Protein AF-0000000080720946 (afdb_homodimer)

Radius of gyration: 31.51 Å; Cα contacts (8 Å, |Δi|>4): 1028; chains: 2; bounding box: 75×70×157 Å

Foldseek 3Di:
DVVDDPPPPVPPDPPPVPVPPPPPDPPAPDKDKAKDWFKWKKKFAFLDPDPDAPVVVVVVLCVVPVPPQQWDDDQWIFGADNVLRHTAKTKDQDPVHRRMMMMMGGVVVLVVCVPDPSSVVVLVVLQRGPQMAIFKIKMKMKIFQDDCPQKDFDDPPWDKDFDADPVGHTAKMKTHDPPDQKIKIKGFVCVVVVVVVDHDDGDGMIMIMIMGGDPCVVVVLVVVLVRLLRIWHFAQPPDDDPVLVVLSVVCSVPVCSLVVDDPVVSVVNSVSRSDPRRTDCPVSVSNNVNSVVCVVVVVVVVVVVCVSSVHDD/DPPDDPPPPVPPPPPPVVVPPPPPDPPAPDKDKAKDWFKWKKKFAFLDDPPDAPVVVVVVLCVVPVPPQQWDDDQWIFGADNVLRHTAKTKDQDPVHRRMMMMMGGVVVLVVCVPDPSSVVVLVRLLRGPQMAIFKIKMKMKIFQDDCPQKDFDDPPWDKDFDADPVGHTAKMKTHDPPDQKIKMKGFVCVVVVVVVDHDDTDGMIMIMIMGGDPCVVVVLVVVLVRLLRIWHFAQPPDDDPVLVVLSVVCSVPVCSLVVDDPVVSVVNSVSRSDPRRTDCPVSVSNNVNSVVCVVVVVVVVVVVCVSSVHDD

Nearest PDB structures (foldseek):
  4cwc-assembly1_C  TM=6.591E-01  e=2.453E-18  Staphylococcus aureus
  4cwe-assembly1_C  TM=6.492E-01  e=8.073E-17  Staphylococcus aureus
  3dpu-assembly1_B  TM=4.828E-01  e=7.793E-01  Chlorobaculum tepidum
  7ygn-assembly1_A  TM=1.106E-01  e=6.908E-01  Mus musculus
  8qja-assembly3_C  TM=2.509E-01  e=6.417E+00  Advenella mimigardefordensis DPN7

Sequence (626 aa):
MSKEKSEKTRENEEKSVGLSNSRPDGQKLLPSVLISVDRITVIGVPKLNDDADTSTFMRIIYRKWKKESFFKLTTSGNIVNPDTDENIAYFEVPSHEQGKIRVDYNPKRLREEPEAEWAKALRWLLDQLQDKRFSRLDIAFDMIDLDVKGYQPYIFGSSRTIYLTKSWHVGSIYAGARGSKLQIRFYDKKLERKANHEELDCNSYWRLEMQLRGSKTITWYDDCKKKLDKFYKLNPHGVTSLRDKITLLAIKQDANILAEMSKPSRMKFRKLMQQPDNQDKTVTLKLLNCLEENKQKIVDELESYLGEFRVKKMSKEKSEKTRENEEKSVGLSNSRPDGQKLLPSVLISVDRITVIGVPKLNDDADTSTFMRIIYRKWKKESFFKLTTSGNIVNPDTDENIAYFEVPSHEQGKIRVDYNPKRLREEPEAEWAKALRWLLDQLQDKRFSRLDIAFDMIDLDVKGYQPYIFGSSRTIYLTKSWHVGSIYAGARGSKLQIRFYDKKLERKANHEELDCNSYWRLEMQLRGSKTITWYDDCKKKLDKFYKLNPHGVTSLRDKITLLAIKQDANILAEMSKPSRMKFRKLMQQPDNQDKTVTLKLLNCLEENKQKIVDELESYLGEFRVKK

Structure (mmCIF, N/CA/C/O backbone):
data_AF-0000000080720946-model_v1
#
loop_
_entity.id
_entity.type
_entity.pdbx_description
1 polymer RepC
#
loop_
_atom_site.group_PDB
_atom_site.id
_atom_site.type_symbol
_atom_site.label_atom_id
_atom_site.label_alt_id
_atom_site.label_comp_id
_atom_site.label_asym_id
_atom_site.label_entity_id
_atom_site.label_seq_id
_atom_site.pdbx_PDB_ins_code
_atom_site.Cartn_x
_atom_site.Cartn_y
_atom_site.Cartn_z
_atom_site.occupancy
_atom_site.B_iso_or_equiv
_atom_site.auth_seq_id
_atom_site.auth_comp_id
_atom_site.auth_asym_id
_atom_site.auth_atom_id
_atom_site.pdbx_PDB_model_num
ATOM 1 N N . MET A 1 1 ? 25.734 -23.547 -79.125 1 23.56 1 MET A N 1
ATOM 2 C CA . MET A 1 1 ? 24.391 -23.156 -79.562 1 23.56 1 MET A CA 1
ATOM 3 C C . MET A 1 1 ? 23.328 -23.891 -78.75 1 23.56 1 MET A C 1
ATOM 5 O O . MET A 1 1 ? 22.188 -23.453 -78.688 1 23.56 1 MET A O 1
ATOM 9 N N . SER A 1 2 ? 23.625 -25.109 -78.625 1 20.7 2 SER A N 1
ATOM 10 C CA . SER A 1 2 ? 22.516 -25.859 -78 1 20.7 2 SER A CA 1
ATOM 11 C C . SER A 1 2 ? 22.297 -25.453 -76.562 1 20.7 2 SER A C 1
ATOM 13 O O . SER A 1 2 ? 21.75 -26.219 -75.75 1 20.7 2 SER A O 1
ATOM 15 N N . LYS A 1 3 ? 23.5 -24.703 -76 1 28.23 3 LYS A N 1
ATOM 16 C CA . LYS A 1 3 ? 23.656 -23.953 -74.75 1 28.23 3 LYS A CA 1
ATOM 17 C C . LYS A 1 3 ? 22.484 -22.984 -74.5 1 28.23 3 LYS A C 1
ATOM 19 O O . LYS A 1 3 ? 22.609 -21.781 -74.75 1 28.23 3 LYS A O 1
ATOM 24 N N . GLU A 1 4 ? 21.25 -23.422 -75.125 1 21.59 4 GLU A N 1
ATOM 25 C CA . GLU A 1 4 ? 19.922 -23 -75.562 1 21.59 4 GLU A CA 1
ATOM 26 C C . GLU A 1 4 ? 19.203 -22.203 -74.5 1 21.59 4 GLU A C 1
ATOM 28 O O . GLU A 1 4 ? 19.594 -22.25 -73.312 1 21.59 4 GLU A O 1
ATOM 33 N N . LYS A 1 5 ? 17.812 -22.25 -74.75 1 21.8 5 LYS A N 1
ATOM 34 C CA . LYS A 1 5 ? 16.453 -21.734 -74.562 1 21.8 5 LYS A CA 1
ATOM 35 C C . LYS A 1 5 ? 16 -21.859 -73.125 1 21.8 5 LYS A C 1
ATOM 37 O O . LYS A 1 5 ? 14.891 -21.469 -72.75 1 21.8 5 LYS A O 1
ATOM 42 N N . SER A 1 6 ? 16.703 -22.891 -72.562 1 24.73 6 SER A N 1
ATOM 43 C CA . SER A 1 6 ? 15.898 -23.344 -71.375 1 24.73 6 SER A CA 1
ATOM 44 C C . SER A 1 6 ? 15.93 -22.328 -70.25 1 24.73 6 SER A C 1
ATOM 46 O O . SER A 1 6 ? 15.672 -22.672 -69.125 1 24.73 6 SER A O 1
ATOM 48 N N . GLU A 1 7 ? 16.547 -21.094 -70.562 1 23.33 7 GLU A N 1
ATOM 49 C CA . GLU A 1 7 ? 16.719 -19.891 -69.812 1 23.33 7 GLU A CA 1
ATOM 50 C C . GLU A 1 7 ? 15.383 -19.406 -69.25 1 23.33 7 GLU A C 1
ATOM 52 O O . GLU A 1 7 ? 15.305 -19 -68.062 1 23.33 7 GLU A O 1
ATOM 57 N N . LYS A 1 8 ? 14.633 -18.859 -70.375 1 24.02 8 LYS A N 1
ATOM 58 C CA . LYS A 1 8 ? 13.617 -17.828 -70.188 1 24.02 8 LYS A CA 1
ATOM 59 C C . LYS A 1 8 ? 12.438 -18.375 -69.375 1 24.02 8 LYS A C 1
ATOM 61 O O . LYS A 1 8 ? 11.609 -17.609 -68.875 1 24.02 8 LYS A O 1
ATOM 66 N N . THR A 1 9 ? 12.188 -19.594 -69.875 1 23.62 9 THR A N 1
ATOM 67 C CA . THR A 1 9 ? 10.828 -19.969 -69.5 1 23.62 9 THR A CA 1
ATOM 68 C C . THR A 1 9 ? 10.688 -19.984 -68 1 23.62 9 THR A C 1
ATOM 70 O O . THR A 1 9 ? 9.57 -20.109 -67.5 1 23.62 9 THR A O 1
ATOM 73 N N . ARG A 1 10 ? 11.812 -20.391 -67.375 1 26.81 10 ARG A N 1
ATOM 74 C CA . ARG A 1 10 ? 11.539 -20.75 -66 1 26.81 10 ARG A CA 1
ATOM 75 C C . ARG A 1 10 ? 11.164 -19.531 -65.188 1 26.81 10 ARG A C 1
ATOM 77 O O . ARG A 1 10 ? 11.539 -19.406 -64 1 26.81 10 ARG A O 1
ATOM 84 N N . GLU A 1 11 ? 10.891 -18.359 -65.875 1 23.39 11 GLU A N 1
ATOM 85 C CA . GLU A 1 11 ? 10.469 -16.984 -65.625 1 23.39 11 GLU A CA 1
ATOM 86 C C . GLU A 1 11 ? 9.281 -16.953 -64.688 1 23.39 11 GLU A C 1
ATOM 88 O O . GLU A 1 11 ? 9.242 -16.125 -63.75 1 23.39 11 GLU A O 1
ATOM 93 N N . ASN A 1 12 ? 8.141 -17.344 -65.375 1 22.28 12 ASN A N 1
ATOM 94 C CA . ASN A 1 12 ? 6.805 -16.812 -65.062 1 22.28 12 ASN A CA 1
ATOM 95 C C . ASN A 1 12 ? 6.336 -17.172 -63.688 1 22.28 12 ASN A C 1
ATOM 97 O O . ASN A 1 12 ? 5.484 -16.5 -63.125 1 22.28 12 ASN A O 1
ATOM 101 N N . GLU A 1 13 ? 6.34 -18.516 -63.594 1 23.12 13 GLU A N 1
ATOM 102 C CA . GLU A 1 13 ? 5.297 -19 -62.688 1 23.12 13 GLU A CA 1
ATOM 103 C C . GLU A 1 13 ? 5.512 -18.469 -61.25 1 23.12 13 GLU A C 1
ATOM 105 O O . GLU A 1 13 ? 4.773 -18.828 -60.344 1 23.12 13 GLU A O 1
ATOM 110 N N . GLU A 1 14 ? 6.664 -18.172 -61 1 21.44 14 GLU A N 1
ATOM 111 C CA . GLU A 1 14 ? 6.879 -18.047 -59.562 1 21.44 14 GLU A CA 1
ATOM 112 C C . GLU A 1 14 ? 6.039 -16.922 -58.969 1 21.44 14 GLU A C 1
ATOM 114 O O . GLU A 1 14 ? 6.57 -15.883 -58.562 1 21.44 14 GLU A O 1
ATOM 119 N N . LYS A 1 15 ? 5.238 -16.422 -59.781 1 24.09 15 LYS A N 1
ATOM 120 C CA . LYS A 1 15 ? 4.32 -15.406 -59.281 1 24.09 15 LYS A CA 1
ATOM 121 C C . LYS A 1 15 ? 3.824 -15.758 -57.875 1 24.09 15 LYS A C 1
ATOM 123 O O . LYS A 1 15 ? 3.025 -16.688 -57.719 1 24.09 15 LYS A O 1
ATOM 128 N N . SER A 1 16 ? 4.703 -15.859 -57.031 1 20.94 16 SER A N 1
ATOM 129 C CA . SER A 1 16 ? 4.332 -16.234 -55.656 1 20.94 16 SER A CA 1
ATOM 130 C C . SER A 1 16 ? 2.986 -15.641 -55.281 1 20.94 16 SER A C 1
ATOM 132 O O . SER A 1 16 ? 2.643 -14.539 -55.688 1 20.94 16 SER A O 1
ATOM 134 N N . VAL A 1 17 ? 1.903 -16.406 -55.125 1 25.83 17 VAL A N 1
ATOM 135 C CA . VAL A 1 17 ? 0.59 -16.125 -54.562 1 25.83 17 VAL A CA 1
ATOM 136 C C . VAL A 1 17 ? 0.706 -15.039 -53.5 1 25.83 17 VAL A C 1
ATOM 138 O O . VAL A 1 17 ? 1.424 -15.203 -52.5 1 25.83 17 VAL A O 1
ATOM 141 N N . GLY A 1 18 ? 0.897 -13.969 -53.781 1 23.92 18 GLY A N 1
ATOM 142 C CA . GLY A 1 18 ? 0.79 -12.797 -52.938 1 23.92 18 GLY A CA 1
ATOM 143 C C . GLY A 1 18 ? -0.254 -12.938 -51.844 1 23.92 18 GLY A C 1
ATOM 144 O O . GLY A 1 18 ? -1.447 -13.047 -52.156 1 23.92 18 GLY A O 1
ATOM 145 N N . LEU A 1 19 ? -0.071 -13.797 -51 1 25.62 19 LEU A N 1
ATOM 146 C CA . LEU A 1 19 ? -1.118 -14.031 -50 1 25.62 19 LEU A CA 1
ATOM 147 C C . LEU A 1 19 ? -1.801 -12.719 -49.625 1 25.62 19 LEU A C 1
ATOM 149 O O . LEU A 1 19 ? -1.135 -11.758 -49.25 1 25.62 19 LEU A O 1
ATOM 153 N N . SER A 1 20 ? -2.676 -12.297 -50.406 1 25.31 20 SER A N 1
ATOM 154 C CA . SER A 1 20 ? -3.502 -11.125 -50.125 1 25.31 20 SER A CA 1
ATOM 155 C C . SER A 1 20 ? -3.754 -10.953 -48.625 1 25.31 20 SER A C 1
ATOM 157 O O . SER A 1 20 ? -4.281 -11.859 -47.969 1 25.31 20 SER A O 1
ATOM 159 N N . ASN A 1 21 ? -2.941 -10.477 -47.844 1 25.11 21 ASN A N 1
ATOM 160 C CA . ASN A 1 21 ? -3.018 -10.141 -46.438 1 25.11 21 ASN A CA 1
ATOM 161 C C . ASN A 1 21 ? -4.27 -9.328 -46.094 1 25.11 21 ASN A C 1
ATOM 163 O O . ASN A 1 21 ? -4.176 -8.188 -45.656 1 25.11 21 ASN A O 1
ATOM 167 N N . SER A 1 22 ? -5.199 -9.289 -46.812 1 27.67 22 SER A N 1
ATOM 168 C CA . SER A 1 22 ? -6.41 -8.57 -46.438 1 27.67 22 SER A CA 1
ATOM 169 C C . SER A 1 22 ? -6.945 -9.055 -45.094 1 27.67 22 SER A C 1
ATOM 171 O O . SER A 1 22 ? -7.375 -10.203 -44.969 1 27.67 22 SER A O 1
ATOM 173 N N . ARG A 1 23 ? -6.504 -8.688 -43.969 1 30.03 23 ARG A N 1
ATOM 174 C CA . ARG A 1 23 ? -7.211 -9.445 -42.938 1 30.03 23 ARG A CA 1
ATOM 175 C C . ARG A 1 23 ? -8.719 -9.305 -43.094 1 30.03 23 ARG A C 1
ATOM 177 O O . ARG A 1 23 ? -9.227 -8.211 -43.375 1 30.03 23 ARG A O 1
ATOM 184 N N . PRO A 1 24 ? -9.391 -10.336 -43.156 1 33.62 24 PRO A N 1
ATOM 185 C CA . PRO A 1 24 ? -10.836 -10.141 -43.344 1 33.62 24 PRO A CA 1
ATOM 186 C C . PRO A 1 24 ? -11.43 -9.211 -42.281 1 33.62 24 PRO A C 1
ATOM 188 O O . PRO A 1 24 ? -10.789 -8.914 -41.281 1 33.62 24 PRO A O 1
ATOM 191 N N . ASP A 1 25 ? -12.68 -9.023 -42 1 35.75 25 ASP A N 1
ATOM 192 C CA . ASP A 1 25 ? -13.484 -8.18 -41.125 1 35.75 25 ASP A CA 1
ATOM 193 C C . ASP A 1 25 ? -13.047 -8.352 -39.656 1 35.75 25 ASP A C 1
ATOM 195 O O . ASP A 1 25 ? -12.641 -9.438 -39.25 1 35.75 25 ASP A O 1
ATOM 199 N N . GLY A 1 26 ? -12.68 -7.363 -38.781 1 39.53 26 GLY A N 1
ATOM 200 C CA . GLY A 1 26 ? -11.914 -7.289 -37.531 1 39.53 26 GLY A CA 1
ATOM 201 C C . GLY A 1 26 ? -12.234 -8.406 -36.562 1 39.53 26 GLY A C 1
ATOM 202 O O . GLY A 1 26 ? -13.312 -8.422 -35.969 1 39.53 26 GLY A O 1
ATOM 203 N N . GLN A 1 27 ? -12.016 -9.594 -36.656 1 36.62 27 GLN A N 1
ATOM 204 C CA . GLN A 1 27 ? -12.406 -10.766 -35.875 1 36.62 27 GLN A CA 1
ATOM 205 C C . GLN A 1 27 ? -12.234 -10.508 -34.375 1 36.62 27 GLN A C 1
ATOM 207 O O . GLN A 1 27 ? -11.117 -10.328 -33.906 1 36.62 27 GLN A O 1
ATOM 212 N N . LYS A 1 28 ? -13.18 -9.898 -33.594 1 49.66 28 LYS A N 1
ATOM 213 C CA . LYS A 1 28 ? -13.305 -9.719 -32.156 1 49.66 28 LYS A CA 1
ATOM 214 C C . LYS A 1 28 ? -12.734 -10.914 -31.406 1 49.66 28 LYS A C 1
ATOM 216 O O . LYS A 1 28 ? -13.172 -12.047 -31.609 1 49.66 28 LYS A O 1
ATOM 221 N N . LEU A 1 29 ? -11.461 -11.016 -31.031 1 59.81 29 LEU A N 1
ATOM 222 C CA . LEU A 1 29 ? -10.859 -12.062 -30.219 1 59.81 29 LEU A CA 1
ATOM 223 C C . LEU A 1 29 ? -11.789 -12.477 -29.094 1 59.81 29 LEU A C 1
ATOM 225 O O . LEU A 1 29 ? -12.453 -11.633 -28.484 1 59.81 29 LEU A O 1
ATOM 229 N N . LEU A 1 30 ? -12.188 -13.742 -28.938 1 78.19 30 LEU A N 1
ATOM 230 C CA . LEU A 1 30 ? -13.07 -14.344 -27.938 1 78.19 30 LEU A CA 1
ATOM 231 C C . LEU A 1 30 ? -12.492 -14.18 -26.547 1 78.19 30 LEU A C 1
ATOM 233 O O . LEU A 1 30 ? -11.273 -14.164 -26.359 1 78.19 30 LEU A O 1
ATOM 237 N N . PRO A 1 31 ? -13.32 -13.898 -25.547 1 89.5 31 PRO A N 1
ATOM 238 C CA . PRO A 1 31 ? -12.875 -13.852 -24.156 1 89.5 31 PRO A CA 1
ATOM 239 C C . PRO A 1 31 ? -12.102 -15.102 -23.734 1 89.5 31 PRO A C 1
ATOM 241 O O . PRO A 1 31 ? -12.414 -16.203 -24.188 1 89.5 31 PRO A O 1
ATOM 244 N N . SER A 1 32 ? -10.992 -14.922 -23.125 1 93.62 32 SER A N 1
ATOM 245 C CA . SER A 1 32 ? -10.156 -16.062 -22.75 1 93.62 32 SER A CA 1
ATOM 246 C C . SER A 1 32 ? -9.641 -15.914 -21.312 1 93.62 32 SER A C 1
ATOM 248 O O . SER A 1 32 ? -9.586 -14.805 -20.781 1 93.62 32 SER A O 1
ATOM 250 N N . VAL A 1 33 ? -9.391 -17.062 -20.719 1 96.56 33 VAL A N 1
ATOM 251 C CA . VAL A 1 33 ? -8.742 -17.156 -19.406 1 96.56 33 VAL A CA 1
ATOM 252 C C . VAL A 1 33 ? -7.434 -17.938 -19.531 1 96.56 33 VAL A C 1
ATOM 254 O O . VAL A 1 33 ? -7.398 -19 -20.156 1 96.56 33 VAL A O 1
ATOM 257 N N . LEU A 1 34 ? -6.387 -17.375 -19.078 1 96.44 34 LEU A N 1
ATOM 258 C CA . LEU A 1 34 ? -5.078 -18.016 -19.094 1 96.44 34 LEU A CA 1
ATOM 259 C C . LEU A 1 34 ? -4.516 -18.172 -17.688 1 96.44 34 LEU A C 1
ATOM 261 O O . LEU A 1 34 ? -4.793 -17.344 -16.812 1 96.44 34 LEU A O 1
ATOM 265 N N . ILE A 1 35 ? -3.771 -19.234 -17.469 1 97.12 35 ILE A N 1
ATOM 266 C CA . ILE A 1 35 ? -3.121 -19.453 -16.188 1 97.12 35 ILE A CA 1
ATOM 267 C C . ILE A 1 35 ? -1.613 -19.578 -16.375 1 97.12 35 ILE A C 1
ATOM 269 O O . ILE A 1 35 ? -1.157 -20.125 -17.391 1 97.12 35 ILE A O 1
ATOM 273 N N . SER A 1 36 ? -0.828 -19.031 -15.516 1 95.25 36 SER A N 1
ATOM 274 C CA . SER A 1 36 ? 0.625 -19.141 -15.602 1 95.25 36 SER A CA 1
ATOM 275 C C . SER A 1 36 ? 1.273 -19 -14.227 1 95.25 36 SER A C 1
ATOM 277 O O . SER A 1 36 ? 0.647 -18.5 -13.289 1 95.25 36 SER A O 1
ATOM 279 N N . VAL A 1 37 ? 2.486 -19.469 -14.141 1 94.38 37 VAL A N 1
ATOM 280 C CA . VAL A 1 37 ? 3.33 -19.172 -12.992 1 94.38 37 VAL A CA 1
ATOM 281 C C . VAL A 1 37 ? 3.996 -17.812 -13.164 1 94.38 37 VAL A C 1
ATOM 283 O O . VAL A 1 37 ? 4.82 -17.625 -14.062 1 94.38 37 VAL A O 1
ATOM 286 N N . ASP A 1 38 ? 3.631 -16.938 -12.32 1 92.88 38 ASP A N 1
ATOM 287 C CA . ASP A 1 38 ? 4.066 -15.562 -12.492 1 92.88 38 ASP A CA 1
ATOM 288 C C . ASP A 1 38 ? 5.414 -15.32 -11.82 1 92.88 38 ASP A C 1
ATOM 290 O O . ASP A 1 38 ? 6.25 -14.578 -12.328 1 92.88 38 ASP A O 1
ATOM 294 N N . ARG A 1 39 ? 5.57 -15.844 -10.633 1 93.19 39 ARG A N 1
ATOM 295 C CA . ARG A 1 39 ? 6.809 -15.633 -9.891 1 93.19 39 ARG A CA 1
ATOM 296 C C . ARG A 1 39 ? 7.121 -16.828 -8.992 1 93.19 39 ARG A C 1
ATOM 298 O O . ARG A 1 39 ? 6.207 -17.484 -8.492 1 93.19 39 ARG A O 1
ATOM 305 N N . ILE A 1 40 ? 8.438 -17.047 -8.789 1 93.44 40 ILE A N 1
ATOM 306 C CA . ILE A 1 40 ? 8.914 -18.078 -7.879 1 93.44 40 ILE A CA 1
ATOM 307 C C . ILE A 1 40 ? 10.023 -17.5 -6.992 1 93.44 40 ILE A C 1
ATOM 309 O O . ILE A 1 40 ? 10.867 -16.734 -7.465 1 93.44 40 ILE A O 1
ATOM 313 N N . THR A 1 41 ? 9.93 -17.828 -5.75 1 94.56 41 THR A N 1
ATOM 314 C CA . THR A 1 41 ? 11.023 -17.516 -4.836 1 94.56 41 THR A CA 1
ATOM 315 C C . THR A 1 41 ? 11.672 -18.781 -4.312 1 94.56 41 THR A C 1
ATOM 317 O O . THR A 1 41 ? 10.984 -19.688 -3.834 1 94.56 41 THR A O 1
ATOM 320 N N . VAL A 1 42 ? 12.977 -18.828 -4.406 1 93.88 42 VAL A N 1
ATOM 321 C CA . VAL A 1 42 ? 13.766 -19.969 -3.934 1 93.88 42 VAL A CA 1
ATOM 322 C C . VAL A 1 42 ? 14.672 -19.516 -2.793 1 93.88 42 VAL A C 1
ATOM 324 O O . VAL A 1 42 ? 15.266 -18.438 -2.848 1 93.88 42 VAL A O 1
ATOM 327 N N . ILE A 1 43 ? 14.727 -20.297 -1.802 1 93.19 43 ILE A N 1
ATOM 328 C CA . ILE A 1 43 ? 15.664 -20.078 -0.706 1 93.19 43 ILE A CA 1
ATOM 329 C C . ILE A 1 43 ? 16.641 -21.25 -0.615 1 93.19 43 ILE A C 1
ATOM 331 O O . ILE A 1 43 ? 16.234 -22.406 -0.734 1 93.19 43 ILE A O 1
ATOM 335 N N . GLY A 1 44 ? 17.875 -20.922 -0.505 1 93.31 44 GLY A N 1
ATOM 336 C CA . GLY A 1 44 ? 18.891 -21.953 -0.425 1 93.31 44 GLY A CA 1
ATOM 337 C C . GLY A 1 44 ? 20.125 -21.516 0.343 1 93.31 44 GLY A C 1
ATOM 338 O O . GLY A 1 44 ? 20.234 -20.359 0.728 1 93.31 44 GLY A O 1
ATOM 339 N N . VAL A 1 45 ? 20.984 -22.484 0.606 1 92.31 45 VAL A N 1
ATOM 340 C CA . VAL A 1 45 ? 22.25 -22.25 1.296 1 92.31 45 VAL A CA 1
ATOM 341 C C . VAL A 1 45 ? 23.375 -22.062 0.274 1 92.31 45 VAL A C 1
ATOM 343 O O . VAL A 1 45 ? 23.516 -22.875 -0.639 1 92.31 45 VAL A O 1
ATOM 346 N N . PRO A 1 46 ? 24.062 -20.938 0.366 1 92.75 46 PRO A N 1
ATOM 347 C CA . PRO A 1 46 ? 25.172 -20.75 -0.582 1 92.75 46 PRO A CA 1
ATOM 348 C C . PRO A 1 46 ? 26.219 -21.844 -0.461 1 92.75 46 PRO A C 1
ATOM 350 O O . PRO A 1 46 ? 26.531 -22.297 0.647 1 92.75 46 PRO A O 1
ATOM 353 N N . LYS A 1 47 ? 26.688 -22.391 -1.701 1 88.69 47 LYS A N 1
ATOM 354 C CA . LYS A 1 47 ? 27.781 -23.359 -1.742 1 88.69 47 LYS A CA 1
ATOM 355 C C . LYS A 1 47 ? 29.109 -22.719 -1.392 1 88.69 47 LYS A C 1
ATOM 357 O O . LYS A 1 47 ? 29.75 -22.078 -2.242 1 88.69 47 LYS A O 1
ATOM 362 N N . LEU A 1 48 ? 29.25 -22.281 -0.297 1 77.06 48 LEU A N 1
ATOM 363 C CA . LEU A 1 48 ? 30.516 -21.641 0.074 1 77.06 48 LEU A CA 1
ATOM 364 C C . LEU A 1 48 ? 31.453 -22.641 0.741 1 77.06 48 LEU A C 1
ATOM 366 O O . LEU A 1 48 ? 31 -23.609 1.352 1 77.06 48 LEU A O 1
ATOM 370 N N . ASN A 1 49 ? 32.75 -22.688 0.243 1 64 49 ASN A N 1
ATOM 371 C CA . ASN A 1 49 ? 33.719 -23.516 0.948 1 64 49 ASN A CA 1
ATOM 372 C C . ASN A 1 49 ? 33.656 -23.297 2.457 1 64 49 ASN A C 1
ATOM 374 O O . ASN A 1 49 ? 32.844 -22.5 2.938 1 64 49 ASN A O 1
ATOM 378 N N . ASP A 1 50 ? 34.594 -23.047 3.246 1 58.78 50 ASP A N 1
ATOM 379 C CA . ASP A 1 50 ? 34.875 -22.969 4.68 1 58.78 50 ASP A CA 1
ATOM 380 C C . ASP A 1 50 ? 33.844 -22.047 5.371 1 58.78 50 ASP A C 1
ATOM 382 O O . ASP A 1 50 ? 32.812 -21.719 4.797 1 58.78 50 ASP A O 1
ATOM 386 N N . ASP A 1 51 ? 34.125 -21.266 6.574 1 56.62 51 ASP A N 1
ATOM 387 C CA . ASP A 1 51 ? 33.531 -20.406 7.574 1 56.62 51 ASP A CA 1
ATOM 388 C C . ASP A 1 51 ? 32.875 -19.188 6.922 1 56.62 51 ASP A C 1
ATOM 390 O O . ASP A 1 51 ? 32.625 -18.172 7.586 1 56.62 51 ASP A O 1
ATOM 394 N N . ALA A 1 52 ? 32.625 -19.328 5.527 1 63.19 52 ALA A N 1
ATOM 395 C CA . ALA A 1 52 ? 32.125 -18.078 4.945 1 63.19 52 ALA A CA 1
ATOM 396 C C . ALA A 1 52 ? 30.609 -17.938 5.129 1 63.19 52 ALA A C 1
ATOM 398 O O . ALA A 1 52 ? 29.891 -18.938 5.145 1 63.19 52 ALA A O 1
ATOM 399 N N . ASP A 1 53 ? 30.172 -16.766 5.492 1 78.88 53 ASP A N 1
ATOM 400 C CA . ASP A 1 53 ? 28.781 -16.453 5.793 1 78.88 53 ASP A CA 1
ATOM 401 C C . ASP A 1 53 ? 28.094 -15.781 4.602 1 78.88 53 ASP A C 1
ATOM 403 O O . ASP A 1 53 ? 28.688 -15.656 3.529 1 78.88 53 ASP A O 1
ATOM 407 N N . THR A 1 54 ? 26.859 -15.617 4.566 1 85.5 54 THR A N 1
ATOM 408 C CA . THR A 1 54 ? 26.031 -15.031 3.52 1 85.5 54 THR A CA 1
ATOM 409 C C . THR A 1 54 ? 26.547 -13.656 3.113 1 85.5 54 THR A C 1
ATOM 411 O O . THR A 1 54 ? 26.422 -13.258 1.953 1 85.5 54 THR A O 1
ATOM 414 N N . SER A 1 55 ? 27.219 -13.047 4.039 1 78.19 55 SER A N 1
ATOM 415 C CA . SER A 1 55 ? 27.812 -11.75 3.719 1 78.19 55 SER A CA 1
ATOM 416 C C . SER A 1 55 ? 28.953 -11.898 2.713 1 78.19 55 SER A C 1
ATOM 418 O O . SER A 1 55 ? 29.047 -11.109 1.769 1 78.19 55 SER A O 1
ATOM 420 N N . THR A 1 56 ? 29.781 -12.891 2.967 1 81.81 56 THR A N 1
ATOM 421 C CA . THR A 1 56 ? 30.875 -13.18 2.049 1 81.81 56 THR A CA 1
ATOM 422 C C . THR A 1 56 ? 30.344 -13.531 0.664 1 81.81 56 THR A C 1
ATOM 424 O O . THR A 1 56 ? 30.891 -13.078 -0.35 1 81.81 56 THR A O 1
ATOM 427 N N . PHE A 1 57 ? 29.344 -14.305 0.62 1 88.31 57 PHE A N 1
ATOM 428 C CA . PHE A 1 57 ? 28.719 -14.703 -0.636 1 88.31 57 PHE A CA 1
ATOM 429 C C . PHE A 1 57 ? 28.25 -13.484 -1.416 1 88.31 57 PHE A C 1
ATOM 431 O O . PHE A 1 57 ? 28.516 -13.359 -2.613 1 88.31 57 PHE A O 1
ATOM 438 N N . MET A 1 58 ? 27.594 -12.555 -0.73 1 85.56 58 MET A N 1
ATOM 439 C CA . MET A 1 58 ? 27.078 -11.344 -1.367 1 85.56 58 MET A CA 1
ATOM 440 C C . MET A 1 58 ? 28.219 -10.477 -1.893 1 85.56 58 MET A C 1
ATOM 442 O O . MET A 1 58 ? 28.094 -9.844 -2.945 1 85.56 58 MET A O 1
ATOM 446 N N . ARG A 1 59 ? 29.266 -10.484 -1.174 1 81.44 59 ARG A N 1
ATOM 447 C CA . ARG A 1 59 ? 30.438 -9.727 -1.606 1 81.44 59 ARG A CA 1
ATOM 448 C C . ARG A 1 59 ? 31.031 -10.328 -2.877 1 81.44 59 ARG A C 1
ATOM 450 O O . ARG A 1 59 ? 31.453 -9.594 -3.771 1 81.44 59 ARG A O 1
ATOM 457 N N . ILE A 1 60 ? 31.078 -11.594 -2.904 1 85 60 ILE A N 1
ATOM 458 C CA . ILE A 1 60 ? 31.609 -12.297 -4.074 1 85 60 ILE A CA 1
ATOM 459 C C . ILE A 1 60 ? 30.766 -11.953 -5.297 1 85 60 ILE A C 1
ATOM 461 O O . ILE A 1 60 ? 31.297 -11.648 -6.363 1 85 60 ILE A O 1
ATOM 465 N N . ILE A 1 61 ? 29.453 -11.945 -5.129 1 89 61 ILE A N 1
ATOM 466 C CA . ILE A 1 61 ? 28.547 -11.633 -6.227 1 89 61 ILE A CA 1
ATOM 467 C C . ILE A 1 61 ? 28.75 -10.188 -6.668 1 89 61 ILE A C 1
ATOM 469 O O . ILE A 1 61 ? 28.797 -9.898 -7.867 1 89 61 ILE A O 1
ATOM 473 N N . TYR A 1 62 ? 28.859 -9.359 -5.746 1 84.88 62 TYR A N 1
ATOM 474 C CA . TYR A 1 62 ? 29.062 -7.945 -6.055 1 84.88 62 TYR A CA 1
ATOM 475 C C . TYR A 1 62 ? 30.344 -7.738 -6.859 1 84.88 62 TYR A C 1
ATOM 477 O O . TYR A 1 62 ? 30.344 -7.02 -7.859 1 84.88 62 TYR A O 1
ATOM 485 N N . ARG A 1 63 ? 31.406 -8.312 -6.418 1 84.75 63 ARG A N 1
ATOM 486 C CA . ARG A 1 63 ? 32.688 -8.18 -7.109 1 84.75 63 ARG A CA 1
ATOM 487 C C . ARG A 1 63 ? 32.594 -8.742 -8.523 1 84.75 63 ARG A C 1
ATOM 489 O O . ARG A 1 63 ? 33.156 -8.172 -9.461 1 84.75 63 ARG A O 1
ATOM 496 N N . LYS A 1 64 ? 31.891 -9.781 -8.617 1 90.38 64 LYS A N 1
ATOM 497 C CA . LYS A 1 64 ? 31.766 -10.461 -9.906 1 90.38 64 LYS A CA 1
ATOM 498 C C . LYS A 1 64 ? 30.922 -9.641 -10.883 1 90.38 64 LYS A C 1
ATOM 500 O O . LYS A 1 64 ? 31.219 -9.609 -12.078 1 90.38 64 LYS A O 1
ATOM 505 N N . TRP A 1 65 ? 29.812 -8.969 -10.344 1 91.81 65 TRP A N 1
ATOM 506 C CA . TRP A 1 65 ? 28.797 -8.438 -11.266 1 91.81 65 TRP A CA 1
ATOM 507 C C . TRP A 1 65 ? 28.75 -6.918 -11.188 1 91.81 65 TRP A C 1
ATOM 509 O O . TRP A 1 65 ? 28 -6.281 -11.93 1 91.81 65 TRP A O 1
ATOM 519 N N . LYS A 1 66 ? 29.562 -6.262 -10.391 1 84.81 66 LYS A N 1
ATOM 520 C CA . LYS A 1 66 ? 29.453 -4.824 -10.156 1 84.81 66 LYS A CA 1
ATOM 521 C C . LYS A 1 66 ? 29.609 -4.039 -11.453 1 84.81 66 LYS A C 1
ATOM 523 O O . LYS A 1 66 ? 29.078 -2.936 -11.586 1 84.81 66 LYS A O 1
ATOM 528 N N . LYS A 1 67 ? 30.281 -4.594 -12.422 1 88.25 67 LYS A N 1
ATOM 529 C CA . LYS A 1 67 ? 30.531 -3.875 -13.664 1 88.25 67 LYS A CA 1
ATOM 530 C C . LYS A 1 67 ? 29.578 -4.324 -14.758 1 88.25 67 LYS A C 1
ATOM 532 O O . LYS A 1 67 ? 29.609 -3.799 -15.875 1 88.25 67 LYS A O 1
ATOM 537 N N . GLU A 1 68 ? 28.781 -5.285 -14.445 1 91.06 68 GLU A N 1
ATOM 538 C CA . GLU A 1 68 ? 27.859 -5.82 -15.438 1 91.06 68 GLU A CA 1
ATOM 539 C C . GLU A 1 68 ? 26.609 -4.957 -15.562 1 91.06 68 GLU A C 1
ATOM 541 O O . GLU A 1 68 ? 26.062 -4.484 -14.555 1 91.06 68 GLU A O 1
ATOM 546 N N . SER A 1 69 ? 26.109 -4.805 -16.766 1 90.31 69 SER A N 1
ATOM 547 C CA . SER A 1 69 ? 24.969 -3.945 -17.031 1 90.31 69 SER A CA 1
ATOM 548 C C . SER A 1 69 ? 23.672 -4.555 -16.484 1 90.31 69 SER A C 1
ATOM 550 O O . SER A 1 69 ? 22.719 -3.838 -16.203 1 90.31 69 SER A O 1
ATOM 552 N N . PHE A 1 70 ? 23.688 -5.828 -16.312 1 92.56 70 PHE A N 1
ATOM 553 C CA . PHE A 1 70 ? 22.453 -6.48 -15.891 1 92.56 70 PHE A CA 1
ATOM 554 C C . PHE A 1 70 ? 22.312 -6.441 -14.375 1 92.56 70 PHE A C 1
ATOM 556 O O . PHE A 1 70 ? 21.266 -6.801 -13.828 1 92.56 70 PHE A O 1
ATOM 563 N N . PHE A 1 71 ? 23.297 -6.039 -13.727 1 91.38 71 PHE A N 1
ATOM 564 C CA . PHE A 1 71 ? 23.312 -6.121 -12.273 1 91.38 71 PHE A CA 1
ATOM 565 C C . PHE A 1 71 ? 23.109 -4.746 -11.648 1 91.38 71 PHE A C 1
ATOM 567 O O . PHE A 1 71 ? 23.766 -3.777 -12.039 1 91.38 71 PHE A O 1
ATOM 574 N N . LYS A 1 72 ? 22.188 -4.656 -10.703 1 82.38 72 LYS A N 1
ATOM 575 C CA . LYS A 1 72 ? 21.953 -3.455 -9.906 1 82.38 72 LYS A CA 1
ATOM 576 C C . LYS A 1 72 ? 21.859 -3.783 -8.422 1 82.38 72 LYS A C 1
ATOM 578 O O . LYS A 1 72 ? 21.141 -4.691 -8.016 1 82.38 72 LYS A O 1
ATOM 583 N N . LEU A 1 73 ? 22.656 -3.096 -7.676 1 75.44 73 LEU A N 1
ATOM 584 C CA . LEU A 1 73 ? 22.625 -3.32 -6.234 1 75.44 73 LEU A CA 1
ATOM 585 C C . LEU A 1 73 ? 21.844 -2.221 -5.527 1 75.44 73 LEU A C 1
ATOM 587 O O . LEU A 1 73 ? 22.156 -1.037 -5.668 1 75.44 73 LEU A O 1
ATOM 591 N N . THR A 1 74 ? 20.781 -2.574 -4.867 1 65.44 74 THR A N 1
ATOM 592 C CA . THR A 1 74 ? 20.016 -1.716 -3.973 1 65.44 74 THR A CA 1
ATOM 593 C C . THR A 1 74 ? 20 -2.283 -2.557 1 65.44 74 THR A C 1
ATOM 595 O O . THR A 1 74 ? 21.062 -2.52 -1.969 1 65.44 74 THR A O 1
ATOM 598 N N . THR A 1 75 ? 18.891 -2.352 -1.85 1 59.19 75 THR A N 1
ATOM 599 C CA . THR A 1 75 ? 18.766 -3.082 -0.593 1 59.19 75 THR A CA 1
ATOM 600 C C . THR A 1 75 ? 18.953 -4.578 -0.816 1 59.19 75 THR A C 1
ATOM 602 O O . THR A 1 75 ? 19.359 -5.301 0.097 1 59.19 75 THR A O 1
ATOM 605 N N . SER A 1 76 ? 18.719 -4.871 -2.057 1 74.5 76 SER A N 1
ATOM 606 C CA . SER A 1 76 ? 18.891 -6.234 -2.535 1 74.5 76 SER A CA 1
ATOM 607 C C . SER A 1 76 ? 19.641 -6.262 -3.865 1 74.5 76 SER A C 1
ATOM 609 O O . SER A 1 76 ? 19.844 -5.219 -4.488 1 74.5 76 SER A O 1
ATOM 611 N N . GLY A 1 77 ? 20.188 -7.395 -4.125 1 84.12 77 GLY A N 1
ATOM 612 C CA . GLY A 1 77 ? 20.703 -7.578 -5.473 1 84.12 77 GLY A CA 1
ATOM 613 C C . GLY A 1 77 ? 19.625 -7.789 -6.508 1 84.12 77 GLY A C 1
ATOM 614 O O . GLY A 1 77 ? 18.641 -8.484 -6.254 1 84.12 77 GLY A O 1
ATOM 615 N N . ASN A 1 78 ? 19.797 -7.047 -7.605 1 89.25 78 ASN A N 1
ATOM 616 C CA . ASN A 1 78 ? 18.828 -7.16 -8.68 1 89.25 78 ASN A CA 1
ATOM 617 C C . ASN A 1 78 ? 19.484 -7.547 -10 1 89.25 78 ASN A C 1
ATOM 619 O O . ASN A 1 78 ? 20.578 -7.086 -10.312 1 89.25 78 ASN A O 1
ATOM 623 N N . ILE A 1 79 ? 18.891 -8.453 -10.633 1 91.5 79 ILE A N 1
ATOM 624 C CA . ILE A 1 79 ? 19.219 -8.789 -12.008 1 91.5 79 ILE A CA 1
ATOM 625 C C . ILE A 1 79 ? 18.188 -8.188 -12.961 1 91.5 79 ILE A C 1
ATOM 627 O O . ILE A 1 79 ? 17 -8.523 -12.883 1 91.5 79 ILE A O 1
ATOM 631 N N . VAL A 1 80 ? 18.625 -7.293 -13.805 1 90.56 80 VAL A N 1
ATOM 632 C CA . VAL A 1 80 ? 17.703 -6.566 -14.672 1 90.56 80 VAL A CA 1
ATOM 633 C C . VAL A 1 80 ? 18.047 -6.852 -16.141 1 90.56 80 VAL A C 1
ATOM 635 O O . VAL A 1 80 ? 19.172 -7.258 -16.453 1 90.56 80 VAL A O 1
ATOM 638 N N . ASN A 1 81 ? 17.047 -6.754 -16.938 1 88 81 ASN A N 1
ATOM 639 C CA . ASN A 1 81 ? 17.297 -6.711 -18.375 1 88 81 ASN A CA 1
ATOM 640 C C . ASN A 1 81 ? 17.828 -5.348 -18.812 1 88 81 ASN A C 1
ATOM 642 O O . ASN A 1 81 ? 17.109 -4.348 -18.734 1 88 81 ASN A O 1
ATOM 646 N N . PRO A 1 82 ? 19 -5.332 -19.234 1 88.31 82 PRO A N 1
ATOM 647 C CA . PRO A 1 82 ? 19.578 -4.02 -19.516 1 88.31 82 PRO A CA 1
ATOM 648 C C . PRO A 1 82 ? 18.875 -3.297 -20.656 1 88.31 82 PRO A C 1
ATOM 650 O O . PRO A 1 82 ? 18.953 -2.068 -20.75 1 88.31 82 PRO A O 1
ATOM 653 N N . ASP A 1 83 ? 18.219 -4.07 -21.516 1 83.44 83 ASP A N 1
ATOM 654 C CA . ASP A 1 83 ? 17.562 -3.484 -22.672 1 83.44 83 ASP A CA 1
ATOM 655 C C . ASP A 1 83 ? 16.234 -2.838 -22.281 1 83.44 83 ASP A C 1
ATOM 657 O O . ASP A 1 83 ? 15.867 -1.784 -22.797 1 83.44 83 ASP A O 1
ATOM 661 N N . THR A 1 84 ? 15.57 -3.336 -21.359 1 80.56 84 THR A N 1
ATOM 662 C CA . THR A 1 84 ? 14.227 -2.881 -21.016 1 80.56 84 THR A CA 1
ATOM 663 C C . THR A 1 84 ? 14.188 -2.309 -19.594 1 80.56 84 THR A C 1
ATOM 665 O O . THR A 1 84 ? 13.195 -1.699 -19.188 1 80.56 84 THR A O 1
ATOM 668 N N . ASP A 1 85 ? 15.141 -2.549 -18.797 1 82.12 85 ASP A N 1
ATOM 669 C CA . ASP A 1 85 ? 15.234 -2.154 -17.391 1 82.12 85 ASP A CA 1
ATOM 670 C C . ASP A 1 85 ? 14.211 -2.906 -16.547 1 82.12 85 ASP A C 1
ATOM 672 O O . ASP A 1 85 ? 13.891 -2.482 -15.43 1 82.12 85 ASP A O 1
ATOM 676 N N . GLU A 1 86 ? 13.711 -3.941 -17.125 1 82.88 86 GLU A N 1
ATOM 677 C CA . GLU A 1 86 ? 12.805 -4.793 -16.375 1 82.88 86 GLU A CA 1
ATOM 678 C C . GLU A 1 86 ? 13.539 -5.566 -15.289 1 82.88 86 GLU A C 1
ATOM 680 O O . GLU A 1 86 ? 14.617 -6.109 -15.531 1 82.88 86 GLU A O 1
ATOM 685 N N . ASN A 1 87 ? 12.938 -5.594 -14.133 1 86.56 87 ASN A N 1
ATOM 686 C CA . ASN A 1 87 ? 13.508 -6.402 -13.062 1 86.56 87 ASN A CA 1
ATOM 687 C C . ASN A 1 87 ? 13.188 -7.883 -13.242 1 86.56 87 ASN A C 1
ATOM 689 O O . ASN A 1 87 ? 12.023 -8.289 -13.117 1 86.56 87 ASN A O 1
ATOM 693 N N . ILE A 1 88 ? 14.195 -8.672 -13.445 1 88.44 88 ILE A N 1
ATOM 694 C CA . ILE A 1 88 ? 14.031 -10.086 -13.734 1 88.44 88 ILE A CA 1
ATOM 695 C C . ILE A 1 88 ? 14.062 -10.891 -12.43 1 88.44 88 ILE A C 1
ATOM 697 O O . ILE A 1 88 ? 13.289 -11.836 -12.258 1 88.44 88 ILE A O 1
ATOM 701 N N . ALA A 1 89 ? 14.992 -10.477 -11.594 1 92.94 89 ALA A N 1
ATOM 702 C CA . ALA A 1 89 ? 15.164 -11.203 -10.336 1 92.94 89 ALA A CA 1
ATOM 703 C C . ALA A 1 89 ? 15.711 -10.289 -9.25 1 92.94 89 ALA A C 1
ATOM 705 O O . ALA A 1 89 ? 16.359 -9.281 -9.539 1 92.94 89 ALA A O 1
ATOM 706 N N . TYR A 1 90 ? 15.383 -10.594 -8.133 1 93 90 TYR A N 1
ATOM 707 C CA . TYR A 1 90 ? 16.094 -10 -7.008 1 93 90 TYR A CA 1
ATOM 708 C C . TYR A 1 90 ? 16.562 -11.07 -6.027 1 93 90 TYR A C 1
ATOM 710 O O . TYR A 1 90 ? 15.984 -12.164 -5.977 1 93 90 TYR A O 1
ATOM 718 N N . PHE A 1 91 ? 17.625 -10.828 -5.34 1 92.38 91 PHE A N 1
ATOM 719 C CA . PHE A 1 91 ? 18.125 -11.773 -4.355 1 92.38 91 PHE A CA 1
ATOM 720 C C . PHE A 1 91 ? 18.656 -11.039 -3.125 1 92.38 91 PHE A C 1
ATOM 722 O O . PHE A 1 91 ? 19.156 -9.914 -3.23 1 92.38 91 PHE A O 1
ATOM 729 N N . GLU A 1 92 ? 18.5 -11.664 -2.002 1 89.5 92 GLU A N 1
ATOM 730 C CA . GLU A 1 92 ? 18.859 -11.047 -0.727 1 89.5 92 GLU A CA 1
ATOM 731 C C . GLU A 1 92 ? 19.109 -12.102 0.348 1 89.5 92 GLU A C 1
ATOM 733 O O . GLU A 1 92 ? 18.844 -13.289 0.126 1 89.5 92 GLU A O 1
ATOM 738 N N . VAL A 1 93 ? 19.688 -11.594 1.416 1 86.62 93 VAL A N 1
ATOM 739 C CA . VAL A 1 93 ? 19.703 -12.367 2.656 1 86.62 93 VAL A CA 1
ATOM 740 C C . VAL A 1 93 ? 18.438 -12.078 3.453 1 86.62 93 VAL A C 1
ATOM 742 O O . VAL A 1 93 ? 18.266 -10.977 3.982 1 86.62 93 VAL A O 1
ATOM 745 N N . PRO A 1 94 ? 17.625 -13.117 3.525 1 85.25 94 PRO A N 1
ATOM 746 C CA . PRO A 1 94 ? 16.375 -12.836 4.254 1 85.25 94 PRO A CA 1
ATOM 747 C C . PRO A 1 94 ? 16.625 -12.5 5.723 1 85.25 94 PRO A C 1
ATOM 749 O O . PRO A 1 94 ? 17.516 -13.078 6.355 1 85.25 94 PRO A O 1
ATOM 752 N N . SER A 1 95 ? 15.859 -11.578 6.277 1 73.88 95 SER A N 1
ATOM 753 C CA . SER A 1 95 ? 16.031 -11.109 7.648 1 73.88 95 SER A CA 1
ATOM 754 C C . SER A 1 95 ? 15.82 -12.234 8.656 1 73.88 95 SER A C 1
ATOM 756 O O . SER A 1 95 ? 16.5 -12.289 9.68 1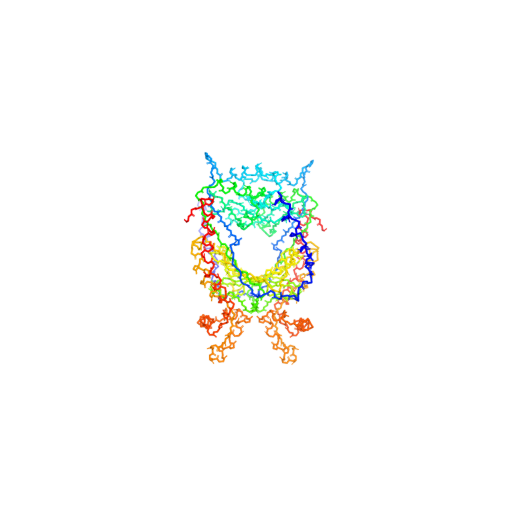 73.88 95 SER A O 1
ATOM 758 N N . HIS A 1 96 ? 14.938 -13.125 8.328 1 76.62 96 HIS A N 1
ATOM 759 C CA . HIS A 1 96 ? 14.547 -14.156 9.281 1 76.62 96 HIS A CA 1
ATOM 760 C C . HIS A 1 96 ? 15.414 -15.406 9.125 1 76.62 96 HIS A C 1
ATOM 762 O O . HIS A 1 96 ? 15.375 -16.297 9.969 1 76.62 96 HIS A O 1
ATOM 768 N N . GLU A 1 97 ? 16.156 -15.484 8.008 1 80.94 97 GLU A N 1
ATOM 769 C CA . GLU A 1 97 ? 17.047 -16.625 7.754 1 80.94 97 GLU A CA 1
ATOM 770 C C . GLU A 1 97 ? 18.422 -16.156 7.285 1 80.94 97 GLU A C 1
ATOM 772 O O . GLU A 1 97 ? 18.75 -16.25 6.102 1 80.94 97 GLU A O 1
ATOM 777 N N . GLN A 1 98 ? 19.312 -15.82 8.125 1 79.38 98 GLN A N 1
ATOM 778 C CA . GLN A 1 98 ? 20.562 -15.148 7.828 1 79.38 98 GLN A CA 1
ATOM 779 C C . GLN A 1 98 ? 21.547 -16.094 7.152 1 79.38 98 GLN A C 1
ATOM 781 O O . GLN A 1 98 ? 22.484 -15.648 6.477 1 79.38 98 GLN A O 1
ATOM 786 N N . GLY A 1 99 ? 21.359 -17.344 7.215 1 84.56 99 GLY A N 1
ATOM 787 C CA . GLY A 1 99 ? 22.266 -18.297 6.613 1 84.56 99 GLY A CA 1
ATOM 788 C C . GLY A 1 99 ? 21.859 -18.734 5.219 1 84.56 99 GLY A C 1
ATOM 789 O O . GLY A 1 99 ? 22.5 -19.578 4.609 1 84.56 99 GLY A O 1
ATOM 790 N N . LYS A 1 100 ? 20.906 -18 4.719 1 92 100 LYS A N 1
ATOM 791 C CA . LYS A 1 100 ? 20.344 -18.422 3.436 1 92 100 LYS A CA 1
ATOM 792 C C . LYS A 1 100 ? 20.234 -17.25 2.473 1 92 100 LYS A C 1
ATOM 794 O O . LYS A 1 100 ? 20.375 -16.094 2.875 1 92 100 LYS A O 1
ATOM 799 N N . ILE A 1 101 ? 20.156 -17.609 1.22 1 93 101 ILE A N 1
ATOM 800 C CA . ILE A 1 101 ? 19.906 -16.625 0.169 1 93 101 ILE A CA 1
ATOM 801 C C . ILE A 1 101 ? 18.531 -16.844 -0.443 1 93 101 ILE A C 1
ATOM 803 O O . ILE A 1 101 ? 18.141 -17.984 -0.715 1 93 101 ILE A O 1
ATOM 807 N N . ARG A 1 102 ? 17.844 -15.773 -0.562 1 94.5 102 ARG A N 1
ATOM 808 C CA . ARG A 1 102 ? 16.547 -15.781 -1.215 1 94.5 102 ARG A CA 1
ATOM 809 C C . ARG A 1 102 ? 16.625 -15.195 -2.619 1 94.5 102 ARG A C 1
ATOM 811 O O . ARG A 1 102 ? 17.219 -14.133 -2.818 1 94.5 102 ARG A O 1
ATOM 818 N N . VAL A 1 103 ? 16.109 -15.93 -3.561 1 94.31 103 VAL A N 1
ATOM 819 C CA . VAL A 1 103 ? 16.094 -15.484 -4.945 1 94.31 103 VAL A CA 1
ATOM 820 C C . VAL A 1 103 ? 14.656 -15.477 -5.473 1 94.31 103 VAL A C 1
ATOM 822 O O . VAL A 1 103 ? 13.984 -16.5 -5.457 1 94.31 103 VAL A O 1
ATOM 825 N N . ASP A 1 104 ? 14.227 -14.375 -5.938 1 95.25 104 ASP A N 1
ATOM 826 C CA . ASP A 1 104 ? 12.898 -14.172 -6.504 1 95.25 104 ASP A CA 1
ATOM 827 C C . ASP A 1 104 ? 12.977 -13.836 -7.988 1 95.25 104 ASP A C 1
ATOM 829 O O . ASP A 1 104 ? 13.656 -12.883 -8.375 1 95.25 104 ASP A O 1
ATOM 833 N N . TYR A 1 105 ? 12.312 -14.594 -8.781 1 92.88 105 TYR A N 1
ATOM 834 C CA . TYR A 1 105 ? 12.453 -14.352 -10.211 1 92.88 105 TYR A CA 1
ATOM 835 C C . TYR A 1 105 ? 11.227 -14.844 -10.969 1 92.88 105 TYR A C 1
ATOM 837 O O . TYR A 1 105 ? 10.406 -15.578 -10.422 1 92.88 105 TYR A O 1
ATOM 845 N N . ASN A 1 106 ? 11.055 -14.398 -12.211 1 88 106 ASN A N 1
ATOM 846 C CA . ASN A 1 106 ? 10.031 -14.859 -13.141 1 88 106 ASN A CA 1
ATOM 847 C C . ASN A 1 106 ? 10.547 -15.977 -14.039 1 88 106 ASN A C 1
ATOM 849 O O . ASN A 1 106 ? 11.391 -15.742 -14.906 1 88 106 ASN A O 1
ATOM 853 N N . PRO A 1 107 ? 10.047 -17.125 -13.883 1 87.06 107 PRO A N 1
ATOM 854 C CA . PRO A 1 107 ? 10.586 -18.266 -14.617 1 87.06 107 PRO A CA 1
ATOM 855 C C . PRO A 1 107 ? 10.32 -18.188 -16.109 1 87.06 107 PRO A C 1
ATOM 857 O O . PRO A 1 107 ? 11.07 -18.766 -16.906 1 87.06 107 PRO A O 1
ATOM 860 N N . LYS A 1 108 ? 9.242 -17.547 -16.5 1 82.69 108 LYS A N 1
ATOM 861 C CA . LYS A 1 108 ? 8.922 -17.422 -17.922 1 82.69 108 LYS A CA 1
ATOM 862 C C . LYS A 1 108 ? 10.016 -16.672 -18.672 1 82.69 108 LYS A C 1
ATOM 864 O O . LYS A 1 108 ? 10.352 -17.031 -19.797 1 82.69 108 LYS A O 1
ATOM 869 N N . ARG A 1 109 ? 10.555 -15.68 -18.031 1 82.06 109 ARG A N 1
ATOM 870 C CA . ARG A 1 109 ? 11.594 -14.883 -18.672 1 82.06 109 ARG A CA 1
ATOM 871 C C . ARG A 1 109 ? 12.859 -15.703 -18.906 1 82.06 109 ARG A C 1
ATOM 873 O O . ARG A 1 109 ? 13.523 -15.555 -19.922 1 82.06 109 ARG A O 1
ATOM 880 N N . LEU A 1 110 ? 13.141 -16.516 -17.984 1 81.94 110 LEU A N 1
ATOM 881 C CA . LEU A 1 110 ? 14.32 -17.375 -18.094 1 81.94 110 LEU A CA 1
ATOM 882 C C . LEU A 1 110 ? 14.195 -18.328 -19.266 1 81.94 110 LEU A C 1
ATOM 884 O O . LEU A 1 110 ? 15.188 -18.609 -19.953 1 81.94 110 LEU A O 1
ATOM 888 N N . ARG A 1 111 ? 13.062 -18.766 -19.516 1 81.62 111 ARG A N 1
ATOM 889 C CA . ARG A 1 111 ? 12.828 -19.719 -20.594 1 81.62 111 ARG A CA 1
ATOM 890 C C . ARG A 1 111 ? 12.805 -19.016 -21.938 1 81.62 111 ARG A C 1
ATOM 892 O O . ARG A 1 111 ? 13.219 -19.578 -22.953 1 81.62 111 ARG A O 1
ATOM 899 N N . GLU A 1 112 ? 12.398 -17.828 -21.953 1 84.75 112 GLU A N 1
ATOM 900 C CA . GLU A 1 112 ? 12.227 -17.078 -23.203 1 84.75 112 GLU A CA 1
ATOM 901 C C . GLU A 1 112 ? 13.57 -16.625 -23.766 1 84.75 112 GLU A C 1
ATOM 903 O O . GLU A 1 112 ? 13.758 -16.578 -24.984 1 84.75 112 GLU A O 1
ATOM 908 N N . GLU A 1 113 ? 14.492 -16.281 -22.844 1 87.19 113 GLU A N 1
ATOM 909 C CA . GLU A 1 113 ? 15.797 -15.805 -23.281 1 87.19 113 GLU A CA 1
ATOM 910 C C . GLU A 1 113 ? 16.922 -16.516 -22.547 1 87.19 113 GLU A C 1
ATOM 912 O O . GLU A 1 113 ? 17.734 -15.891 -21.859 1 87.19 113 GLU A O 1
ATOM 917 N N . PRO A 1 114 ? 17.125 -17.75 -22.891 1 86.69 114 PRO A N 1
ATOM 918 C CA . PRO A 1 114 ? 18.094 -18.547 -22.125 1 86.69 114 PRO A CA 1
ATOM 919 C C . PRO A 1 114 ? 19.531 -18.125 -22.391 1 86.69 114 PRO A C 1
ATOM 921 O O . PRO A 1 114 ? 20.406 -18.344 -21.547 1 86.69 114 PRO A O 1
ATOM 924 N N . GLU A 1 115 ? 19.766 -17.438 -23.5 1 90.88 115 GLU A N 1
ATOM 925 C CA . GLU A 1 115 ? 21.156 -17.125 -23.859 1 90.88 115 GLU A CA 1
ATOM 926 C C . GLU A 1 115 ? 21.531 -15.719 -23.391 1 90.88 115 GLU A C 1
ATOM 928 O O . GLU A 1 115 ? 22.703 -15.32 -23.484 1 90.88 115 GLU A O 1
ATOM 933 N N . ALA A 1 116 ? 20.625 -15.047 -22.875 1 91.69 116 ALA A N 1
ATOM 934 C CA . ALA A 1 116 ? 20.922 -13.703 -22.375 1 91.69 116 ALA A CA 1
ATOM 935 C C . ALA A 1 116 ? 21.891 -13.758 -21.203 1 91.69 116 ALA A C 1
ATOM 937 O O . ALA A 1 116 ? 21.859 -14.703 -20.406 1 91.69 116 ALA A O 1
ATOM 938 N N . GLU A 1 117 ? 22.703 -12.758 -21.109 1 92.19 117 GLU A N 1
ATOM 939 C CA . GLU A 1 117 ? 23.703 -12.711 -20.031 1 92.19 117 GLU A CA 1
ATOM 940 C C . GLU A 1 117 ? 23.047 -12.742 -18.656 1 92.19 117 GLU A C 1
ATOM 942 O O . GLU A 1 117 ? 23.547 -13.398 -17.75 1 92.19 117 GLU A O 1
ATOM 947 N N . TRP A 1 118 ? 22.016 -12.016 -18.562 1 92.44 118 TRP A N 1
ATOM 948 C CA . TRP A 1 118 ? 21.328 -11.984 -17.281 1 92.44 118 TRP A CA 1
ATOM 949 C C . TRP A 1 118 ? 20.734 -13.352 -16.953 1 92.44 118 TRP A C 1
ATOM 951 O O . TRP A 1 118 ? 20.672 -13.742 -15.789 1 92.44 118 TRP A O 1
ATOM 961 N N . ALA A 1 119 ? 20.281 -14.062 -17.922 1 92.25 119 ALA A N 1
ATOM 962 C CA . ALA A 1 119 ? 19.734 -15.398 -17.719 1 92.25 119 ALA A CA 1
ATOM 963 C C . ALA A 1 119 ? 20.812 -16.375 -17.25 1 92.25 119 ALA A C 1
ATOM 965 O O . ALA A 1 119 ? 20.578 -17.172 -16.344 1 92.25 119 ALA A O 1
ATOM 966 N N . LYS A 1 120 ? 21.938 -16.266 -17.875 1 93.12 120 LYS A N 1
ATOM 967 C CA . LYS A 1 120 ? 23.062 -17.094 -17.484 1 93.12 120 LYS A CA 1
ATOM 968 C C . LYS A 1 120 ? 23.5 -16.797 -16.047 1 93.12 120 LYS A C 1
ATOM 970 O O . LYS A 1 120 ? 23.828 -17.703 -15.289 1 93.12 120 LYS A O 1
ATOM 975 N N . ALA A 1 121 ? 23.484 -15.547 -15.773 1 93.88 121 ALA A N 1
ATOM 976 C CA . ALA A 1 121 ? 23.859 -15.125 -14.43 1 93.88 121 ALA A CA 1
ATOM 977 C C . ALA A 1 121 ? 22.891 -15.68 -13.391 1 93.88 121 ALA A C 1
ATOM 979 O O . ALA A 1 121 ? 23.312 -16.172 -12.344 1 93.88 121 ALA A O 1
ATOM 980 N N . LEU A 1 122 ? 21.656 -15.594 -13.688 1 93 122 LEU A N 1
ATOM 981 C CA . LEU A 1 122 ? 20.641 -16.094 -12.766 1 93 122 LEU A CA 1
ATOM 982 C C . LEU A 1 122 ? 20.781 -17.594 -12.578 1 93 122 LEU A C 1
ATOM 984 O O . LEU A 1 122 ? 20.703 -18.094 -11.453 1 93 122 LEU A O 1
ATOM 988 N N . ARG A 1 123 ? 21 -18.266 -13.633 1 91.5 123 ARG A N 1
ATOM 989 C CA . ARG A 1 123 ? 21.203 -19.719 -13.555 1 91.5 123 ARG A CA 1
ATOM 990 C C . ARG A 1 123 ? 22.422 -20.062 -12.711 1 91.5 123 ARG A C 1
ATOM 992 O O . ARG A 1 123 ? 22.391 -20.984 -11.898 1 91.5 123 ARG A O 1
ATOM 999 N N . TRP A 1 124 ? 23.422 -19.344 -12.992 1 92.75 124 TRP A N 1
ATOM 1000 C CA . TRP A 1 124 ? 24.641 -19.547 -12.219 1 92.75 124 TRP A CA 1
ATOM 1001 C C . TRP A 1 124 ? 24.391 -19.312 -10.734 1 92.75 124 TRP A C 1
ATOM 1003 O O . TRP A 1 124 ? 24.828 -20.094 -9.891 1 92.75 124 TRP A O 1
ATOM 1013 N N . LEU A 1 125 ? 23.703 -18.219 -10.422 1 93.44 125 LEU A N 1
ATOM 1014 C CA . LEU A 1 125 ? 23.391 -17.891 -9.039 1 93.44 125 LEU A CA 1
ATOM 1015 C C . LEU A 1 125 ? 22.625 -19.031 -8.375 1 93.44 125 LEU A C 1
ATOM 1017 O O . LEU A 1 125 ? 22.953 -19.438 -7.258 1 93.44 125 LEU A O 1
ATOM 1021 N N . LEU A 1 126 ? 21.672 -19.516 -9.047 1 92.5 126 LEU A N 1
ATOM 1022 C CA . LEU A 1 126 ? 20.859 -20.609 -8.516 1 92.5 126 LEU A CA 1
ATOM 1023 C C . LEU A 1 126 ? 21.703 -21.875 -8.32 1 92.5 126 LEU A C 1
ATOM 1025 O O . LEU A 1 126 ? 21.484 -22.609 -7.359 1 92.5 126 LEU A O 1
ATOM 1029 N N . ASP A 1 127 ? 22.625 -22.031 -9.141 1 91.56 127 ASP A N 1
ATOM 1030 C CA . ASP A 1 127 ? 23.5 -23.188 -9.062 1 91.56 127 ASP A CA 1
ATOM 1031 C C . ASP A 1 127 ? 24.438 -23.094 -7.855 1 91.56 127 ASP A C 1
ATOM 1033 O O . ASP A 1 127 ? 24.953 -24.125 -7.379 1 91.56 127 ASP A O 1
ATOM 1037 N N . GLN A 1 128 ? 24.672 -21.875 -7.469 1 92.62 128 GLN A N 1
ATOM 1038 C CA . GLN A 1 128 ? 25.562 -21.688 -6.324 1 92.62 128 GLN A CA 1
ATOM 1039 C C . GLN A 1 128 ? 24.844 -22 -5.016 1 92.62 128 GLN A C 1
ATOM 1041 O O . GLN A 1 128 ? 25.453 -21.969 -3.945 1 92.62 128 GLN A O 1
ATOM 1046 N N . LEU A 1 129 ? 23.609 -22.312 -5.055 1 92.75 129 LEU A N 1
ATOM 1047 C CA . LEU A 1 129 ? 22.844 -22.578 -3.85 1 92.75 129 LEU A CA 1
ATOM 1048 C C . LEU A 1 129 ? 22.562 -24.062 -3.697 1 92.75 129 LEU A C 1
ATOM 1050 O O . LEU A 1 129 ? 22.391 -24.781 -4.691 1 92.75 129 LEU A O 1
ATOM 1054 N N . GLN A 1 130 ? 22.562 -24.547 -2.477 1 92.12 130 GLN A N 1
ATOM 1055 C CA . GLN A 1 130 ? 22.188 -25.922 -2.148 1 92.12 130 GLN A CA 1
ATOM 1056 C C . GLN A 1 130 ? 21.031 -25.953 -1.165 1 92.12 130 GLN A C 1
ATOM 1058 O O . GLN A 1 130 ? 20.625 -24.922 -0.623 1 92.12 130 GLN A O 1
ATOM 1063 N N . ASP A 1 131 ? 20.375 -27.172 -1.036 1 90.25 131 ASP A N 1
ATOM 1064 C CA . ASP A 1 131 ? 19.219 -27.359 -0.163 1 90.25 131 ASP A CA 1
ATOM 1065 C C . ASP A 1 131 ? 18.125 -26.328 -0.473 1 90.25 131 ASP A C 1
ATOM 1067 O O . ASP A 1 131 ? 17.609 -25.672 0.432 1 90.25 131 ASP A O 1
ATOM 1071 N N . LYS A 1 132 ? 17.891 -26.203 -1.682 1 92.5 132 LYS A N 1
ATOM 1072 C CA . LYS A 1 132 ? 16.953 -25.203 -2.16 1 92.5 132 LYS A CA 1
ATOM 1073 C C . LYS A 1 132 ? 15.508 -25.656 -1.932 1 92.5 132 LYS A C 1
ATOM 1075 O O . LYS A 1 132 ? 15.203 -26.828 -2.049 1 92.5 132 LYS A O 1
ATOM 1080 N N . ARG A 1 133 ? 14.617 -24.734 -1.636 1 90.81 133 ARG A N 1
ATOM 1081 C CA . ARG A 1 133 ? 13.18 -24.969 -1.561 1 90.81 133 ARG A CA 1
ATOM 1082 C C . ARG A 1 133 ? 12.398 -23.75 -2.064 1 90.81 133 ARG A C 1
ATOM 1084 O O . ARG A 1 133 ? 12.898 -22.625 -2.018 1 90.81 133 ARG A O 1
ATOM 1091 N N . PHE A 1 134 ? 11.227 -24.047 -2.494 1 91.81 134 PHE A N 1
ATOM 1092 C CA . PHE A 1 134 ? 10.336 -22.938 -2.826 1 91.81 134 PHE A CA 1
ATOM 1093 C C . PHE A 1 134 ? 9.844 -22.234 -1.563 1 91.81 134 PHE A C 1
ATOM 1095 O O . PHE A 1 134 ? 9.375 -22.891 -0.631 1 91.81 134 PHE A O 1
ATOM 1102 N N . SER A 1 135 ? 10.055 -20.984 -1.518 1 93.12 135 SER A N 1
ATOM 1103 C CA . SER A 1 135 ? 9.508 -20.234 -0.39 1 93.12 135 SER A CA 1
ATOM 1104 C C . SER A 1 135 ? 8.266 -19.438 -0.801 1 93.12 135 SER A C 1
ATOM 1106 O O . SER A 1 135 ? 7.477 -19.031 0.05 1 93.12 135 SER A O 1
ATOM 1108 N N . ARG A 1 136 ? 8.109 -19.156 -2.055 1 94.88 136 ARG A N 1
ATOM 1109 C CA . ARG A 1 136 ? 6.938 -18.453 -2.561 1 94.88 136 ARG A CA 1
ATOM 1110 C C . ARG A 1 136 ? 6.598 -18.906 -3.977 1 94.88 136 ARG A C 1
ATOM 1112 O O . ARG A 1 136 ? 7.492 -19.219 -4.762 1 94.88 136 ARG A O 1
ATOM 1119 N N . LEU A 1 137 ? 5.395 -19.016 -4.312 1 95.94 137 LEU A N 1
ATOM 1120 C CA . LEU A 1 137 ? 4.852 -19.312 -5.633 1 95.94 137 LEU A CA 1
ATOM 1121 C C . LEU A 1 137 ? 3.684 -18.391 -5.957 1 95.94 137 LEU A C 1
ATOM 1123 O O . LEU A 1 137 ? 2.717 -18.312 -5.195 1 95.94 137 LEU A O 1
ATOM 1127 N N . ASP A 1 138 ? 3.756 -17.688 -7.031 1 97 138 ASP A N 1
ATOM 1128 C CA . ASP A 1 138 ? 2.656 -16.844 -7.488 1 97 138 ASP A CA 1
ATOM 1129 C C . ASP A 1 138 ? 1.983 -17.438 -8.719 1 97 138 ASP A C 1
ATOM 1131 O O . ASP A 1 138 ? 2.611 -17.578 -9.773 1 97 138 ASP A O 1
ATOM 1135 N N . ILE A 1 139 ? 0.761 -17.766 -8.625 1 97.56 139 ILE A N 1
ATOM 1136 C CA . ILE A 1 139 ? -0.035 -18.25 -9.75 1 97.56 139 ILE A CA 1
ATOM 1137 C C . ILE A 1 139 ? -0.952 -17.141 -10.25 1 97.56 139 ILE A C 1
ATOM 1139 O O . ILE A 1 139 ? -1.662 -16.516 -9.461 1 97.56 139 ILE A O 1
ATOM 1143 N N . ALA A 1 140 ? -0.906 -16.906 -11.516 1 97.75 140 ALA A N 1
ATOM 1144 C CA . ALA A 1 140 ? -1.683 -15.805 -12.07 1 97.75 140 ALA A CA 1
ATOM 1145 C C . ALA A 1 140 ? -2.76 -16.328 -13.023 1 97.75 140 ALA A C 1
ATOM 1147 O O . ALA A 1 140 ? -2.518 -17.25 -13.805 1 97.75 140 ALA A O 1
ATOM 1148 N N . PHE A 1 141 ? -3.939 -15.781 -12.969 1 98.25 141 PHE A N 1
ATOM 1149 C CA . PHE A 1 141 ? -5.039 -15.984 -13.906 1 98.25 141 PHE A CA 1
ATOM 1150 C C . PHE A 1 141 ? -5.312 -14.703 -14.695 1 98.25 141 PHE A C 1
ATOM 1152 O O . PHE A 1 141 ? -5.723 -13.695 -14.117 1 98.25 141 PHE A O 1
ATOM 1159 N N . ASP A 1 142 ? -5.121 -14.781 -15.938 1 97.56 142 ASP A N 1
ATOM 1160 C CA . ASP A 1 142 ? -5.391 -13.633 -16.812 1 97.56 142 ASP A CA 1
ATOM 1161 C C . ASP A 1 142 ? -6.773 -13.742 -17.438 1 97.56 142 ASP A C 1
ATOM 1163 O O . ASP A 1 142 ? -7.109 -14.773 -18.031 1 97.56 142 ASP A O 1
ATOM 1167 N N . MET A 1 143 ? -7.523 -12.75 -17.281 1 97.75 143 MET A N 1
ATOM 1168 C CA . MET A 1 143 ? -8.867 -12.656 -17.859 1 97.75 143 MET A CA 1
ATOM 1169 C C . MET A 1 143 ? -8.922 -11.594 -18.953 1 97.75 143 MET A C 1
ATOM 1171 O O . MET A 1 143 ? -8.938 -10.398 -18.656 1 97.75 143 MET A O 1
ATOM 1175 N N . ILE A 1 144 ? -8.984 -12.047 -20.141 1 96.31 144 ILE A N 1
ATOM 1176 C CA . ILE A 1 144 ? -8.922 -11.148 -21.281 1 96.31 144 ILE A CA 1
ATOM 1177 C C . ILE A 1 144 ? -10.297 -11.031 -21.938 1 96.31 144 ILE A C 1
ATOM 1179 O O . ILE A 1 144 ? -10.906 -12.039 -22.297 1 96.31 144 ILE A O 1
ATOM 1183 N N . ASP A 1 145 ? -10.82 -9.766 -22 1 94.94 145 ASP A N 1
ATOM 1184 C CA . ASP A 1 145 ? -12.094 -9.414 -22.625 1 94.94 145 ASP A CA 1
ATOM 1185 C C . ASP A 1 145 ? -13.258 -10.141 -21.953 1 94.94 145 ASP A C 1
ATOM 1187 O O . ASP A 1 145 ? -14.18 -10.594 -22.641 1 94.94 145 ASP A O 1
ATOM 1191 N N . LEU A 1 146 ? -13.133 -10.414 -20.703 1 94.56 146 LEU A N 1
ATOM 1192 C CA . LEU A 1 146 ? -14.211 -10.922 -19.859 1 94.56 146 LEU A CA 1
ATOM 1193 C C . LEU A 1 146 ? -14.797 -9.805 -19 1 94.56 146 LEU A C 1
ATOM 1195 O O . LEU A 1 146 ? -14.062 -8.953 -18.484 1 94.56 146 LEU A O 1
ATOM 1199 N N . ASP A 1 147 ? -16.047 -9.828 -18.844 1 91.38 147 ASP A N 1
ATOM 1200 C CA . ASP A 1 147 ? -16.688 -8.859 -17.953 1 91.38 147 ASP A CA 1
ATOM 1201 C C . ASP A 1 147 ? -16.547 -9.281 -16.484 1 91.38 147 ASP A C 1
ATOM 1203 O O . ASP A 1 147 ? -17.281 -10.156 -16.016 1 91.38 147 ASP A O 1
ATOM 1207 N N . VAL A 1 148 ? -15.68 -8.617 -15.805 1 92.81 148 VAL A N 1
ATOM 1208 C CA . VAL A 1 148 ? -15.438 -8.984 -14.422 1 92.81 148 VAL A CA 1
ATOM 1209 C C . VAL A 1 148 ? -15.938 -7.883 -13.492 1 92.81 148 VAL A C 1
ATOM 1211 O O . VAL A 1 148 ? -15.539 -7.809 -12.328 1 92.81 148 VAL A O 1
ATOM 1214 N N . LYS A 1 149 ? -16.781 -7.059 -14.016 1 83.06 149 LYS A N 1
ATOM 1215 C CA . LYS A 1 149 ? -17.328 -5.988 -13.188 1 83.06 149 LYS A CA 1
ATOM 1216 C C . LYS A 1 149 ? -18.078 -6.551 -11.984 1 83.06 149 LYS A C 1
ATOM 1218 O O . LYS A 1 149 ? -18.922 -7.441 -12.133 1 83.06 149 LYS A O 1
ATOM 1223 N N . GLY A 1 150 ? -17.719 -6.027 -10.781 1 82.88 150 GLY A N 1
ATOM 1224 C CA . GLY A 1 150 ? -18.406 -6.445 -9.57 1 82.88 150 GLY A CA 1
ATOM 1225 C C . GLY A 1 150 ? -17.781 -7.656 -8.914 1 82.88 150 GLY A C 1
ATOM 1226 O O . GLY A 1 150 ? -18.094 -7.984 -7.77 1 82.88 150 GLY A O 1
ATOM 1227 N N . TYR A 1 151 ? -16.922 -8.32 -9.664 1 89.94 151 TYR A N 1
ATOM 1228 C CA . TYR A 1 151 ? -16.234 -9.461 -9.07 1 89.94 151 TYR A CA 1
ATOM 1229 C C . TYR A 1 151 ? -15.148 -9 -8.094 1 89.94 151 TYR A C 1
ATOM 1231 O O . TYR A 1 151 ? -14.469 -8.008 -8.344 1 89.94 151 TYR A O 1
ATOM 1239 N N . GLN A 1 152 ? -15.016 -9.641 -7.051 1 90.5 152 GLN A N 1
ATOM 1240 C CA . GLN A 1 152 ? -13.945 -9.391 -6.094 1 90.5 152 GLN A CA 1
ATOM 1241 C C . GLN A 1 152 ? -13.711 -10.609 -5.199 1 90.5 152 GLN A C 1
ATOM 1243 O O . GLN A 1 152 ? -14.586 -11.469 -5.07 1 90.5 152 GLN A O 1
ATOM 1248 N N . PRO A 1 153 ? -12.523 -10.68 -4.621 1 93.25 153 PRO A N 1
ATOM 1249 C CA . PRO A 1 153 ? -12.289 -11.742 -3.639 1 93.25 153 PRO A CA 1
ATOM 1250 C C . PRO A 1 153 ? -12.953 -11.453 -2.293 1 93.25 153 PRO A C 1
ATOM 1252 O O . PRO A 1 153 ? -12.672 -10.43 -1.67 1 93.25 153 PRO A O 1
ATOM 1255 N N . TYR A 1 154 ? -13.789 -12.32 -1.908 1 88.56 154 TYR A N 1
ATOM 1256 C CA . TYR A 1 154 ? -14.422 -12.211 -0.599 1 88.56 154 TYR A CA 1
ATOM 1257 C C . TYR A 1 154 ? -13.781 -13.172 0.397 1 88.56 154 TYR A C 1
ATOM 1259 O O . TYR A 1 154 ? -14.352 -14.219 0.719 1 88.56 154 TYR A O 1
ATOM 1267 N N . ILE A 1 155 ? -12.656 -12.727 0.919 1 88.5 155 ILE A N 1
ATOM 1268 C CA . ILE A 1 155 ? -11.938 -13.516 1.91 1 88.5 155 ILE A CA 1
ATOM 1269 C C . ILE A 1 155 ? -12.172 -12.945 3.303 1 88.5 155 ILE A C 1
ATOM 1271 O O . ILE A 1 155 ? -11.43 -12.062 3.752 1 88.5 155 ILE A O 1
ATOM 1275 N N . PHE A 1 156 ? -13.07 -13.484 3.982 1 82.12 156 PHE A N 1
ATOM 1276 C CA . PHE A 1 156 ? -13.43 -12.961 5.297 1 82.12 156 PHE A CA 1
ATOM 1277 C C . PHE A 1 156 ? -12.344 -13.297 6.32 1 82.12 156 PHE A C 1
ATOM 1279 O O . PHE A 1 156 ? -11.766 -14.383 6.289 1 82.12 156 PHE A O 1
ATOM 1286 N N . GLY A 1 157 ? -12.133 -12.398 7.195 1 82.75 157 GLY A N 1
ATOM 1287 C CA . GLY A 1 157 ? -11.102 -12.586 8.203 1 82.75 157 GLY A CA 1
ATOM 1288 C C . GLY A 1 157 ? -9.727 -12.164 7.727 1 82.75 157 GLY A C 1
ATOM 1289 O O . GLY A 1 157 ? -8.727 -12.422 8.398 1 82.75 157 GLY A O 1
ATOM 1290 N N . SER A 1 158 ? -9.742 -11.664 6.535 1 88.5 158 SER A N 1
ATOM 1291 C CA . SER A 1 158 ? -8.5 -11.141 5.973 1 88.5 158 SER A CA 1
ATOM 1292 C C . SER A 1 158 ? -8.586 -9.641 5.734 1 88.5 158 SER A C 1
ATOM 1294 O O . SER A 1 158 ? -9.664 -9.117 5.426 1 88.5 158 SER A O 1
ATOM 1296 N N . SER A 1 159 ? -7.445 -9 5.918 1 91.06 159 SER A N 1
ATOM 1297 C CA . SER A 1 159 ? -7.41 -7.582 5.57 1 91.06 159 SER A CA 1
ATOM 1298 C C . SER A 1 159 ? -7.574 -7.383 4.066 1 91.06 159 SER A C 1
ATOM 1300 O O . SER A 1 159 ? -7.355 -8.305 3.283 1 91.06 159 SER A O 1
ATOM 1302 N N . ARG A 1 160 ? -7.977 -6.18 3.787 1 90.5 160 ARG A N 1
ATOM 1303 C CA . ARG A 1 160 ? -8.234 -5.848 2.389 1 90.5 160 ARG A CA 1
ATOM 1304 C C . ARG A 1 160 ? -7.734 -4.445 2.059 1 90.5 160 ARG A C 1
ATOM 1306 O O . ARG A 1 160 ? -7.852 -3.529 2.877 1 90.5 160 ARG A O 1
ATOM 1313 N N . THR A 1 161 ? -7.141 -4.348 0.886 1 94.38 161 THR A N 1
ATOM 1314 C CA . THR A 1 161 ? -6.723 -3.039 0.395 1 94.38 161 THR A CA 1
ATOM 1315 C C . THR A 1 161 ? -7.316 -2.764 -0.984 1 94.38 161 THR A C 1
ATOM 1317 O O . THR A 1 161 ? -7.215 -3.598 -1.887 1 94.38 161 THR A O 1
ATOM 1320 N N . ILE A 1 162 ? -7.914 -1.654 -1.165 1 91.19 162 ILE A N 1
ATOM 1321 C CA . ILE A 1 162 ? -8.523 -1.266 -2.432 1 91.19 162 ILE A CA 1
ATOM 1322 C C . ILE A 1 162 ? -7.812 -0.035 -2.99 1 91.19 162 ILE A C 1
ATOM 1324 O O . ILE A 1 162 ? -7.707 0.99 -2.314 1 91.19 162 ILE A O 1
ATOM 1328 N N . TYR A 1 163 ? -7.336 -0.218 -4.156 1 93.19 163 TYR A N 1
ATOM 1329 C CA . TYR A 1 163 ? -6.707 0.891 -4.863 1 93.19 163 TYR A CA 1
ATOM 1330 C C . TYR A 1 163 ? -7.652 1.478 -5.906 1 93.19 163 TYR A C 1
ATOM 1332 O O . TYR A 1 163 ? -8.094 0.774 -6.82 1 93.19 163 TYR A O 1
ATOM 1340 N N . LEU A 1 164 ? -7.938 2.762 -5.789 1 88.06 164 LEU A N 1
ATOM 1341 C CA . LEU A 1 164 ? -8.797 3.477 -6.727 1 88.06 164 LEU A CA 1
ATOM 1342 C C . LEU A 1 164 ? -7.98 4.43 -7.594 1 88.06 164 LEU A C 1
ATOM 1344 O O . LEU A 1 164 ? -7.055 5.082 -7.102 1 88.06 164 LEU A O 1
ATOM 1348 N N . THR A 1 165 ? -8.297 4.441 -8.805 1 87.44 165 THR A N 1
ATOM 1349 C CA . THR A 1 165 ? -7.637 5.336 -9.75 1 87.44 165 THR A CA 1
ATOM 1350 C C . THR A 1 165 ? -8.039 6.785 -9.492 1 87.44 165 THR A C 1
ATOM 1352 O O . THR A 1 165 ? -8.82 7.066 -8.578 1 87.44 165 THR A O 1
ATOM 1355 N N . LYS A 1 166 ? -7.535 7.699 -10.312 1 82.94 166 LYS A N 1
ATOM 1356 C CA . LYS A 1 166 ? -7.84 9.125 -10.188 1 82.94 166 LYS A CA 1
ATOM 1357 C C . LYS A 1 166 ? -9.328 9.391 -10.422 1 82.94 166 LYS A C 1
ATOM 1359 O O . LYS A 1 166 ? -9.883 10.336 -9.867 1 82.94 166 LYS A O 1
ATOM 1364 N N . SER A 1 167 ? -9.906 8.539 -11.203 1 75.69 167 SER A N 1
ATOM 1365 C CA . SER A 1 167 ? -11.336 8.672 -11.453 1 75.69 167 SER A CA 1
ATOM 1366 C C . SER A 1 167 ? -12.148 7.793 -10.508 1 75.69 167 SER A C 1
ATOM 1368 O O . SER A 1 167 ? -13.352 7.609 -10.695 1 75.69 167 SER A O 1
ATOM 1370 N N . TRP A 1 168 ? -11.406 7.113 -9.492 1 75.94 168 TRP A N 1
ATOM 1371 C CA . TRP A 1 168 ? -11.969 6.34 -8.391 1 75.94 168 TRP A CA 1
ATOM 1372 C C . TRP A 1 168 ? -12.617 5.062 -8.898 1 75.94 168 TRP A C 1
ATOM 1374 O O . TRP A 1 168 ? -13.609 4.598 -8.336 1 75.94 168 TRP A O 1
ATOM 1384 N N . HIS A 1 169 ? -12.094 4.656 -10.078 1 78.62 169 HIS A N 1
ATOM 1385 C CA . HIS A 1 169 ? -12.336 3.275 -10.477 1 78.62 169 HIS A CA 1
ATOM 1386 C C . HIS A 1 169 ? -11.422 2.316 -9.719 1 78.62 169 HIS A C 1
ATOM 1388 O O . HIS A 1 169 ? -10.266 2.639 -9.445 1 78.62 169 HIS A O 1
ATOM 1394 N N . VAL A 1 170 ? -12.062 1.208 -9.398 1 85.31 170 VAL A N 1
ATOM 1395 C CA . VAL A 1 170 ? -11.219 0.214 -8.75 1 85.31 170 VAL A CA 1
ATOM 1396 C C . VAL A 1 170 ? -10.125 -0.243 -9.711 1 85.31 170 VAL A C 1
ATOM 1398 O O . VAL A 1 170 ? -10.422 -0.726 -10.805 1 85.31 170 VAL A O 1
ATOM 1401 N N . GLY A 1 171 ? -8.875 -0.049 -9.352 1 89.5 171 GLY A N 1
ATOM 1402 C CA . GLY A 1 171 ? -7.754 -0.515 -10.148 1 89.5 171 GLY A CA 1
ATOM 1403 C C . GLY A 1 171 ? -7.203 -1.85 -9.68 1 89.5 171 GLY A C 1
ATOM 1404 O O . GLY A 1 171 ? -6.801 -2.682 -10.492 1 89.5 171 GLY A O 1
ATOM 1405 N N . SER A 1 172 ? -7.172 -2.025 -8.359 1 94.88 172 SER A N 1
ATOM 1406 C CA . SER A 1 172 ? -6.672 -3.273 -7.789 1 94.88 172 SER A CA 1
ATOM 1407 C C . SER A 1 172 ? -7.258 -3.523 -6.402 1 94.88 172 SER A C 1
ATOM 1409 O O . SER A 1 172 ? -7.598 -2.58 -5.688 1 94.88 172 SER A O 1
ATOM 1411 N N . ILE A 1 173 ? -7.422 -4.734 -6.082 1 94.25 173 ILE A N 1
ATOM 1412 C CA . ILE A 1 173 ? -7.855 -5.191 -4.766 1 94.25 173 ILE A CA 1
ATOM 1413 C C . ILE A 1 173 ? -6.879 -6.242 -4.238 1 94.25 173 ILE A C 1
ATOM 1415 O O . ILE A 1 173 ? -6.535 -7.191 -4.945 1 94.25 173 ILE A O 1
ATOM 1419 N N . TYR A 1 174 ? -6.406 -5.988 -3.066 1 96.81 174 TYR A N 1
ATOM 1420 C CA . TYR A 1 174 ? -5.582 -6.961 -2.359 1 96.81 174 TYR A CA 1
ATOM 1421 C C . TYR A 1 174 ? -6.352 -7.594 -1.206 1 96.81 174 TYR A C 1
ATOM 1423 O O . TYR A 1 174 ? -6.992 -6.891 -0.42 1 96.81 174 TYR A O 1
ATOM 1431 N N . ALA A 1 175 ? -6.316 -8.844 -1.108 1 95.44 175 ALA A N 1
ATOM 1432 C CA . ALA A 1 175 ? -6.887 -9.578 0.017 1 95.44 175 ALA A CA 1
ATOM 1433 C C . ALA A 1 175 ? -5.816 -10.391 0.74 1 95.44 175 ALA A C 1
ATOM 1435 O O . ALA A 1 175 ? -5.172 -11.258 0.141 1 95.44 175 ALA A O 1
ATOM 1436 N N . GLY A 1 176 ? -5.66 -10.039 2.021 1 94.38 176 GLY A N 1
ATOM 1437 C CA . GLY A 1 176 ? -4.598 -10.664 2.793 1 94.38 176 GLY A CA 1
ATOM 1438 C C . GLY A 1 176 ? -3.377 -9.781 2.949 1 94.38 176 GLY A C 1
ATOM 1439 O O . GLY A 1 176 ? -3.051 -9 2.053 1 94.38 176 GLY A O 1
ATOM 1440 N N . ALA A 1 177 ? -2.688 -10.008 3.996 1 91.19 177 ALA A N 1
ATOM 1441 C CA . ALA A 1 177 ? -1.491 -9.227 4.285 1 91.19 177 ALA A CA 1
ATOM 1442 C C . ALA A 1 177 ? -0.331 -9.633 3.385 1 91.19 177 ALA A C 1
ATOM 1444 O O . ALA A 1 177 ? -0.255 -10.789 2.949 1 91.19 177 ALA A O 1
ATOM 1445 N N . ARG A 1 178 ? 0.578 -8.734 3.141 1 88 178 ARG A N 1
ATOM 1446 C CA . ARG A 1 178 ? 1.725 -8.961 2.268 1 88 178 ARG A CA 1
ATOM 1447 C C . ARG A 1 178 ? 2.576 -10.125 2.771 1 88 178 ARG A C 1
ATOM 1449 O O . ARG A 1 178 ? 3.076 -10.922 1.979 1 88 178 ARG A O 1
ATOM 1456 N N . GLY A 1 179 ? 2.75 -10.227 4.055 1 87.31 179 GLY A N 1
ATOM 1457 C CA . GLY A 1 179 ? 3.592 -11.266 4.625 1 87.31 179 GLY A CA 1
ATOM 1458 C C . GLY A 1 179 ? 2.834 -12.539 4.945 1 87.31 179 GLY A C 1
ATOM 1459 O O . GLY A 1 179 ? 3.41 -13.5 5.465 1 87.31 179 GLY A O 1
ATOM 1460 N N . SER A 1 180 ? 1.516 -12.594 4.609 1 91.75 180 SER A N 1
ATOM 1461 C CA . SER A 1 180 ? 0.695 -13.758 4.93 1 91.75 180 SER A CA 1
ATOM 1462 C C . SER A 1 180 ? 1.042 -14.945 4.035 1 91.75 180 SER A C 1
ATOM 1464 O O . SER A 1 180 ? 1.755 -14.789 3.043 1 91.75 180 SER A O 1
ATOM 1466 N N . LYS A 1 181 ? 0.581 -16.125 4.379 1 94 181 LYS A N 1
ATOM 1467 C CA . LYS A 1 181 ? 0.837 -17.344 3.625 1 94 181 LYS A CA 1
ATOM 1468 C C . LYS A 1 181 ? 0.12 -17.328 2.279 1 94 181 LYS A C 1
ATOM 1470 O O . LYS A 1 181 ? 0.528 -18.016 1.34 1 94 181 LYS A O 1
ATOM 1475 N N . LEU A 1 182 ? -0.928 -16.578 2.254 1 95.19 182 LEU A N 1
ATOM 1476 C CA . LEU A 1 182 ? -1.676 -16.484 1.004 1 95.19 182 LEU A CA 1
ATOM 1477 C C . LEU A 1 182 ? -2.234 -15.078 0.816 1 95.19 182 LEU A C 1
ATOM 1479 O O . LEU A 1 182 ? -3 -14.594 1.652 1 95.19 182 LEU A O 1
ATOM 1483 N N . GLN A 1 183 ? -1.845 -14.438 -0.22 1 96.94 183 GLN A N 1
ATOM 1484 C CA . GLN A 1 183 ? -2.379 -13.133 -0.618 1 96.94 183 GLN A CA 1
ATOM 1485 C C . GLN A 1 183 ? -2.957 -13.188 -2.029 1 96.94 183 GLN A C 1
ATOM 1487 O O . GLN A 1 183 ? -2.367 -13.797 -2.924 1 96.94 183 GLN A O 1
ATOM 1492 N N . ILE A 1 184 ? -4.066 -12.562 -2.225 1 97.75 184 ILE A N 1
ATOM 1493 C CA . ILE A 1 184 ? -4.719 -12.484 -3.529 1 97.75 184 ILE A CA 1
ATOM 1494 C C . ILE A 1 184 ? -4.684 -11.047 -4.039 1 97.75 184 ILE A C 1
ATOM 1496 O O . ILE A 1 184 ? -4.969 -10.109 -3.293 1 97.75 184 ILE A O 1
ATOM 1500 N N . ARG A 1 185 ? -4.266 -10.906 -5.215 1 97.88 185 ARG A N 1
ATOM 1501 C CA . ARG A 1 185 ? -4.309 -9.609 -5.883 1 97.88 185 ARG A CA 1
ATOM 1502 C C . ARG A 1 185 ? -5.18 -9.664 -7.133 1 97.88 185 ARG A C 1
ATOM 1504 O O . ARG A 1 185 ? -5.004 -10.539 -7.98 1 97.88 185 ARG A O 1
ATOM 1511 N N . PHE A 1 186 ? -6.215 -8.859 -7.219 1 97.81 186 PHE A N 1
ATOM 1512 C CA . PHE A 1 186 ? -7.094 -8.688 -8.375 1 97.81 186 PHE A CA 1
ATOM 1513 C C . PHE A 1 186 ? -6.961 -7.289 -8.953 1 97.81 186 PHE A C 1
ATOM 1515 O O . PHE A 1 186 ? -7.27 -6.301 -8.273 1 97.81 186 PHE A O 1
ATOM 1522 N N . TYR A 1 187 ? -6.496 -7.25 -10.211 1 97.31 187 TYR A N 1
ATOM 1523 C CA . TYR A 1 187 ? -6.223 -5.895 -10.68 1 97.31 187 TYR A CA 1
ATOM 1524 C C . TYR A 1 187 ? -6.367 -5.801 -12.195 1 97.31 187 TYR A C 1
ATOM 1526 O O . TYR A 1 187 ? -6.324 -6.816 -12.891 1 97.31 187 TYR A O 1
ATOM 1534 N N . ASP A 1 188 ? -6.547 -4.547 -12.695 1 94.94 188 ASP A N 1
ATOM 1535 C CA . ASP A 1 188 ? -6.629 -4.223 -14.117 1 94.94 188 ASP A CA 1
ATOM 1536 C C . ASP A 1 188 ? -5.242 -4.227 -14.758 1 94.94 188 ASP A C 1
ATOM 1538 O O . ASP A 1 188 ? -4.527 -3.223 -14.703 1 94.94 188 ASP A O 1
ATOM 1542 N N . LYS A 1 189 ? -4.945 -5.285 -15.344 1 94.62 189 LYS A N 1
ATOM 1543 C CA . LYS A 1 189 ? -3.621 -5.457 -15.93 1 94.62 189 LYS A CA 1
ATOM 1544 C C . LYS A 1 189 ? -3.443 -4.566 -17.156 1 94.62 189 LYS A C 1
ATOM 1546 O O . LYS A 1 189 ? -2.33 -4.133 -17.453 1 94.62 189 LYS A O 1
ATOM 1551 N N . LYS A 1 190 ? -4.453 -4.34 -17.859 1 93.06 190 LYS A N 1
ATOM 1552 C CA . LYS A 1 190 ? -4.375 -3.434 -19 1 93.06 190 LYS A CA 1
ATOM 1553 C C . LYS A 1 190 ? -3.961 -2.031 -18.562 1 93.06 190 LYS A C 1
ATOM 1555 O O . LYS A 1 190 ? -3.115 -1.402 -19.203 1 93.06 190 LYS A O 1
ATOM 1560 N N . LEU A 1 191 ? -4.617 -1.577 -17.516 1 90.06 191 LEU A N 1
ATOM 1561 C CA . LEU A 1 191 ? -4.27 -0.274 -16.969 1 90.06 191 LEU A CA 1
ATOM 1562 C C . LEU A 1 191 ? -2.807 -0.241 -16.531 1 90.06 191 LEU A C 1
ATOM 1564 O O . LEU A 1 191 ? -2.109 0.751 -16.766 1 90.06 191 LEU A O 1
ATOM 1568 N N . GLU A 1 192 ? -2.32 -1.271 -15.922 1 87.75 192 GLU A N 1
ATOM 1569 C CA . GLU A 1 192 ? -0.933 -1.392 -15.492 1 87.75 192 GLU A CA 1
ATOM 1570 C C . GLU A 1 192 ? 0.025 -1.337 -16.672 1 87.75 192 GLU A C 1
ATOM 1572 O O . GLU A 1 192 ? 1.063 -0.675 -16.609 1 87.75 192 GLU A O 1
ATOM 1577 N N . ARG A 1 193 ? -0.307 -2.029 -17.688 1 87.5 193 ARG A N 1
ATOM 1578 C CA . ARG A 1 193 ? 0.538 -2.072 -18.875 1 87.5 193 ARG A CA 1
ATOM 1579 C C . ARG A 1 193 ? 0.535 -0.73 -19.594 1 87.5 193 ARG A C 1
ATOM 1581 O O . ARG A 1 193 ? 1.562 -0.304 -20.125 1 87.5 193 ARG A O 1
ATOM 1588 N N . LYS A 1 194 ? -0.611 -0.142 -19.656 1 84.31 194 LYS A N 1
ATOM 1589 C CA . LYS A 1 194 ? -0.713 1.183 -20.25 1 84.31 194 LYS A CA 1
ATOM 1590 C C . LYS A 1 194 ? 0.179 2.188 -19.531 1 84.31 194 LYS A C 1
ATOM 1592 O O . LYS A 1 194 ? 0.824 3.023 -20.172 1 84.31 194 LYS A O 1
ATOM 1597 N N . ALA A 1 195 ? 0.157 2.109 -18.281 1 79.19 195 ALA A N 1
ATOM 1598 C CA . ALA A 1 195 ? 1.007 2.984 -17.484 1 79.19 195 ALA A CA 1
ATOM 1599 C C . ALA A 1 195 ? 2.48 2.773 -17.812 1 79.19 195 ALA A C 1
ATOM 1601 O O . ALA A 1 195 ? 3.291 3.695 -17.672 1 79.19 195 ALA A O 1
ATOM 1602 N N . ASN A 1 196 ? 2.789 1.578 -18.297 1 74.94 196 ASN A N 1
ATOM 1603 C CA . ASN A 1 196 ? 4.148 1.249 -18.703 1 74.94 196 ASN A CA 1
ATOM 1604 C C . ASN A 1 196 ? 4.348 1.454 -20.203 1 74.94 196 ASN A C 1
ATOM 1606 O O . ASN A 1 196 ? 5.293 0.92 -20.797 1 74.94 196 ASN A O 1
ATOM 1610 N N . HIS A 1 197 ? 3.377 2.107 -20.812 1 76.56 197 HIS A N 1
ATOM 1611 C CA . HIS A 1 197 ? 3.426 2.549 -22.203 1 76.56 197 HIS A CA 1
ATOM 1612 C C . HIS A 1 197 ? 3.361 1.364 -23.156 1 76.56 197 HIS A C 1
ATOM 1614 O O . HIS A 1 197 ? 4.027 1.362 -24.203 1 76.56 197 HIS A O 1
ATOM 1620 N N . GLU A 1 198 ? 2.732 0.329 -22.656 1 77.88 198 GLU A N 1
ATOM 1621 C CA . GLU A 1 198 ? 2.471 -0.815 -23.531 1 77.88 198 GLU A CA 1
ATOM 1622 C C . GLU A 1 198 ? 1.027 -0.81 -24.031 1 77.88 198 GLU A C 1
ATOM 1624 O O . GLU A 1 198 ? 0.099 -0.562 -23.25 1 77.88 198 GLU A O 1
ATOM 1629 N N . GLU A 1 199 ? 0.867 -0.903 -25.328 1 78.88 199 GLU A N 1
ATOM 1630 C CA . GLU A 1 199 ? -0.483 -0.967 -25.875 1 78.88 199 GLU A CA 1
ATOM 1631 C C . GLU A 1 199 ? -0.9 -2.41 -26.141 1 78.88 199 GLU A C 1
ATOM 1633 O O . GLU A 1 199 ? -0.148 -3.176 -26.75 1 78.88 199 GLU A O 1
ATOM 1638 N N . LEU A 1 200 ? -2.062 -2.746 -25.594 1 82.81 200 LEU A N 1
ATOM 1639 C CA . LEU A 1 200 ? -2.57 -4.102 -25.781 1 82.81 200 LEU A CA 1
ATOM 1640 C C . LEU A 1 200 ? -3.791 -4.102 -26.703 1 82.81 200 LEU A C 1
ATOM 1642 O O . LEU A 1 200 ? -4.605 -3.174 -26.656 1 82.81 200 LEU A O 1
ATOM 1646 N N . ASP A 1 201 ? -3.84 -5.098 -27.453 1 84.38 201 ASP A N 1
ATOM 1647 C CA . ASP A 1 201 ? -4.965 -5.254 -28.375 1 84.38 201 ASP A CA 1
ATOM 1648 C C . ASP A 1 201 ? -6.102 -6.039 -27.719 1 84.38 201 ASP A C 1
ATOM 1650 O O . ASP A 1 201 ? -6.402 -7.16 -28.125 1 84.38 201 ASP A O 1
ATOM 1654 N N . CYS A 1 202 ? -6.637 -5.574 -26.75 1 90.25 202 CYS A N 1
ATOM 1655 C CA . CYS A 1 202 ? -7.793 -6.156 -26.078 1 90.25 202 CYS A CA 1
ATOM 1656 C C . CYS A 1 202 ? -8.664 -5.074 -25.438 1 90.25 202 CYS A C 1
ATOM 1658 O O . CYS A 1 202 ? -8.211 -3.943 -25.25 1 90.25 202 CYS A O 1
ATOM 1660 N N . ASN A 1 203 ? -9.859 -5.41 -25.219 1 90.19 203 ASN A N 1
ATOM 1661 C CA . ASN A 1 203 ? -10.766 -4.445 -24.609 1 90.19 203 ASN A CA 1
ATOM 1662 C C . ASN A 1 203 ? -10.57 -4.371 -23.094 1 90.19 203 ASN A C 1
ATOM 1664 O O . ASN A 1 203 ? -10.656 -3.291 -22.516 1 90.19 203 ASN A O 1
ATOM 1668 N N . SER A 1 204 ? -10.375 -5.523 -22.547 1 94.38 204 SER A N 1
ATOM 1669 C CA . SER A 1 204 ? -10.141 -5.57 -21.109 1 94.38 204 SER A CA 1
ATOM 1670 C C . SER A 1 204 ? -9.148 -6.672 -20.75 1 94.38 204 SER A C 1
ATOM 1672 O O . SER A 1 204 ? -9.078 -7.699 -21.438 1 94.38 204 SER A O 1
ATOM 1674 N N . TYR A 1 205 ? -8.359 -6.477 -19.797 1 96.38 205 TYR A N 1
ATOM 1675 C CA . TYR A 1 205 ? -7.375 -7.426 -19.297 1 96.38 205 TYR A CA 1
ATOM 1676 C C . TYR A 1 205 ? -7.207 -7.289 -17.781 1 96.38 205 TYR A C 1
ATOM 1678 O O . TYR A 1 205 ? -6.562 -6.355 -17.312 1 96.38 205 TYR A O 1
ATOM 1686 N N . TRP A 1 206 ? -7.816 -8.227 -17.047 1 97.25 206 TRP A N 1
ATOM 1687 C CA . TRP A 1 206 ? -7.695 -8.281 -15.602 1 97.25 206 TRP A CA 1
ATOM 1688 C C . TRP A 1 206 ? -6.883 -9.492 -15.156 1 97.25 206 TRP A C 1
ATOM 1690 O O . TRP A 1 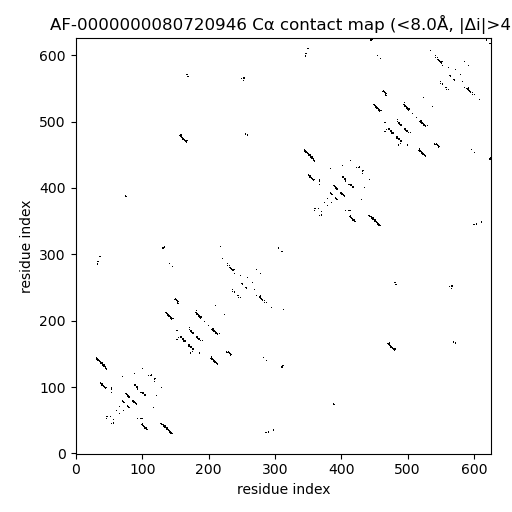206 ? -6.852 -10.508 -15.852 1 97.25 206 TRP A O 1
ATOM 1700 N N . ARG A 1 207 ? -6.184 -9.336 -14.062 1 97.81 207 ARG A N 1
ATOM 1701 C CA . ARG A 1 207 ? -5.395 -10.438 -13.523 1 97.81 207 ARG A CA 1
ATOM 1702 C C . ARG A 1 207 ? -5.781 -10.742 -12.078 1 97.81 207 ARG A C 1
ATOM 1704 O O . ARG A 1 207 ? -6.004 -9.82 -11.289 1 97.81 207 ARG A O 1
ATOM 1711 N N . LEU A 1 208 ? -5.957 -11.984 -11.797 1 98.25 208 LEU A N 1
ATOM 1712 C CA . LEU A 1 208 ? -6.074 -12.492 -10.438 1 98.25 208 LEU A CA 1
ATOM 1713 C C . LEU A 1 208 ? -4.832 -13.289 -10.047 1 98.25 208 LEU A C 1
ATOM 1715 O O . LEU A 1 208 ? -4.57 -14.359 -10.609 1 98.25 208 LEU A O 1
ATOM 1719 N N . GLU A 1 209 ? -4.055 -12.797 -9.102 1 97.75 209 GLU A N 1
ATOM 1720 C CA . GLU A 1 209 ? -2.812 -13.422 -8.664 1 97.75 209 GLU A CA 1
ATOM 1721 C C . GLU A 1 209 ? -2.967 -14.039 -7.273 1 97.75 209 GLU A C 1
ATOM 1723 O O . GLU A 1 209 ? -3.496 -13.398 -6.363 1 97.75 209 GLU A O 1
ATOM 1728 N N . MET A 1 210 ? -2.545 -15.25 -7.184 1 97.56 210 MET A N 1
ATOM 1729 C CA . MET A 1 210 ? -2.473 -15.922 -5.891 1 97.56 210 MET A CA 1
ATOM 1730 C C . MET A 1 210 ? -1.022 -16.141 -5.469 1 97.56 210 MET A C 1
ATOM 1732 O O . MET A 1 210 ? -0.305 -16.938 -6.074 1 97.56 210 MET A O 1
ATOM 1736 N N . GLN A 1 211 ? -0.66 -15.398 -4.445 1 97.5 211 GLN A N 1
ATOM 1737 C CA . GLN A 1 211 ? 0.684 -15.531 -3.895 1 97.5 211 GLN A CA 1
ATOM 1738 C C . GLN A 1 211 ? 0.709 -16.531 -2.742 1 97.5 211 GLN A C 1
ATOM 1740 O O . GLN A 1 211 ? 0.119 -16.281 -1.688 1 97.5 211 GLN A O 1
ATOM 1745 N N . LEU A 1 212 ? 1.377 -17.594 -2.936 1 97.5 212 LEU A N 1
ATOM 1746 C CA . LEU A 1 212 ? 1.421 -18.703 -1.983 1 97.5 212 LEU A CA 1
ATOM 1747 C C . LEU A 1 212 ? 2.807 -18.812 -1.356 1 97.5 212 LEU A C 1
ATOM 1749 O O . LEU A 1 212 ? 3.811 -18.875 -2.068 1 97.5 212 LEU A O 1
ATOM 1753 N N . ARG A 1 213 ? 2.873 -18.906 -0.03 1 95.38 213 ARG A N 1
ATOM 1754 C CA . ARG A 1 213 ? 4.156 -18.953 0.666 1 95.38 213 ARG A CA 1
ATOM 1755 C C . ARG A 1 213 ? 4.254 -20.203 1.529 1 95.38 213 ARG A C 1
ATOM 1757 O O . ARG A 1 213 ? 3.24 -20.734 2.002 1 95.38 213 ARG A O 1
ATOM 1764 N N . GLY A 1 214 ? 5.48 -20.641 1.697 1 91.56 214 GLY A N 1
ATOM 1765 C CA . GLY A 1 214 ? 5.754 -21.75 2.605 1 91.56 214 GLY A CA 1
ATOM 1766 C C . GLY A 1 214 ? 5.07 -23.031 2.197 1 91.56 214 GLY A C 1
ATOM 1767 O O . GLY A 1 214 ? 5.219 -23.484 1.062 1 91.56 214 GLY A O 1
ATOM 1768 N N . SER A 1 215 ? 4.246 -23.516 3.131 1 90.62 215 SER A N 1
ATOM 1769 C CA . SER A 1 215 ? 3.592 -24.812 2.906 1 90.62 215 SER A CA 1
ATOM 1770 C C . SER A 1 215 ? 2.551 -24.703 1.795 1 90.62 215 SER A C 1
ATOM 1772 O O . SER A 1 215 ? 2.207 -25.719 1.172 1 90.62 215 SER A O 1
ATOM 1774 N N . LYS A 1 216 ? 2.123 -23.547 1.539 1 93.81 216 LYS A N 1
ATOM 1775 C CA . LYS A 1 216 ? 1.095 -23.359 0.521 1 93.81 216 LYS A CA 1
ATOM 1776 C C . LYS A 1 216 ? 1.667 -23.547 -0.881 1 93.81 216 LYS A C 1
ATOM 1778 O O . LYS A 1 216 ? 0.919 -23.766 -1.839 1 93.81 216 LYS A O 1
ATOM 1783 N N . THR A 1 217 ? 2.961 -23.5 -0.987 1 92.81 217 THR A N 1
ATOM 1784 C CA . THR A 1 217 ? 3.574 -23.766 -2.283 1 92.81 217 THR A CA 1
ATOM 1785 C C . THR A 1 217 ? 3.402 -25.234 -2.672 1 92.81 217 THR A C 1
ATOM 1787 O O . THR A 1 217 ? 3.367 -25.562 -3.857 1 92.81 217 THR A O 1
ATOM 1790 N N . ILE A 1 218 ? 3.262 -26.078 -1.689 1 90.56 218 ILE A N 1
ATOM 1791 C CA . ILE A 1 218 ? 3.09 -27.516 -1.905 1 90.56 218 ILE A CA 1
ATOM 1792 C C . ILE A 1 218 ? 1.625 -27.812 -2.219 1 90.56 218 ILE A C 1
ATOM 1794 O O . ILE A 1 218 ? 1.326 -28.562 -3.152 1 90.56 218 ILE A O 1
ATOM 1798 N N . THR A 1 219 ? 0.746 -27.141 -1.477 1 94.88 219 THR A N 1
ATOM 1799 C CA . THR A 1 219 ? -0.683 -27.391 -1.643 1 94.88 219 THR A CA 1
ATOM 1800 C C . THR A 1 219 ? -1.308 -26.344 -2.559 1 94.88 219 THR A C 1
ATOM 1802 O O . THR A 1 219 ? -2.471 -25.969 -2.385 1 94.88 219 THR A O 1
ATOM 1805 N N . TRP A 1 220 ? -0.489 -25.844 -3.506 1 95.69 220 TRP A N 1
ATOM 1806 C CA . TRP A 1 220 ? -0.878 -24.688 -4.293 1 95.69 220 TRP A CA 1
ATOM 1807 C C . TRP A 1 220 ? -2.199 -24.922 -5.016 1 95.69 220 TRP A C 1
ATOM 1809 O O . TRP A 1 220 ? -3.061 -24.047 -5.062 1 95.69 220 TRP A O 1
ATOM 1819 N N . TYR A 1 221 ? -2.441 -26.094 -5.574 1 96.69 221 TYR A N 1
ATOM 1820 C CA . TYR A 1 221 ? -3.629 -26.375 -6.367 1 96.69 221 TYR A CA 1
ATOM 1821 C C . TYR A 1 221 ? -4.891 -26.281 -5.52 1 96.69 221 TYR A C 1
ATOM 1823 O O . TYR A 1 221 ? -5.848 -25.594 -5.891 1 96.69 221 TYR A O 1
ATOM 1831 N N . ASP A 1 222 ? -4.844 -26.969 -4.391 1 96.56 222 ASP A N 1
ATOM 1832 C CA . ASP A 1 222 ? -5.996 -26.969 -3.496 1 96.56 222 ASP A CA 1
ATOM 1833 C C . ASP A 1 222 ? -6.289 -25.578 -2.957 1 96.56 222 ASP A C 1
ATOM 1835 O O . ASP A 1 222 ? -7.449 -25.172 -2.85 1 96.56 222 ASP A O 1
ATOM 1839 N N . ASP A 1 223 ? -5.27 -24.906 -2.648 1 96.44 223 ASP A N 1
ATOM 1840 C CA . ASP A 1 223 ? -5.441 -23.562 -2.119 1 96.44 223 ASP A CA 1
ATOM 1841 C C . ASP A 1 223 ? -6.008 -22.625 -3.18 1 96.44 223 ASP A C 1
ATOM 1843 O O . ASP A 1 223 ? -6.891 -21.812 -2.889 1 96.44 223 ASP A O 1
ATOM 1847 N N . CYS A 1 224 ? -5.492 -22.719 -4.383 1 97.06 224 CYS A N 1
ATOM 1848 C CA . CYS A 1 224 ? -6.027 -21.906 -5.469 1 97.06 224 CYS A CA 1
ATOM 1849 C C . CYS A 1 224 ? -7.5 -22.219 -5.711 1 97.06 224 CYS A C 1
ATOM 1851 O O . CYS A 1 224 ? -8.32 -21.312 -5.859 1 97.06 224 CYS A O 1
ATOM 1853 N N . LYS A 1 225 ? -7.789 -23.469 -5.742 1 96.56 225 LYS A N 1
ATOM 1854 C CA . LYS A 1 225 ? -9.164 -23.891 -5.984 1 96.56 225 LYS A CA 1
ATOM 1855 C C . LYS A 1 225 ? -10.109 -23.312 -4.922 1 96.56 225 LYS A C 1
ATOM 1857 O O . LYS A 1 225 ? -11.148 -22.75 -5.25 1 96.56 225 LYS A O 1
ATOM 1862 N N . LYS A 1 226 ? -9.703 -23.438 -3.717 1 94.88 226 LYS A N 1
ATOM 1863 C CA . LYS A 1 226 ? -10.5 -22.938 -2.596 1 94.88 226 LYS A CA 1
ATOM 1864 C C . LYS A 1 226 ? -10.688 -21.438 -2.672 1 94.88 226 LYS A C 1
ATOM 1866 O O . LYS A 1 226 ? -11.797 -20.938 -2.459 1 94.88 226 LYS A O 1
ATOM 1871 N N . LYS A 1 227 ? -9.656 -20.719 -2.945 1 95.06 227 LYS A N 1
ATOM 1872 C CA . LYS A 1 227 ? -9.727 -19.266 -2.951 1 95.06 227 LYS A CA 1
ATOM 1873 C C . LYS A 1 227 ? -10.469 -18.75 -4.18 1 95.06 227 LYS A C 1
ATOM 1875 O O . LYS A 1 227 ? -11.148 -17.719 -4.117 1 95.06 227 LYS A O 1
ATOM 1880 N N . LEU A 1 228 ? -10.32 -19.453 -5.289 1 95.56 228 LEU A N 1
ATOM 1881 C CA . LEU A 1 228 ? -11.102 -19.094 -6.469 1 95.56 228 LEU A CA 1
ATOM 1882 C C . LEU A 1 228 ? -12.594 -19.172 -6.18 1 95.56 228 LEU A C 1
ATOM 1884 O O . LEU A 1 228 ? -13.367 -18.344 -6.684 1 95.56 228 LEU A O 1
ATOM 1888 N N . ASP A 1 229 ? -12.938 -20.078 -5.344 1 93 229 ASP A N 1
ATOM 1889 C CA . ASP A 1 229 ? -14.344 -20.234 -4.984 1 93 229 ASP A CA 1
ATOM 1890 C C . ASP A 1 229 ? -14.852 -19.016 -4.207 1 93 229 ASP A C 1
ATOM 1892 O O . ASP A 1 229 ? -16.062 -18.812 -4.082 1 93 229 ASP A O 1
ATOM 1896 N N . LYS A 1 230 ? -13.953 -18.25 -3.705 1 92.56 230 LYS A N 1
ATOM 1897 C CA . LYS A 1 230 ? -14.328 -17.062 -2.934 1 92.56 230 LYS A CA 1
ATOM 1898 C C . LYS A 1 230 ? -14.273 -15.812 -3.795 1 92.56 230 LYS A C 1
ATOM 1900 O O . LYS A 1 230 ? -14.398 -14.695 -3.283 1 92.56 230 LYS A O 1
ATOM 1905 N N . PHE A 1 231 ? -13.969 -16.016 -5.047 1 95.88 231 PHE A N 1
ATOM 1906 C CA . PHE A 1 231 ? -13.984 -14.93 -6.023 1 95.88 231 PHE A CA 1
ATOM 1907 C C . PHE A 1 231 ? -15.289 -14.93 -6.812 1 95.88 231 PHE A C 1
ATOM 1909 O O . PHE A 1 231 ? -15.5 -15.789 -7.664 1 95.88 231 PHE A O 1
ATOM 1916 N N . TYR A 1 232 ? -16.156 -13.922 -6.504 1 91.62 232 TYR A N 1
ATOM 1917 C CA . TYR A 1 232 ? -17.453 -13.898 -7.156 1 91.62 232 TYR A CA 1
ATOM 1918 C C . TYR A 1 232 ? -18.062 -12.5 -7.121 1 91.62 232 TYR A C 1
ATOM 1920 O O . TYR A 1 232 ? -17.484 -11.578 -6.543 1 91.62 232 TYR A O 1
ATOM 1928 N N . LYS A 1 233 ? -19.094 -12.406 -7.883 1 88.06 233 LYS A N 1
ATOM 1929 C CA . LYS A 1 233 ? -19.922 -11.203 -7.863 1 88.06 233 LYS A CA 1
ATOM 1930 C C . LYS A 1 233 ? -21.156 -11.406 -7.004 1 88.06 233 LYS A C 1
ATOM 1932 O O . LYS A 1 233 ? -21.891 -12.383 -7.191 1 88.06 233 LYS A O 1
ATOM 1937 N N . LEU A 1 234 ? -21.297 -10.547 -6 1 83.19 234 LEU A N 1
ATOM 1938 C CA . LEU A 1 234 ? -22.469 -10.656 -5.129 1 83.19 234 LEU A CA 1
ATOM 1939 C C . LEU A 1 234 ? -23.75 -10.32 -5.887 1 83.19 234 LEU A C 1
ATOM 1941 O O . LEU A 1 234 ? -23.844 -9.266 -6.523 1 83.19 234 LEU A O 1
ATOM 1945 N N . ASN A 1 235 ? -24.625 -11.211 -5.906 1 80.75 235 ASN A N 1
ATOM 1946 C CA . ASN A 1 235 ? -25.938 -11.094 -6.535 1 80.75 235 ASN A CA 1
ATOM 1947 C C . ASN A 1 235 ? -27.031 -11.711 -5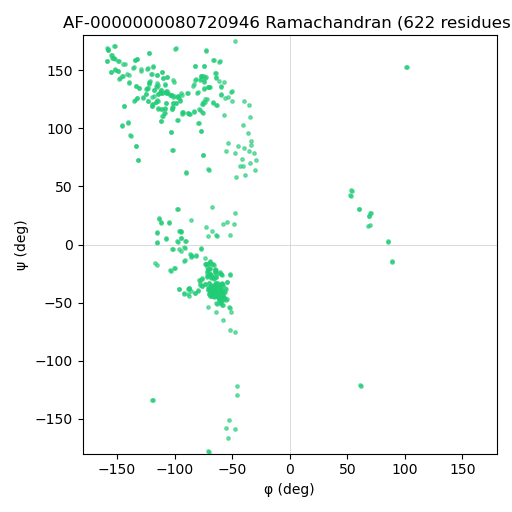.668 1 80.75 235 ASN A C 1
ATOM 1949 O O . ASN A 1 235 ? -27.359 -12.883 -5.832 1 80.75 235 ASN A O 1
ATOM 1953 N N . PRO A 1 236 ? -27.656 -10.828 -4.852 1 78.5 236 PRO A N 1
ATOM 1954 C CA . PRO A 1 236 ? -28.562 -11.375 -3.836 1 78.5 236 PRO A CA 1
ATOM 1955 C C . PRO A 1 236 ? -29.891 -11.836 -4.422 1 78.5 236 PRO A C 1
ATOM 1957 O O . PRO A 1 236 ? -30.938 -11.242 -4.141 1 78.5 236 PRO A O 1
ATOM 1960 N N . HIS A 1 237 ? -29.953 -12.938 -5.043 1 74.5 237 HIS A N 1
ATOM 1961 C CA . HIS A 1 237 ? -31.172 -13.469 -5.621 1 74.5 237 HIS A CA 1
ATOM 1962 C C . HIS A 1 237 ? -31.797 -14.539 -4.723 1 74.5 237 HIS A C 1
ATOM 1964 O O . HIS A 1 237 ? -33 -14.812 -4.801 1 74.5 237 HIS A O 1
ATOM 1970 N N . GLY A 1 238 ? -31.062 -15.102 -3.863 1 74.25 238 GLY A N 1
ATOM 1971 C CA . GLY A 1 238 ? -31.531 -16.203 -3.045 1 74.25 238 GLY A CA 1
ATOM 1972 C C . GLY A 1 238 ? -32.125 -15.758 -1.724 1 74.25 238 GLY A C 1
ATOM 1973 O O . GLY A 1 238 ? -32.562 -16.594 -0.924 1 74.25 238 GLY A O 1
ATOM 1974 N N . VAL A 1 239 ? -32.094 -14.508 -1.501 1 75.62 239 VAL A N 1
ATOM 1975 C CA . VAL A 1 239 ? -32.594 -14.039 -0.208 1 75.62 239 VAL A CA 1
ATOM 1976 C C . VAL A 1 239 ? -34.094 -13.766 -0.288 1 75.62 239 VAL A C 1
ATOM 1978 O O . VAL A 1 239 ? -34.562 -13.156 -1.248 1 75.62 239 VAL A O 1
ATOM 1981 N N . THR A 1 240 ? -34.781 -14.32 0.676 1 73.94 240 THR A N 1
ATOM 1982 C CA . THR A 1 240 ? -36.219 -14.18 0.687 1 73.94 240 THR A CA 1
ATOM 1983 C C . THR A 1 240 ? -36.656 -12.898 1.403 1 73.94 240 THR A C 1
ATOM 1985 O O . THR A 1 240 ? -37.562 -12.211 0.965 1 73.94 240 THR A O 1
ATOM 1988 N N . SER A 1 241 ? -35.906 -12.609 2.449 1 77.12 241 SER A N 1
ATOM 1989 C CA . SER A 1 241 ? -36.219 -11.414 3.23 1 77.12 241 SER A CA 1
ATOM 1990 C C . SER A 1 241 ? -35.781 -10.148 2.51 1 77.12 241 SER A C 1
ATOM 1992 O O . SER A 1 241 ? -34.625 -10.047 2.088 1 77.12 241 SER A O 1
ATOM 1994 N N . LEU A 1 242 ? -36.781 -9.266 2.291 1 67.75 242 LEU A N 1
ATOM 1995 C CA . LEU A 1 242 ? -36.469 -7.996 1.658 1 67.75 242 LEU A CA 1
ATOM 1996 C C . LEU A 1 242 ? -35.375 -7.262 2.451 1 67.75 242 LEU A C 1
ATOM 1998 O O . LEU A 1 242 ? -34.469 -6.656 1.869 1 67.75 242 LEU A O 1
ATOM 2002 N N . ARG A 1 243 ? -35.438 -7.348 3.727 1 70.31 243 ARG A N 1
ATOM 2003 C CA . ARG A 1 243 ? -34.438 -6.703 4.578 1 70.31 243 ARG A CA 1
ATOM 2004 C C . ARG A 1 243 ? -33.062 -7.27 4.328 1 70.31 243 ARG A C 1
ATOM 2006 O O . ARG A 1 243 ? -32.094 -6.52 4.23 1 70.31 243 ARG A O 1
ATOM 2013 N N . ASP A 1 244 ? -33.094 -8.5 4.262 1 79.56 244 ASP A N 1
ATOM 2014 C CA . ASP A 1 244 ? -31.797 -9.148 4.027 1 79.56 244 ASP A CA 1
ATOM 2015 C C . ASP A 1 244 ? -31.25 -8.805 2.641 1 79.56 244 ASP A C 1
ATOM 2017 O O . ASP A 1 244 ? -30.047 -8.602 2.471 1 79.56 244 ASP A O 1
ATOM 2021 N N . LYS A 1 245 ? -32.156 -8.703 1.676 1 75 245 LYS A N 1
ATOM 2022 C CA . LYS A 1 245 ? -31.734 -8.352 0.319 1 75 245 LYS A CA 1
ATOM 2023 C C . LYS A 1 245 ? -31.156 -6.945 0.268 1 75 245 LYS A C 1
ATOM 2025 O O . LYS A 1 245 ? -30.094 -6.73 -0.319 1 75 245 LYS A O 1
ATOM 2030 N N . ILE A 1 246 ? -31.75 -6.102 0.907 1 67.56 246 ILE A N 1
ATOM 2031 C CA . ILE A 1 246 ? -31.297 -4.715 0.958 1 67.56 246 ILE A CA 1
ATOM 2032 C C . ILE A 1 246 ? -29.953 -4.641 1.654 1 67.56 246 ILE A C 1
ATOM 2034 O O . ILE A 1 246 ? -29.047 -3.941 1.189 1 67.56 246 ILE A O 1
ATOM 2038 N N . THR A 1 247 ? -29.922 -5.375 2.705 1 74.31 247 THR A N 1
ATOM 2039 C CA . THR A 1 247 ? -28.688 -5.359 3.48 1 74.31 247 THR A CA 1
ATOM 2040 C C . THR A 1 247 ? -27.516 -5.914 2.662 1 74.31 247 THR A C 1
ATOM 2042 O O . THR A 1 247 ? -26.438 -5.34 2.652 1 74.31 247 THR A O 1
ATOM 2045 N N . LEU A 1 248 ? -27.797 -6.867 1.898 1 76.88 248 LEU A N 1
ATOM 2046 C CA . LEU A 1 248 ? -26.75 -7.461 1.067 1 76.88 248 LEU A CA 1
ATOM 2047 C C . LEU A 1 248 ? -26.344 -6.512 -0.052 1 76.88 248 LEU A C 1
ATOM 2049 O O . LEU A 1 248 ? -25.156 -6.41 -0.382 1 76.88 248 LEU A O 1
ATOM 2053 N N . LEU A 1 249 ? -27.281 -5.836 -0.56 1 69.38 249 LEU A N 1
ATOM 2054 C CA . LEU A 1 249 ? -26.984 -4.863 -1.607 1 69.38 249 LEU A CA 1
ATOM 2055 C C . LEU A 1 249 ? -26.172 -3.693 -1.052 1 69.38 249 LEU A C 1
ATOM 2057 O O . LEU A 1 249 ? -25.281 -3.174 -1.723 1 69.38 249 LEU A O 1
ATOM 2061 N N . ALA A 1 250 ? -26.516 -3.395 0.153 1 67.25 250 ALA A N 1
ATOM 2062 C CA . ALA A 1 250 ? -25.766 -2.332 0.815 1 67.25 250 ALA A CA 1
ATOM 2063 C C . ALA A 1 250 ? -24.312 -2.758 1.057 1 67.25 250 ALA A C 1
ATOM 2065 O O . ALA A 1 250 ? -23.391 -1.973 0.843 1 67.25 250 ALA A O 1
ATOM 2066 N N . ILE A 1 251 ? -24.125 -3.998 1.449 1 68.75 251 ILE A N 1
ATOM 2067 C CA . ILE A 1 251 ? -22.797 -4.539 1.718 1 68.75 251 ILE A CA 1
ATOM 2068 C C . ILE A 1 251 ? -22 -4.617 0.418 1 68.75 251 ILE A C 1
ATOM 2070 O O . ILE A 1 251 ? -20.812 -4.32 0.398 1 68.75 251 ILE A O 1
ATOM 2074 N N . LYS A 1 252 ? -22.719 -5.035 -0.617 1 68.75 252 LYS A N 1
ATOM 2075 C CA . LYS A 1 252 ? -22.109 -5.102 -1.939 1 68.75 252 LYS A CA 1
ATOM 2076 C C . LYS A 1 252 ? -21.5 -3.756 -2.338 1 68.75 252 LYS A C 1
ATOM 2078 O O . LYS A 1 252 ? -20.438 -3.703 -2.941 1 68.75 252 LYS A O 1
ATOM 2083 N N . GLN A 1 253 ? -22.156 -2.762 -1.86 1 63.5 253 GLN A N 1
ATOM 2084 C CA . GLN A 1 253 ? -21.734 -1.412 -2.225 1 63.5 253 GLN A CA 1
ATOM 2085 C C . GLN A 1 253 ? -20.672 -0.89 -1.271 1 63.5 253 GLN A C 1
ATOM 2087 O O . GLN A 1 253 ? -19.766 -0.17 -1.687 1 63.5 253 GLN A O 1
ATOM 2092 N N . ASP A 1 254 ? -20.844 -1.238 0.017 1 62.97 254 ASP A N 1
ATOM 2093 C CA . ASP A 1 254 ? -19.922 -0.795 1.064 1 62.97 254 ASP A CA 1
ATOM 2094 C C . ASP A 1 254 ? -19.672 -1.912 2.072 1 62.97 254 ASP A C 1
ATOM 2096 O O . ASP A 1 254 ? -20.469 -2.143 2.975 1 62.97 254 ASP A O 1
ATOM 2100 N N . ALA A 1 255 ? -18.516 -2.43 1.923 1 64 255 ALA A N 1
ATOM 2101 C CA . ALA A 1 255 ? -18.203 -3.588 2.756 1 64 255 ALA A CA 1
ATOM 2102 C C . ALA A 1 255 ? -18.047 -3.186 4.219 1 64 255 ALA A C 1
ATOM 2104 O O . ALA A 1 255 ? -18.172 -4.023 5.117 1 64 255 ALA A O 1
ATOM 2105 N N . ASN A 1 256 ? -17.875 -1.876 4.461 1 63.62 256 ASN A N 1
ATOM 2106 C CA . ASN A 1 256 ? -17.75 -1.395 5.832 1 63.62 256 ASN A CA 1
ATOM 2107 C C . ASN A 1 256 ? -19.016 -1.624 6.633 1 63.62 256 ASN A C 1
ATOM 2109 O O . ASN A 1 256 ? -19 -1.649 7.863 1 63.62 256 ASN A O 1
ATOM 2113 N N . ILE A 1 257 ? -20.047 -1.766 5.938 1 66.5 257 ILE A N 1
ATOM 2114 C CA . ILE A 1 257 ? -21.328 -2 6.586 1 66.5 257 ILE A CA 1
ATOM 2115 C C . ILE A 1 257 ? -21.266 -3.271 7.426 1 66.5 257 ILE A C 1
ATOM 2117 O O . ILE A 1 257 ? -21.812 -3.328 8.523 1 66.5 257 ILE A O 1
ATOM 2121 N N . LEU A 1 258 ? -20.5 -4.273 6.965 1 71.12 258 LEU A N 1
ATOM 2122 C CA . LEU A 1 258 ? -20.344 -5.516 7.707 1 71.12 258 LEU A CA 1
ATOM 2123 C C . LEU A 1 258 ? -19.672 -5.262 9.055 1 71.12 258 LEU A C 1
ATOM 2125 O O . LEU A 1 258 ? -20.062 -5.836 10.07 1 71.12 258 LEU A O 1
ATOM 2129 N N . ALA A 1 259 ? -18.781 -4.371 9.055 1 67.44 259 ALA A N 1
ATOM 2130 C CA . ALA A 1 259 ? -18 -4.082 10.258 1 67.44 259 ALA A CA 1
ATOM 2131 C C . ALA A 1 259 ? -18.844 -3.361 11.305 1 67.44 259 ALA A C 1
ATOM 2133 O O . ALA A 1 259 ? -18.562 -3.455 12.5 1 67.44 259 ALA A O 1
ATOM 2134 N N . GLU A 1 260 ? -19.812 -2.662 10.82 1 70.31 260 GLU A N 1
ATOM 2135 C CA . GLU A 1 260 ? -20.656 -1.878 11.719 1 70.31 260 GLU A CA 1
ATOM 2136 C C . GLU A 1 260 ? -21.719 -2.748 12.367 1 70.31 260 GLU A C 1
ATOM 2138 O O . GLU A 1 260 ? -22.391 -2.322 13.32 1 70.31 260 GLU A O 1
ATOM 2143 N N . MET A 1 261 ? -21.859 -3.965 11.898 1 73 261 MET A N 1
ATOM 2144 C CA . MET A 1 261 ? -22.875 -4.879 12.398 1 73 261 MET A CA 1
ATOM 2145 C C . MET A 1 261 ? -22.422 -5.566 13.68 1 73 261 MET A C 1
ATOM 2147 O O . MET A 1 261 ? -21.219 -5.617 13.969 1 73 261 MET A O 1
ATOM 2151 N N . SER A 1 262 ? -23.422 -5.949 14.461 1 77.38 262 SER A N 1
ATOM 2152 C CA . SER A 1 262 ? -23.109 -6.82 15.586 1 77.38 262 SER A CA 1
ATOM 2153 C C . SER A 1 262 ? -22.516 -8.141 15.117 1 77.38 262 SER A C 1
ATOM 2155 O O . SER A 1 262 ? -22.641 -8.508 13.945 1 77.38 262 SER A O 1
ATOM 2157 N N . LYS A 1 263 ? -21.797 -8.734 16.031 1 80.25 263 LYS A N 1
ATOM 2158 C CA . LYS A 1 263 ? -21.109 -9.977 15.68 1 80.25 263 LYS A CA 1
ATOM 2159 C C . LYS A 1 263 ? -22.078 -11.008 15.109 1 80.25 263 LYS A C 1
ATOM 2161 O O . LYS A 1 263 ? -21.828 -11.578 14.047 1 80.25 263 LYS A O 1
ATOM 2166 N N . PRO A 1 264 ? -23.234 -11.219 15.766 1 81.88 264 PRO A N 1
ATOM 2167 C CA . PRO A 1 264 ? -24.156 -12.219 15.227 1 81.88 264 PRO A CA 1
ATOM 2168 C C . PRO A 1 264 ? -24.688 -11.844 13.852 1 81.88 264 PRO A C 1
ATOM 2170 O O . PRO A 1 264 ? -24.797 -12.703 12.969 1 81.88 264 PRO A O 1
ATOM 2173 N N . SER A 1 265 ? -25.031 -10.547 13.656 1 82.5 265 SER A N 1
ATOM 2174 C CA . SER A 1 265 ? -25.5 -10.086 12.359 1 82.5 265 SER A CA 1
ATOM 2175 C C . SER A 1 265 ? -24.438 -10.234 11.289 1 82.5 265 SER A C 1
ATOM 2177 O O . SER A 1 265 ? -24.719 -10.625 10.156 1 82.5 265 SER A O 1
ATOM 2179 N N . ARG A 1 266 ? -23.203 -9.898 11.727 1 81.19 266 ARG A N 1
ATOM 2180 C CA . ARG A 1 266 ? -22.078 -10.016 10.797 1 81.19 266 ARG A CA 1
ATOM 2181 C C . ARG A 1 266 ? -21.922 -11.453 10.312 1 81.19 266 ARG A C 1
ATOM 2183 O O . ARG A 1 266 ? -21.75 -11.688 9.109 1 81.19 266 ARG A O 1
ATOM 2190 N N . MET A 1 267 ? -22.031 -12.352 11.266 1 84.88 267 MET A N 1
ATOM 2191 C CA . MET A 1 267 ? -21.891 -13.758 10.922 1 84.88 267 MET A CA 1
ATOM 2192 C C . MET A 1 267 ? -23.031 -14.203 9.992 1 84.88 267 MET A C 1
ATOM 2194 O O . MET A 1 267 ? -22.797 -14.961 9.047 1 84.88 267 MET A O 1
ATOM 2198 N N . LYS A 1 268 ? -24.203 -13.703 10.266 1 84.81 268 LYS A N 1
ATOM 2199 C CA . LYS A 1 268 ? -25.359 -14.039 9.438 1 84.81 268 LYS A CA 1
ATOM 2200 C C . LYS A 1 268 ? -25.141 -13.602 7.992 1 84.81 268 LYS A C 1
ATOM 2202 O O . LYS A 1 268 ? -25.328 -14.391 7.066 1 84.81 268 LYS A O 1
ATOM 2207 N N . PHE A 1 269 ? -24.766 -12.43 7.828 1 84.69 269 PHE A N 1
ATOM 2208 C CA . PHE A 1 269 ? -24.688 -11.891 6.473 1 84.69 269 PHE A CA 1
ATOM 2209 C C . PHE A 1 269 ? -23.453 -12.438 5.754 1 84.69 269 PHE A C 1
ATOM 2211 O O . PHE A 1 269 ? -23.469 -12.602 4.531 1 84.69 269 PHE A O 1
ATOM 2218 N N . ARG A 1 270 ? -22.391 -12.734 6.543 1 81.81 270 ARG A N 1
ATOM 2219 C CA . ARG A 1 270 ? -21.281 -13.453 5.922 1 81.81 270 ARG A CA 1
ATOM 2220 C C . ARG A 1 270 ? -21.75 -14.789 5.344 1 81.81 270 ARG A C 1
ATOM 2222 O O . ARG A 1 270 ? -21.375 -15.148 4.227 1 81.81 270 ARG A O 1
ATOM 2229 N N . LYS A 1 271 ? -22.547 -15.422 6.059 1 85.75 271 LYS A N 1
ATOM 2230 C CA . LYS A 1 271 ? -23.078 -16.703 5.605 1 85.75 271 LYS A CA 1
ATOM 2231 C C . LYS A 1 271 ? -23.969 -16.531 4.375 1 85.75 271 LYS A C 1
ATOM 2233 O O . LYS A 1 271 ? -23.875 -17.312 3.426 1 85.75 271 LYS A O 1
ATOM 2238 N N . LEU A 1 272 ? -24.828 -15.523 4.418 1 84.81 272 LEU A N 1
ATOM 2239 C CA . LEU A 1 272 ? -25.719 -15.266 3.291 1 84.81 272 LEU A CA 1
ATOM 2240 C C . LEU A 1 272 ? -24.922 -14.961 2.027 1 84.81 272 LEU A C 1
ATOM 2242 O O . LEU A 1 272 ? -25.266 -15.43 0.941 1 84.81 272 LEU A O 1
ATOM 2246 N N . MET A 1 273 ? -23.875 -14.234 2.193 1 84.94 273 MET A N 1
ATOM 2247 C CA . MET A 1 273 ? -23.031 -13.867 1.059 1 84.94 273 MET A CA 1
ATOM 2248 C C . MET A 1 273 ? -22.359 -15.094 0.461 1 84.94 273 MET A C 1
ATOM 2250 O O . MET A 1 273 ? -22.094 -15.141 -0.742 1 84.94 273 MET A O 1
ATOM 2254 N N . GLN A 1 274 ? -22.125 -16.031 1.278 1 87.75 274 GLN A N 1
ATOM 2255 C CA . GLN A 1 274 ? -21.391 -17.219 0.853 1 87.75 274 GLN A CA 1
ATOM 2256 C C . GLN A 1 274 ? -22.312 -18.25 0.211 1 87.75 274 GLN A C 1
ATOM 2258 O O . GLN A 1 274 ? -21.844 -19.219 -0.386 1 87.75 274 GLN A O 1
ATOM 2263 N N . GLN A 1 275 ? -23.547 -17.984 0.342 1 87.62 275 GLN A N 1
ATOM 2264 C CA . GLN A 1 275 ? -24.5 -18.906 -0.282 1 87.62 275 GLN A CA 1
ATOM 2265 C C . GLN A 1 275 ? -24.453 -18.781 -1.803 1 87.62 275 GLN A C 1
ATOM 2267 O O . GLN A 1 275 ? -24.484 -17.688 -2.348 1 87.62 275 GLN A O 1
ATOM 2272 N N . PRO A 1 276 ? -24.453 -19.875 -2.477 1 86.56 276 PRO A N 1
ATOM 2273 C CA . PRO A 1 276 ? -24.312 -19.891 -3.934 1 86.56 276 PRO A CA 1
ATOM 2274 C C . PRO A 1 276 ? -25.391 -19.094 -4.645 1 86.56 276 PRO A C 1
ATOM 2276 O O . PRO A 1 276 ? -25.125 -18.453 -5.66 1 86.56 276 PRO A O 1
ATOM 2279 N N . ASP A 1 277 ? -26.547 -19.109 -4.113 1 85.06 277 ASP A N 1
ATOM 2280 C CA . ASP A 1 277 ? -27.672 -18.438 -4.77 1 85.06 277 ASP A CA 1
ATOM 2281 C C . ASP A 1 277 ? -27.5 -16.922 -4.738 1 85.06 277 ASP A C 1
ATOM 2283 O O . ASP A 1 277 ? -28.188 -16.203 -5.461 1 85.06 277 ASP A O 1
ATOM 2287 N N . ASN A 1 278 ? -26.625 -16.5 -3.938 1 87.5 278 ASN A N 1
ATOM 2288 C CA . ASN A 1 278 ? -26.391 -15.062 -3.84 1 87.5 278 ASN A CA 1
ATOM 2289 C C . ASN A 1 278 ? -25.094 -14.648 -4.535 1 87.5 278 ASN A C 1
ATOM 2291 O O . ASN A 1 278 ? -24.547 -13.578 -4.266 1 87.5 278 ASN A O 1
ATOM 2295 N N . GLN A 1 279 ? -24.641 -15.555 -5.418 1 88.31 279 GLN A N 1
ATOM 2296 C CA . GLN A 1 279 ? -23.359 -15.305 -6.094 1 88.31 279 GLN A CA 1
ATOM 2297 C C . GLN A 1 279 ? -23.5 -15.5 -7.602 1 88.31 279 GLN A C 1
ATOM 2299 O O . GLN A 1 279 ? -24.219 -16.391 -8.055 1 88.31 279 GLN A O 1
ATOM 2304 N N . ASP A 1 280 ? -22.984 -14.617 -8.352 1 87.94 280 ASP A N 1
ATOM 2305 C CA . ASP A 1 280 ? -22.688 -14.875 -9.758 1 87.94 280 ASP A CA 1
ATOM 2306 C C . ASP A 1 280 ? -21.297 -15.461 -9.93 1 87.94 280 ASP A C 1
ATOM 2308 O O . ASP A 1 280 ? -20.297 -14.773 -9.734 1 87.94 280 ASP A O 1
ATOM 2312 N N . LYS A 1 281 ? -21.219 -16.719 -10.367 1 90.88 281 LYS A N 1
ATOM 2313 C CA . LYS A 1 281 ? -19.953 -17.453 -10.438 1 90.88 281 LYS A CA 1
ATOM 2314 C C . LYS A 1 281 ? -19.578 -17.75 -11.883 1 90.88 281 LYS A C 1
ATOM 2316 O O . LYS A 1 281 ? -18.781 -18.656 -12.148 1 90.88 281 LYS A O 1
ATOM 2321 N N . THR A 1 282 ? -20.094 -17 -12.773 1 92.75 282 THR A N 1
ATOM 2322 C CA . THR A 1 282 ? -19.844 -17.25 -14.188 1 92.75 282 THR A CA 1
ATOM 2323 C C . THR A 1 282 ? -18.344 -17.188 -14.484 1 92.75 282 THR A C 1
ATOM 2325 O O . THR A 1 282 ? -17.781 -18.109 -15.07 1 92.75 282 THR A O 1
ATOM 2328 N N . VAL A 1 283 ? -17.719 -16.156 -14.094 1 94.81 283 VAL A N 1
ATOM 2329 C CA . VAL A 1 283 ? -16.297 -15.984 -14.312 1 94.81 283 VAL A CA 1
ATOM 2330 C C . VAL A 1 283 ? -15.516 -16.969 -13.445 1 94.81 283 VAL A C 1
ATOM 2332 O O . VAL A 1 283 ? -14.531 -17.562 -13.898 1 94.81 283 VAL A O 1
ATOM 2335 N N . THR A 1 284 ? -15.992 -17.203 -12.258 1 95.12 284 THR A N 1
ATOM 2336 C CA . THR A 1 284 ? -15.359 -18.125 -11.312 1 95.12 284 THR A CA 1
ATOM 2337 C C . THR A 1 284 ? -15.258 -19.531 -11.898 1 95.12 284 THR A C 1
ATOM 2339 O O . THR A 1 284 ? -14.211 -20.172 -11.805 1 95.12 284 THR A O 1
ATOM 2342 N N . LEU A 1 285 ? -16.281 -19.922 -12.508 1 95.06 285 LEU A N 1
ATOM 2343 C CA . LEU A 1 285 ? -16.328 -21.25 -13.086 1 95.06 285 LEU A CA 1
ATOM 2344 C C . LEU A 1 285 ? -15.328 -21.375 -14.234 1 95.06 285 LEU A C 1
ATOM 2346 O O . LEU A 1 285 ? -14.688 -22.422 -14.398 1 95.06 285 LEU A O 1
ATOM 2350 N N . LYS A 1 286 ? -15.219 -20.359 -14.969 1 96.19 286 LYS A N 1
ATOM 2351 C CA . LYS A 1 286 ? -14.227 -20.359 -16.047 1 96.19 286 LYS A CA 1
ATOM 2352 C C . LYS A 1 286 ? -12.812 -20.469 -15.477 1 96.19 286 LYS A C 1
ATOM 2354 O O . LYS A 1 286 ? -11.977 -21.188 -16.031 1 96.19 286 LYS A O 1
ATOM 2359 N N . LEU A 1 287 ? -12.586 -19.781 -14.422 1 97.44 287 LEU A N 1
ATOM 2360 C CA . LEU A 1 287 ? -11.273 -19.812 -13.781 1 97.44 287 LEU A CA 1
ATOM 2361 C C . LEU A 1 287 ? -11 -21.203 -13.211 1 97.44 287 LEU A C 1
ATOM 2363 O O . LEU A 1 287 ? -9.898 -21.734 -13.367 1 97.44 287 LEU A O 1
ATOM 2367 N N . LEU A 1 288 ? -11.992 -21.766 -12.578 1 96.75 288 LEU A N 1
ATOM 2368 C CA . LEU A 1 288 ? -11.859 -23.094 -11.992 1 96.75 288 LEU A CA 1
ATOM 2369 C C . LEU A 1 288 ? -11.594 -24.141 -13.07 1 96.75 288 LEU A C 1
ATOM 2371 O O . LEU A 1 288 ? -10.75 -25.031 -12.891 1 96.75 288 LEU A O 1
ATOM 2375 N N . ASN A 1 289 ? -12.289 -24.031 -14.117 1 96.62 289 ASN A N 1
ATOM 2376 C CA . ASN A 1 289 ? -12.07 -24.938 -15.234 1 96.62 289 ASN A CA 1
ATOM 2377 C C . ASN A 1 289 ? -10.664 -24.797 -15.805 1 96.62 289 ASN A C 1
ATOM 2379 O O . ASN A 1 289 ? -10.008 -25.797 -16.109 1 96.62 289 ASN A O 1
ATOM 2383 N N . CYS A 1 290 ? -10.289 -23.625 -15.969 1 97.38 290 CYS A N 1
ATOM 2384 C CA . CYS A 1 290 ? -8.945 -23.359 -16.469 1 97.38 290 CYS A CA 1
ATOM 2385 C C . CYS A 1 290 ? -7.895 -23.969 -15.547 1 97.38 290 CYS A C 1
ATOM 2387 O O . CYS A 1 290 ? -6.926 -24.562 -16.016 1 97.38 290 CYS A O 1
ATOM 2389 N N . LEU A 1 291 ? -8.094 -23.797 -14.273 1 97.69 291 LEU A N 1
ATOM 2390 C CA . LEU A 1 291 ? -7.184 -24.359 -13.281 1 97.69 291 LEU A CA 1
ATOM 2391 C C . LEU A 1 291 ? -7.109 -25.875 -13.414 1 97.69 291 LEU A C 1
ATOM 2393 O O . LEU A 1 291 ? -6.02 -26.453 -13.453 1 97.69 291 LEU A O 1
ATOM 2397 N N . GLU A 1 292 ? -8.195 -26.484 -13.547 1 97 292 GLU A N 1
ATOM 2398 C CA . GLU A 1 292 ? -8.273 -27.938 -13.641 1 97 292 GLU A CA 1
ATOM 2399 C C . GLU A 1 292 ? -7.621 -28.453 -14.922 1 97 292 GLU A C 1
ATOM 2401 O O . GLU A 1 292 ? -6.863 -29.422 -14.898 1 97 292 GLU A O 1
ATOM 2406 N N . GLU A 1 293 ? -7.891 -27.812 -15.961 1 97 293 GLU A N 1
ATOM 2407 C CA . GLU A 1 293 ? -7.391 -28.219 -17.266 1 97 293 GLU A CA 1
ATOM 2408 C C . GLU A 1 293 ? -5.875 -28.062 -17.359 1 97 293 GLU A C 1
ATOM 2410 O O . GLU A 1 293 ? -5.211 -28.797 -18.094 1 97 293 GLU A O 1
ATOM 2415 N N . ASN A 1 294 ? -5.336 -27.141 -16.609 1 96.88 294 ASN A N 1
ATOM 2416 C CA . ASN A 1 294 ? -3.914 -26.828 -16.719 1 96.88 294 ASN A CA 1
ATOM 2417 C C . ASN A 1 294 ? -3.133 -27.344 -15.516 1 96.88 294 ASN A C 1
ATOM 2419 O O . ASN A 1 294 ? -1.947 -27.031 -15.367 1 96.88 294 ASN A O 1
ATOM 2423 N N . LYS A 1 295 ? -3.773 -28.047 -14.641 1 96.62 295 LYS A N 1
ATOM 2424 C CA . LYS A 1 295 ? -3.146 -28.531 -13.414 1 96.62 295 LYS A CA 1
ATOM 2425 C C . LYS A 1 295 ? -1.854 -29.281 -13.711 1 96.62 295 LYS A C 1
ATOM 2427 O O . LYS A 1 295 ? -0.797 -28.953 -13.172 1 96.62 295 LYS A O 1
ATOM 2432 N N . GLN A 1 296 ? -1.95 -30.281 -14.602 1 95.81 296 GLN A N 1
ATOM 2433 C CA . GLN A 1 296 ? -0.796 -31.125 -14.891 1 95.81 296 GLN A CA 1
ATOM 2434 C C . GLN A 1 296 ? 0.323 -30.312 -15.547 1 95.81 296 GLN A C 1
ATOM 2436 O O . GLN A 1 296 ? 1.501 -30.531 -15.25 1 95.81 296 GLN A O 1
ATOM 2441 N N . LYS A 1 297 ? -0.04 -29.438 -16.375 1 94.69 297 LYS A N 1
ATOM 2442 C CA . LYS A 1 297 ? 0.95 -28.594 -17.031 1 94.69 297 LYS A CA 1
ATOM 2443 C C . LYS A 1 297 ? 1.743 -27.781 -16 1 94.69 297 LYS A C 1
ATOM 2445 O O . LYS A 1 297 ? 2.969 -27.688 -16.094 1 94.69 297 LYS A O 1
ATOM 2450 N N . ILE A 1 298 ? 1.078 -27.188 -15.086 1 94.25 298 ILE A N 1
ATOM 2451 C CA . ILE A 1 298 ? 1.723 -26.391 -14.055 1 94.25 298 ILE A CA 1
ATOM 2452 C C . ILE A 1 298 ? 2.58 -27.266 -13.156 1 94.25 298 ILE A C 1
ATOM 2454 O O . ILE A 1 298 ? 3.699 -26.906 -12.797 1 94.25 298 ILE A O 1
ATOM 2458 N N . VAL A 1 299 ? 2.066 -28.422 -12.836 1 93.56 299 VAL A N 1
ATOM 2459 C CA . VAL A 1 299 ? 2.824 -29.359 -12.023 1 93.56 299 VAL A CA 1
ATOM 2460 C C . VAL A 1 299 ? 4.125 -29.734 -12.734 1 93.56 299 VAL A C 1
ATOM 2462 O O . VAL A 1 299 ? 5.199 -29.719 -12.125 1 93.56 299 VAL A O 1
ATOM 2465 N N . ASP A 1 300 ? 4.004 -30.031 -13.984 1 92.44 300 ASP A N 1
ATOM 2466 C CA . ASP A 1 300 ? 5.18 -30.391 -14.781 1 92.44 300 ASP A CA 1
ATOM 2467 C C . ASP A 1 300 ? 6.176 -29.234 -14.828 1 92.44 300 ASP A C 1
ATOM 2469 O O . ASP A 1 300 ? 7.387 -29.453 -14.734 1 92.44 300 ASP A O 1
ATOM 2473 N N . GLU A 1 301 ? 5.664 -28.125 -15 1 90.19 301 GLU A N 1
ATOM 2474 C CA . GLU A 1 301 ? 6.512 -26.938 -15.023 1 90.19 301 GLU A CA 1
ATOM 2475 C C . GLU A 1 301 ? 7.246 -26.75 -13.695 1 90.19 301 GLU A C 1
ATOM 2477 O O . GLU A 1 301 ? 8.453 -26.5 -13.68 1 90.19 301 GLU A O 1
ATOM 2482 N N . LEU A 1 302 ? 6.602 -26.859 -12.625 1 89.44 302 LEU A N 1
ATOM 2483 C CA . LEU A 1 302 ? 7.195 -26.703 -11.305 1 89.44 302 LEU A CA 1
ATOM 2484 C C . LEU A 1 302 ? 8.227 -27.797 -11.039 1 89.44 302 LEU A C 1
ATOM 2486 O O . LEU A 1 302 ? 9.289 -27.516 -10.477 1 89.44 302 LEU A O 1
ATOM 2490 N N . GLU A 1 303 ? 7.93 -28.969 -11.508 1 87.62 303 GLU A N 1
ATOM 2491 C CA . GLU A 1 303 ? 8.875 -30.078 -11.367 1 87.62 303 GLU A CA 1
ATOM 2492 C C . GLU A 1 303 ? 10.125 -29.844 -12.211 1 87.62 303 GLU A C 1
ATOM 2494 O O . GLU A 1 303 ? 11.234 -30.188 -11.797 1 87.62 303 GLU A O 1
ATOM 2499 N N . SER A 1 304 ? 9.867 -29.312 -13.312 1 85.81 304 SER A N 1
ATOM 2500 C CA . SER A 1 304 ? 11.008 -29 -14.164 1 85.81 304 SER A CA 1
ATOM 2501 C C . SER A 1 304 ? 11.945 -28 -13.5 1 85.81 304 SER A C 1
ATOM 2503 O O . SER A 1 304 ? 13.164 -28.109 -13.594 1 85.81 304 SER A O 1
ATOM 2505 N N . TYR A 1 305 ? 11.391 -27.062 -12.836 1 81.81 305 TYR A N 1
ATOM 2506 C CA . TYR A 1 305 ? 12.188 -26.078 -12.117 1 81.81 305 TYR A CA 1
ATOM 2507 C C . TYR A 1 305 ? 12.922 -26.719 -10.945 1 81.81 305 TYR A C 1
ATOM 2509 O O . TYR A 1 305 ? 14.07 -26.375 -10.664 1 81.81 305 TYR A O 1
ATOM 2517 N N . LEU A 1 306 ? 12.266 -27.656 -10.336 1 79.38 306 LEU A N 1
ATOM 2518 C CA . LEU A 1 306 ? 12.859 -28.375 -9.219 1 79.38 306 LEU A CA 1
ATOM 2519 C C . LEU A 1 306 ? 14.039 -29.219 -9.688 1 79.38 306 LEU A C 1
ATOM 2521 O O . LEU A 1 306 ? 15.078 -29.266 -9.023 1 79.38 306 LEU A O 1
ATOM 2525 N N . GLY A 1 307 ? 13.781 -29.844 -10.836 1 76.12 307 GLY A N 1
ATOM 2526 C CA . GLY A 1 307 ? 14.828 -30.688 -11.398 1 76.12 307 GLY A CA 1
ATOM 2527 C C . GLY A 1 307 ? 16 -29.891 -11.93 1 76.12 307 GLY A C 1
ATOM 2528 O O . GLY A 1 307 ? 17.156 -30.234 -11.672 1 76.12 307 GLY A O 1
ATOM 2529 N N . GLU A 1 308 ? 15.711 -28.828 -12.602 1 74.62 308 GLU A N 1
ATOM 2530 C CA . GLU A 1 308 ? 16.75 -28 -13.234 1 74.62 308 GLU A CA 1
ATOM 2531 C C . GLU A 1 308 ? 17.656 -27.359 -12.188 1 74.62 308 GLU A C 1
ATOM 2533 O O . GLU A 1 308 ? 18.859 -27.266 -12.383 1 74.62 308 GLU A O 1
ATOM 2538 N N . PHE A 1 309 ? 17.047 -27.047 -11.078 1 72.75 309 PHE A N 1
ATOM 2539 C CA . PHE A 1 309 ? 17.828 -26.281 -10.109 1 72.75 309 PHE A CA 1
ATOM 2540 C C . PHE A 1 309 ? 18.047 -27.094 -8.828 1 72.75 309 PHE A C 1
ATOM 2542 O O . PHE A 1 309 ? 18.562 -26.578 -7.84 1 72.75 309 PHE A O 1
ATOM 2549 N N . ARG A 1 310 ? 17.703 -28.375 -8.883 1 72.81 310 ARG A N 1
ATOM 2550 C CA . ARG A 1 310 ? 17.859 -29.297 -7.754 1 72.81 310 ARG A CA 1
ATOM 2551 C C . ARG A 1 310 ? 17.219 -28.734 -6.496 1 72.81 310 ARG A C 1
ATOM 2553 O O . ARG A 1 310 ? 17.844 -28.672 -5.438 1 72.81 310 ARG A O 1
ATOM 2560 N N . VAL A 1 311 ? 16.078 -28.188 -6.664 1 76.38 311 VAL A N 1
ATOM 2561 C CA . VAL A 1 311 ? 15.297 -27.656 -5.551 1 76.38 311 VAL A CA 1
ATOM 2562 C C . VAL A 1 311 ? 14.57 -28.797 -4.84 1 76.38 311 VAL A C 1
ATOM 2564 O O . VAL A 1 311 ? 14.062 -29.719 -5.488 1 76.38 311 VAL A O 1
ATOM 2567 N N . LYS A 1 312 ? 14.648 -28.906 -3.533 1 70 312 LYS A N 1
ATOM 2568 C CA . LYS A 1 312 ? 13.953 -29.922 -2.752 1 70 312 LYS A CA 1
ATOM 2569 C C . LYS A 1 312 ? 12.461 -29.609 -2.631 1 70 312 LYS A C 1
ATOM 2571 O O . LYS A 1 312 ? 12.078 -28.438 -2.57 1 70 312 LYS A O 1
ATOM 2576 N N . LYS A 1 313 ? 11.586 -30.656 -2.613 1 66.62 313 LYS A N 1
ATOM 2577 C CA . LYS A 1 313 ? 10.148 -30.531 -2.395 1 66.62 313 LYS A CA 1
ATOM 2578 C C . LYS A 1 313 ? 9.836 -30.281 -0.921 1 66.62 313 LYS A C 1
ATOM 2580 O O . LYS A 1 313 ? 10.523 -30.812 -0.04 1 66.62 313 LYS A O 1
ATOM 2585 N N . MET B 1 1 ? 18.656 39.75 76.625 1 23.08 1 MET B N 1
ATOM 2586 C CA . MET B 1 1 ? 17.484 38.969 77 1 23.08 1 MET B CA 1
ATOM 2587 C C . MET B 1 1 ? 16.734 38.438 75.812 1 23.08 1 MET B C 1
ATOM 2589 O O . MET B 1 1 ? 16.141 37.344 75.875 1 23.08 1 MET B O 1
ATOM 2593 N N . SER B 1 2 ? 16.375 39.375 74.812 1 26.59 2 SER B N 1
ATOM 2594 C CA . SER B 1 2 ? 15.18 39.375 74 1 26.59 2 SER B CA 1
ATOM 2595 C C . SER B 1 2 ? 15.391 38.469 72.75 1 26.59 2 SER B C 1
ATOM 2597 O O . SER B 1 2 ? 15.211 38.906 71.625 1 26.59 2 SER B O 1
ATOM 2599 N N . LYS B 1 3 ? 16.469 37.438 72.812 1 26.91 3 LYS B N 1
ATOM 2600 C CA . LYS B 1 3 ? 17.109 36.375 72 1 26.91 3 LYS B CA 1
ATOM 2601 C C . LYS B 1 3 ? 16.094 35.344 71.562 1 26.91 3 LYS B C 1
ATOM 2603 O O . LYS B 1 3 ? 16.125 34.844 70.438 1 26.91 3 LYS B O 1
ATOM 2608 N N . GLU B 1 4 ? 15.523 34.625 72.562 1 21.72 4 GLU B N 1
ATOM 2609 C CA . GLU B 1 4 ? 15.336 33.188 72.625 1 21.72 4 GLU B CA 1
ATOM 2610 C C . GLU B 1 4 ? 14.047 32.75 71.938 1 21.72 4 GLU B C 1
ATOM 2612 O O . GLU B 1 4 ? 13.859 31.562 71.688 1 21.72 4 GLU B O 1
ATOM 2617 N N . LYS B 1 5 ? 13 33.719 72.25 1 24.16 5 LYS B N 1
ATOM 2618 C CA . LYS B 1 5 ? 11.633 33.219 72.25 1 24.16 5 LYS B CA 1
ATOM 2619 C C . LYS B 1 5 ? 11.219 32.719 70.812 1 24.16 5 LYS B C 1
ATOM 2621 O O . LYS B 1 5 ? 10.109 32.219 70.625 1 24.16 5 LYS B O 1
ATOM 2626 N N . SER B 1 6 ? 11.695 33.469 69.812 1 23.67 6 SER B N 1
ATOM 2627 C CA . SER B 1 6 ? 10.922 33.594 68.562 1 23.67 6 SER B CA 1
ATOM 2628 C C . SER B 1 6 ? 11 32.312 67.75 1 23.67 6 SER B C 1
ATOM 2630 O O . SER B 1 6 ? 10.5 32.25 66.625 1 23.67 6 SER B O 1
ATOM 2632 N N . GLU B 1 7 ? 11.93 31.359 68.125 1 21.77 7 GLU B N 1
ATOM 2633 C CA . GLU B 1 7 ? 12.367 30.234 67.312 1 21.77 7 GLU B CA 1
ATOM 2634 C C . GLU B 1 7 ? 11.258 29.203 67.188 1 21.77 7 GLU B C 1
ATOM 2636 O O . GLU B 1 7 ? 11.148 28.547 66.125 1 21.77 7 GLU B O 1
ATOM 2641 N N . LYS B 1 8 ? 10.789 28.812 68.5 1 26.14 8 LYS B N 1
ATOM 2642 C CA . LYS B 1 8 ? 10.188 27.484 68.688 1 26.14 8 LYS B CA 1
ATOM 2643 C C . LYS B 1 8 ? 8.844 27.375 68 1 26.14 8 LYS B C 1
ATOM 2645 O O . LYS B 1 8 ? 8.289 26.281 67.875 1 26.14 8 LYS B O 1
ATOM 2650 N N . THR B 1 9 ? 8.109 28.469 68.125 1 23.34 9 THR B N 1
ATOM 2651 C CA . THR B 1 9 ? 6.676 28.219 68.062 1 23.34 9 THR B CA 1
ATOM 2652 C C . THR B 1 9 ? 6.305 27.672 66.688 1 23.34 9 THR B C 1
ATOM 2654 O O . THR B 1 9 ? 5.309 26.953 66.5 1 23.34 9 THR B O 1
ATOM 2657 N N . ARG B 1 10 ? 6.93 28.234 65.625 1 27.44 10 ARG B N 1
ATOM 2658 C CA . ARG B 1 10 ? 6.148 28.094 64.375 1 27.44 10 ARG B CA 1
ATOM 2659 C C . ARG B 1 10 ? 6.18 26.656 63.875 1 27.44 10 ARG B C 1
ATOM 2661 O O . ARG B 1 10 ? 5.941 26.406 62.719 1 27.44 10 ARG B O 1
ATOM 2668 N N . GLU B 1 11 ? 6.617 25.703 64.812 1 24.66 11 GLU B N 1
ATOM 2669 C CA . GLU B 1 11 ? 6.938 24.312 64.438 1 24.66 11 GLU B CA 1
ATOM 2670 C C . GLU B 1 11 ? 5.684 23.547 64 1 24.66 11 GLU B C 1
ATOM 2672 O O . GLU B 1 11 ? 5.781 22.453 63.469 1 24.66 11 GLU B O 1
ATOM 2677 N N . ASN B 1 12 ? 4.633 23.812 64.875 1 22.7 12 ASN B N 1
ATOM 2678 C CA . ASN B 1 12 ? 3.604 22.797 65.062 1 22.7 12 ASN B CA 1
ATOM 2679 C C . ASN B 1 12 ? 3.039 22.312 63.719 1 22.7 12 ASN B C 1
ATOM 2681 O O . ASN B 1 12 ? 2.508 21.219 63.625 1 22.7 12 ASN B O 1
ATOM 2685 N N . GLU B 1 13 ? 2.494 23.328 62.969 1 23.31 13 GLU B N 1
ATOM 2686 C CA . GLU B 1 13 ? 1.323 23 62.188 1 23.31 13 GLU B CA 1
ATOM 2687 C C . GLU B 1 13 ? 1.677 22.016 61.062 1 23.31 13 GLU B C 1
ATOM 2689 O O . GLU B 1 13 ? 2.02 22.438 59.938 1 23.31 13 GLU B O 1
ATOM 2694 N N . GLU B 1 14 ? 2.607 21.156 61.25 1 24.55 14 GLU B N 1
ATOM 2695 C CA . GLU B 1 14 ? 3.094 20.234 60.219 1 24.55 14 GLU B CA 1
ATOM 2696 C C . GLU B 1 14 ? 2.006 19.266 59.781 1 24.55 14 GLU B C 1
ATOM 2698 O O . GLU B 1 14 ? 2.092 18.062 60.062 1 24.55 14 GLU B O 1
ATOM 2703 N N . LYS B 1 15 ? 0.786 19.5 60.25 1 26.02 15 LYS B N 1
ATOM 2704 C CA . LYS B 1 15 ? -0.234 18.484 60 1 26.02 15 LYS B CA 1
ATOM 2705 C C . LYS B 1 15 ? -0.103 17.922 58.562 1 26.02 15 LYS B C 1
ATOM 2707 O O . LYS B 1 15 ? -0.071 18.688 57.594 1 26.02 15 LYS B O 1
ATOM 2712 N N . SER B 1 16 ? 0.443 16.766 58.406 1 24.72 16 SER B N 1
ATOM 2713 C CA . SER B 1 16 ? 0.712 15.82 57.312 1 24.72 16 SER B CA 1
ATOM 2714 C C . SER B 1 16 ? -0.522 15.617 56.438 1 24.72 16 SER B C 1
ATOM 2716 O O . SER B 1 16 ? -1.511 15.031 56.906 1 24.72 16 SER B O 1
ATOM 2718 N N . VAL B 1 17 ? -1.099 16.625 55.844 1 26.47 17 VAL B N 1
ATOM 2719 C CA . VAL B 1 17 ? -2.279 16.469 55 1 26.47 17 VAL B CA 1
ATOM 2720 C C . VAL B 1 17 ? -2.127 15.227 54.125 1 26.47 17 VAL B C 1
ATOM 2722 O O . VAL B 1 17 ? -1.223 15.156 53.281 1 26.47 17 VAL B O 1
ATOM 2725 N N . GLY B 1 18 ? -2.242 14.055 54.625 1 25.98 18 GLY B N 1
ATOM 2726 C CA . GLY B 1 18 ? -2.318 12.766 53.969 1 25.98 18 GLY B CA 1
ATOM 2727 C C . GLY B 1 18 ? -3.061 12.805 52.625 1 25.98 18 GLY B C 1
ATOM 2728 O O . GLY B 1 18 ? -4.258 13.094 52.594 1 25.98 18 GLY B O 1
ATOM 2729 N N . LEU B 1 19 ? -2.535 13.391 51.594 1 26.22 19 LEU B N 1
ATOM 2730 C CA . LEU B 1 19 ? -3.285 13.562 50.375 1 26.22 19 LEU B CA 1
ATOM 2731 C C . LEU B 1 19 ? -3.971 12.266 49.969 1 26.22 19 LEU B C 1
ATOM 2733 O O . LEU B 1 19 ? -3.312 11.234 49.812 1 26.22 19 LEU B O 1
ATOM 2737 N N . SER B 1 20 ? -5.082 11.906 50.562 1 25.59 20 SER B N 1
ATOM 2738 C CA . SER B 1 20 ? -5.852 10.727 50.188 1 25.59 20 SER B CA 1
ATOM 2739 C C . SER B 1 20 ? -5.812 10.523 48.656 1 25.59 20 SER B C 1
ATOM 2741 O O . SER B 1 20 ? -6.082 11.453 47.906 1 25.59 20 SER B O 1
ATOM 2743 N N . ASN B 1 21 ? -5.02 9.75 48 1 26.08 21 ASN B N 1
ATOM 2744 C CA . ASN B 1 21 ? -4.781 9.305 46.625 1 26.08 21 ASN B CA 1
ATOM 2745 C C . ASN B 1 21 ? -6.059 8.781 46 1 26.08 21 ASN B C 1
ATOM 2747 O O . ASN B 1 21 ? -6.031 7.785 45.25 1 26.08 21 ASN B O 1
ATOM 2751 N N . SER B 1 22 ? -7.234 8.859 46.531 1 28.8 22 SER B N 1
ATOM 2752 C CA . SER B 1 22 ? -8.461 8.391 45.875 1 28.8 22 SER B CA 1
ATOM 2753 C C . SER B 1 22 ? -8.641 8.992 44.5 1 28.8 22 SER B C 1
ATOM 2755 O O . SER B 1 22 ? -8.82 10.203 44.375 1 28.8 22 SER B O 1
ATOM 2757 N N . ARG B 1 23 ? -8.109 8.422 43.438 1 30.92 23 ARG B N 1
ATOM 2758 C CA . ARG B 1 23 ? -8.148 9.195 42.219 1 30.92 23 ARG B CA 1
ATOM 2759 C C . ARG B 1 23 ? -9.578 9.586 41.844 1 30.92 23 ARG B C 1
ATOM 2761 O O . ARG B 1 23 ? -10.484 8.75 41.875 1 30.92 23 ARG B O 1
ATOM 2768 N N . PRO B 1 24 ? -10.031 10.766 41.875 1 33.47 24 PRO B N 1
ATOM 2769 C CA . PRO B 1 24 ? -11.469 10.984 41.75 1 33.47 24 PRO B CA 1
ATOM 2770 C C . PRO B 1 24 ? -12.086 10.211 40.594 1 33.47 24 PRO B C 1
ATOM 2772 O O . PRO B 1 24 ? -11.367 9.75 39.688 1 33.47 24 PRO B O 1
ATOM 2775 N N . ASP B 1 25 ? -13.391 10.133 40.281 1 35.41 25 ASP B N 1
ATOM 2776 C CA . ASP B 1 25 ? -14.242 9.453 39.312 1 35.41 25 ASP B CA 1
ATOM 2777 C C . ASP B 1 25 ? -13.695 9.641 37.875 1 35.41 25 ASP B C 1
ATOM 2779 O O . ASP B 1 25 ? -13.133 10.688 37.562 1 35.41 25 ASP B O 1
ATOM 2783 N N . GLY B 1 26 ? -13.375 8.609 37 1 39.31 26 GLY B N 1
ATOM 2784 C CA . GLY B 1 26 ? -12.562 8.531 35.781 1 39.31 26 GLY B CA 1
ATOM 2785 C C . GLY B 1 26 ? -12.734 9.727 34.875 1 39.31 26 GLY B C 1
ATOM 2786 O O . GLY B 1 26 ? -13.797 9.898 34.25 1 39.31 26 GLY B O 1
ATOM 2787 N N . GLN B 1 27 ? -12.391 10.867 35.094 1 36.31 27 GLN B N 1
ATOM 2788 C CA . GLN B 1 27 ? -12.578 12.102 34.312 1 36.31 27 GLN B CA 1
ATOM 2789 C C . GLN B 1 27 ? -12.391 11.852 32.812 1 36.31 27 GLN B C 1
ATOM 2791 O O . GLN B 1 27 ? -11.289 11.523 32.375 1 36.31 27 GLN B O 1
ATOM 2796 N N . LYS B 1 28 ? -13.391 11.375 32.062 1 49.16 28 LYS B N 1
ATOM 2797 C CA . LYS B 1 28 ? -13.469 11.227 30.609 1 49.16 28 LYS B CA 1
ATOM 2798 C C . LYS B 1 28 ? -12.703 12.344 29.906 1 49.16 28 LYS B C 1
ATOM 2800 O O . LYS B 1 28 ? -13 13.531 30.109 1 49.16 28 LYS B O 1
ATOM 2805 N N . LEU B 1 29 ? -11.422 12.289 29.672 1 59.19 29 LEU B N 1
ATOM 2806 C CA . LEU B 1 29 ? -10.633 13.25 28.906 1 59.19 29 LEU B CA 1
ATOM 2807 C C . LEU B 1 29 ? -11.438 13.805 27.734 1 59.19 29 LEU B C 1
ATOM 2809 O O . LEU B 1 29 ? -12.156 13.062 27.062 1 59.19 29 LEU B O 1
ATOM 2813 N N . LEU B 1 30 ? -11.695 15.125 27.625 1 77.5 30 LEU B N 1
ATOM 2814 C CA . LEU B 1 30 ? -12.414 15.852 26.594 1 77.5 30 LEU B CA 1
ATOM 2815 C C . LEU B 1 30 ? -11.789 15.602 25.219 1 77.5 30 LEU B C 1
ATOM 2817 O O . LEU B 1 30 ? -10.578 15.406 25.109 1 77.5 30 LEU B O 1
ATOM 2821 N N . PRO B 1 31 ? -12.609 15.445 24.203 1 89.06 31 PRO B N 1
ATOM 2822 C CA . PRO B 1 31 ? -12.094 15.336 22.828 1 89.06 31 PRO B CA 1
ATOM 2823 C C . PRO B 1 31 ? -11.117 16.453 22.484 1 89.06 31 PRO B C 1
ATOM 2825 O O . PRO B 1 31 ? -11.281 17.594 22.922 1 89.06 31 PRO B O 1
ATOM 2828 N N . SER B 1 32 ? -10.023 16.125 21.938 1 93.38 32 SER B N 1
ATOM 2829 C CA . SER B 1 32 ? -9.008 17.125 21.625 1 93.38 32 SER B CA 1
ATOM 2830 C C . SER B 1 32 ? -8.43 16.906 20.234 1 93.38 32 SER B C 1
ATOM 2832 O O . SER B 1 32 ? -8.508 15.805 19.688 1 93.38 32 SER B O 1
ATOM 2834 N N . VAL B 1 33 ? -8 18 19.656 1 96.5 33 VAL B N 1
ATOM 2835 C CA . VAL B 1 33 ? -7.27 18 18.391 1 96.5 33 VAL B CA 1
ATOM 2836 C C . VAL B 1 33 ? -5.871 18.578 18.609 1 96.5 33 VAL B C 1
ATOM 2838 O O . VAL B 1 33 ? -5.719 19.625 19.234 1 96.5 33 VAL B O 1
ATOM 2841 N N . LEU B 1 34 ? -4.895 17.875 18.203 1 96.38 34 LEU B N 1
ATOM 2842 C CA . LEU B 1 34 ? -3.508 18.312 18.297 1 96.38 34 LEU B CA 1
ATOM 2843 C C . LEU B 1 34 ? -2.85 18.375 16.938 1 96.38 34 LEU B C 1
ATOM 2845 O O . LEU B 1 34 ? -3.189 17.594 16.047 1 96.38 34 LEU B O 1
ATOM 2849 N N . ILE B 1 35 ? -1.953 19.312 16.75 1 97.06 35 ILE B N 1
ATOM 2850 C CA . ILE B 1 35 ? -1.205 19.438 15.508 1 97.06 35 ILE B CA 1
ATOM 2851 C C . ILE B 1 35 ? 0.292 19.344 15.797 1 97.06 35 ILE B C 1
ATOM 2853 O O . ILE B 1 35 ? 0.764 19.812 16.828 1 97.06 35 ILE B O 1
ATOM 2857 N N . SER B 1 36 ? 1.031 18.688 14.969 1 95.25 36 SER B N 1
ATOM 2858 C CA . SER B 1 36 ? 2.477 18.578 15.141 1 95.25 36 SER B CA 1
ATOM 2859 C C . SER B 1 36 ? 3.178 18.344 13.805 1 95.25 36 SER B C 1
ATOM 2861 O O . SER B 1 36 ? 2.543 17.953 12.82 1 95.25 36 SER B O 1
ATOM 2863 N N . VAL B 1 37 ? 4.449 18.625 13.797 1 94.31 37 VAL B N 1
ATOM 2864 C CA . VAL B 1 37 ? 5.312 18.219 12.695 1 94.31 37 VAL B CA 1
ATOM 2865 C C . VAL B 1 37 ? 5.762 16.781 12.898 1 94.31 37 VAL B C 1
ATOM 2867 O O . VAL B 1 37 ? 6.5 16.469 13.836 1 94.31 37 VAL B O 1
ATOM 2870 N N . ASP B 1 38 ? 5.324 15.977 12.031 1 92.88 38 ASP B N 1
ATOM 2871 C CA . ASP B 1 38 ? 5.539 14.547 12.219 1 92.88 38 ASP B CA 1
ATOM 2872 C C . ASP B 1 38 ? 6.879 14.109 11.625 1 92.88 38 ASP B C 1
ATOM 2874 O O . ASP B 1 38 ? 7.566 13.258 12.188 1 92.88 38 ASP B O 1
ATOM 2878 N N . ARG B 1 39 ? 7.172 14.586 10.453 1 93.19 39 ARG B N 1
ATOM 2879 C CA . ARG B 1 39 ? 8.406 14.195 9.789 1 93.19 39 ARG B CA 1
ATOM 2880 C C . ARG B 1 39 ? 8.938 15.32 8.906 1 93.19 39 ARG B C 1
ATOM 2882 O O . ARG B 1 39 ? 8.164 16.109 8.359 1 93.19 39 ARG B O 1
ATOM 2889 N N . ILE B 1 40 ? 10.281 15.352 8.789 1 93.44 40 ILE B N 1
ATOM 2890 C CA . ILE B 1 40 ? 10.961 16.297 7.91 1 93.44 40 ILE B CA 1
ATOM 2891 C C . ILE B 1 40 ? 12.023 15.57 7.094 1 93.44 40 ILE B C 1
ATOM 2893 O O . ILE B 1 40 ? 12.719 14.688 7.609 1 93.44 40 ILE B O 1
ATOM 2897 N N . THR B 1 41 ? 12.055 15.898 5.844 1 94.5 41 THR B N 1
ATOM 2898 C CA . THR B 1 41 ? 13.141 15.422 4.996 1 94.5 41 THR B CA 1
ATOM 2899 C C . THR B 1 41 ? 14.008 16.594 4.52 1 94.5 41 THR B C 1
ATOM 2901 O O . THR B 1 41 ? 13.492 17.578 4.008 1 94.5 41 THR B O 1
ATOM 2904 N N . VAL B 1 42 ? 15.297 16.438 4.703 1 93.81 42 VAL B N 1
ATOM 2905 C CA . VAL B 1 42 ? 16.266 17.438 4.281 1 93.81 42 VAL B CA 1
ATOM 2906 C C . VAL B 1 42 ? 17.172 16.875 3.195 1 93.81 42 VAL B C 1
ATOM 2908 O O . VAL B 1 42 ? 17.594 15.711 3.277 1 93.81 42 VAL B O 1
ATOM 2911 N N . ILE B 1 43 ? 17.406 17.625 2.205 1 93.12 43 ILE B N 1
ATOM 2912 C CA . ILE B 1 43 ? 18.359 17.25 1.162 1 93.12 43 ILE B CA 1
ATOM 2913 C C . ILE B 1 43 ? 19.5 18.266 1.133 1 93.12 43 ILE B C 1
ATOM 2915 O O . ILE B 1 43 ? 19.266 19.484 1.232 1 93.12 43 ILE B O 1
ATOM 2919 N N . GLY B 1 44 ? 20.672 17.766 1.087 1 93.31 44 GLY B N 1
ATOM 2920 C CA . GLY B 1 44 ? 21.844 18.641 1.068 1 93.31 44 GLY B CA 1
ATOM 2921 C C . GLY B 1 44 ? 23.031 18.016 0.373 1 93.31 44 GLY B C 1
ATOM 2922 O O . GLY B 1 44 ? 23 16.844 -0.014 1 93.31 44 GLY B O 1
ATOM 2923 N N . VAL B 1 45 ? 24.031 18.859 0.175 1 92.31 45 VAL B N 1
ATOM 2924 C CA . VAL B 1 45 ? 25.281 18.422 -0.439 1 92.31 45 VAL B CA 1
ATOM 2925 C C . VAL B 1 45 ? 26.312 18.078 0.646 1 92.31 45 VAL B C 1
ATOM 2927 O O . VAL B 1 45 ? 26.531 18.859 1.57 1 92.31 45 VAL B O 1
ATOM 2930 N N . PRO B 1 46 ? 26.828 16.859 0.594 1 92.62 46 PRO B N 1
ATOM 2931 C CA . PRO B 1 46 ? 27.828 16.531 1.604 1 92.62 46 PRO B CA 1
ATOM 2932 C C . PRO B 1 46 ? 29.047 17.453 1.552 1 92.62 46 PRO B C 1
ATOM 2934 O O . PRO B 1 46 ? 29.484 17.844 0.466 1 92.62 46 PRO B O 1
ATOM 2937 N N . LYS B 1 47 ? 29.516 17.906 2.834 1 88.62 47 LYS B N 1
ATOM 2938 C CA . LYS B 1 47 ? 30.734 18.703 2.943 1 88.62 47 LYS B CA 1
ATOM 2939 C C . LYS B 1 47 ? 31.984 17.859 2.666 1 88.62 47 LYS B C 1
ATOM 2941 O O . LYS B 1 47 ? 32.438 17.125 3.539 1 88.62 47 LYS B O 1
ATOM 2946 N N . LEU B 1 48 ? 32.094 17.438 1.579 1 76.75 48 LEU B N 1
ATOM 2947 C CA . LEU B 1 48 ? 33.281 16.609 1.274 1 76.75 48 LEU B CA 1
ATOM 2948 C C . LEU B 1 48 ? 34.406 17.453 0.699 1 76.75 48 LEU B C 1
ATOM 2950 O O . LEU B 1 48 ? 34.156 18.484 0.073 1 76.75 48 LEU B O 1
ATOM 2954 N N . ASN B 1 49 ? 35.625 17.312 1.293 1 65.19 49 ASN B N 1
ATOM 2955 C CA . ASN B 1 49 ? 36.75 18 0.674 1 65.19 49 ASN B CA 1
ATOM 2956 C C . ASN B 1 49 ? 36.781 17.812 -0.84 1 65.19 49 ASN B C 1
ATOM 2958 O O . ASN B 1 49 ? 35.906 17.141 -1.391 1 65.19 49 ASN B O 1
ATOM 2962 N N . ASP B 1 50 ? 37.719 17.312 -1.517 1 59.25 50 ASP B N 1
ATOM 2963 C CA . ASP B 1 50 ? 38.094 17.141 -2.916 1 59.25 50 ASP B CA 1
ATOM 2964 C C . ASP B 1 50 ? 37 16.438 -3.705 1 59.25 50 ASP B C 1
ATOM 2966 O O . ASP B 1 50 ? 35.844 16.359 -3.244 1 59.25 50 ASP B O 1
ATOM 2970 N N . ASP B 1 51 ? 37.219 15.703 -4.98 1 56.91 51 ASP B N 1
ATOM 2971 C CA . ASP B 1 51 ? 36.5 14.992 -6.031 1 56.91 51 ASP B CA 1
ATOM 2972 C C . ASP B 1 51 ? 35.625 13.867 -5.449 1 56.91 51 ASP B C 1
ATOM 2974 O O . ASP B 1 51 ? 35.281 12.914 -6.152 1 56.91 51 ASP B O 1
ATOM 2978 N N . ALA B 1 52 ? 35.344 14 -4.062 1 63.19 52 ALA B N 1
ATOM 2979 C CA . ALA B 1 52 ? 34.656 12.836 -3.531 1 63.19 52 ALA B CA 1
ATOM 2980 C C . ALA B 1 52 ? 33.156 12.922 -3.805 1 63.19 52 ALA B C 1
ATOM 2982 O O . ALA B 1 52 ? 32.594 14.023 -3.865 1 63.19 52 ALA B O 1
ATOM 2983 N N . ASP B 1 53 ? 32.562 11.812 -4.188 1 79.12 53 ASP B N 1
ATOM 2984 C CA . ASP B 1 53 ? 31.156 11.711 -4.574 1 79.12 53 ASP B CA 1
ATOM 2985 C C . ASP B 1 53 ? 30.312 11.156 -3.428 1 79.12 53 ASP B C 1
ATOM 2987 O O . ASP B 1 53 ? 30.812 10.953 -2.322 1 79.12 53 ASP B O 1
ATOM 2991 N N . THR B 1 54 ? 29.078 11.188 -3.473 1 85.5 54 THR B N 1
ATOM 2992 C CA . THR B 1 54 ? 28.094 10.742 -2.479 1 85.5 54 THR B CA 1
ATOM 2993 C C . THR B 1 54 ? 28.391 9.305 -2.047 1 85.5 54 THR B C 1
ATOM 2995 O O . THR B 1 54 ? 28.141 8.938 -0.896 1 85.5 54 THR B O 1
ATOM 2998 N N . SER B 1 55 ? 29.016 8.594 -2.936 1 78.38 55 SER B N 1
ATOM 2999 C CA . SER B 1 55 ? 29.375 7.223 -2.59 1 78.38 55 SER B CA 1
ATOM 3000 C C . SER B 1 55 ? 30.469 7.195 -1.521 1 78.38 55 SER B C 1
ATOM 3002 O O . SER B 1 55 ? 30.406 6.406 -0.577 1 78.38 55 SER B O 1
ATOM 3004 N N . THR B 1 56 ? 31.453 8.047 -1.722 1 81.88 56 THR B N 1
ATOM 3005 C CA . THR B 1 56 ? 32.531 8.164 -0.741 1 81.88 56 THR B CA 1
ATOM 3006 C C . THR B 1 56 ? 31.969 8.602 0.613 1 81.88 56 THR B C 1
ATOM 3008 O O . THR B 1 56 ? 32.375 8.078 1.652 1 81.88 56 THR B O 1
ATOM 3011 N N . PHE B 1 57 ? 31.094 9.523 0.598 1 88.31 57 PHE B N 1
ATOM 3012 C CA . PHE B 1 57 ? 30.469 10.008 1.82 1 88.31 57 PHE B CA 1
ATOM 3013 C C . PHE B 1 57 ? 29.766 8.875 2.564 1 88.31 57 PHE B C 1
ATOM 3015 O O . PHE B 1 57 ? 29.938 8.727 3.775 1 88.31 57 PHE B O 1
ATOM 3022 N N . MET B 1 58 ? 29.016 8.07 1.84 1 85.62 58 MET B N 1
ATOM 3023 C CA . MET B 1 58 ? 28.297 6.953 2.439 1 85.62 58 MET B CA 1
ATOM 3024 C C . MET B 1 58 ? 29.25 5.926 3.023 1 85.62 58 MET B C 1
ATOM 3026 O O . MET B 1 58 ? 28.969 5.324 4.062 1 85.62 58 MET B O 1
ATOM 3030 N N . ARG B 1 59 ? 30.328 5.773 2.371 1 81.38 59 ARG B N 1
ATOM 3031 C CA . ARG B 1 59 ? 31.344 4.855 2.867 1 81.38 59 ARG B CA 1
ATOM 3032 C C . ARG B 1 59 ? 31.953 5.363 4.172 1 81.38 59 ARG B C 1
ATOM 3034 O O . ARG B 1 59 ? 32.219 4.578 5.086 1 81.38 59 ARG B O 1
ATOM 3041 N N . ILE B 1 60 ? 32.188 6.605 4.215 1 84.94 60 ILE B N 1
ATOM 3042 C CA . ILE B 1 60 ? 32.75 7.223 5.418 1 84.94 60 ILE B CA 1
ATOM 3043 C C . ILE B 1 60 ? 31.797 7.012 6.59 1 84.94 60 ILE B C 1
ATOM 3045 O O . ILE B 1 60 ? 32.219 6.633 7.684 1 84.94 60 ILE B O 1
ATOM 3049 N N . ILE B 1 61 ? 30.531 7.199 6.336 1 88.88 61 ILE B N 1
ATOM 3050 C CA . ILE B 1 61 ? 29.516 7.031 7.375 1 88.88 61 ILE B CA 1
ATOM 3051 C C . ILE B 1 61 ? 29.469 5.57 7.816 1 88.88 61 ILE B C 1
ATOM 3053 O O . ILE B 1 61 ? 29.406 5.281 9.016 1 88.88 61 ILE B O 1
ATOM 3057 N N . TYR B 1 62 ? 29.516 4.734 6.895 1 84.88 62 TYR B N 1
ATOM 3058 C CA . TYR B 1 62 ? 29.484 3.309 7.207 1 84.88 62 TYR B CA 1
ATOM 3059 C C . TYR B 1 62 ? 30.672 2.916 8.078 1 84.88 62 TYR B C 1
ATOM 3061 O O . TYR B 1 62 ? 30.5 2.207 9.078 1 84.88 62 TYR B O 1
ATOM 3069 N N . ARG B 1 63 ? 31.828 3.336 7.711 1 84.75 63 ARG B N 1
ATOM 3070 C CA . ARG B 1 63 ? 33.031 3.014 8.477 1 84.75 63 ARG B CA 1
ATOM 3071 C C . ARG B 1 63 ? 32.938 3.582 9.891 1 84.75 63 ARG B C 1
ATOM 3073 O O . ARG B 1 63 ? 33.375 2.938 10.844 1 84.75 63 ARG B O 1
ATOM 3080 N N . LYS B 1 64 ? 32.375 4.711 9.938 1 90.19 64 LYS B N 1
ATOM 3081 C CA . LYS B 1 64 ? 32.281 5.402 11.219 1 90.19 64 LYS B CA 1
ATOM 3082 C C . LYS B 1 64 ? 31.297 4.719 12.141 1 90.19 64 LYS B C 1
ATOM 3084 O O . LYS B 1 64 ? 31.5 4.645 13.352 1 90.19 64 LYS B O 1
ATOM 3089 N N . TRP B 1 65 ? 30.125 4.227 11.547 1 91.75 65 TRP B N 1
ATOM 3090 C CA . TRP B 1 65 ? 29.016 3.852 12.406 1 91.75 65 TRP B CA 1
ATOM 3091 C C . TRP B 1 65 ? 28.734 2.355 12.312 1 91.75 65 TRP B C 1
ATOM 3093 O O . TRP B 1 65 ? 27.859 1.836 13.016 1 91.75 65 TRP B O 1
ATOM 3103 N N . LYS B 1 66 ? 29.484 1.584 11.57 1 84.94 66 LYS B N 1
ATOM 3104 C CA . LYS B 1 66 ? 29.188 0.178 11.312 1 84.94 66 LYS B CA 1
ATOM 3105 C C . LYS B 1 66 ? 29.156 -0.621 12.609 1 84.94 66 LYS B C 1
ATOM 3107 O O . LYS B 1 66 ? 28.453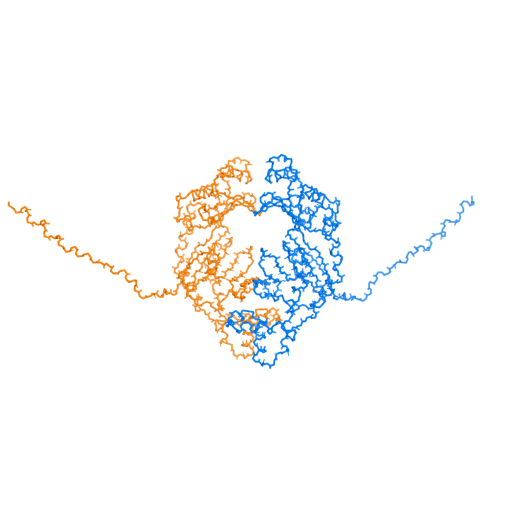 -1.632 12.711 1 84.94 66 LYS B O 1
ATOM 3112 N N . LYS B 1 67 ? 29.812 -0.166 13.633 1 88.25 67 LYS B N 1
ATOM 3113 C CA . LYS B 1 67 ? 29.891 -0.911 14.883 1 88.25 67 LYS B CA 1
ATOM 3114 C C . LYS B 1 67 ? 28.938 -0.33 15.922 1 88.25 67 LYS B C 1
ATOM 3116 O O . LYS B 1 67 ? 28.828 -0.851 17.031 1 88.25 67 LYS B O 1
ATOM 3121 N N . GLU B 1 68 ? 28.312 0.725 15.555 1 91.19 68 GLU B N 1
ATOM 3122 C CA . GLU B 1 68 ? 27.422 1.392 16.5 1 91.19 68 GLU B CA 1
ATOM 3123 C C . GLU B 1 68 ? 26.047 0.718 16.531 1 91.19 68 GLU B C 1
ATOM 3125 O O . GLU B 1 68 ? 25.516 0.327 15.5 1 91.19 68 GLU B O 1
ATOM 3130 N N . SER B 1 69 ? 25.484 0.634 17.703 1 90.25 69 SER B N 1
ATOM 3131 C CA . SER B 1 69 ? 24.203 -0.049 17.891 1 90.25 69 SER B CA 1
ATOM 3132 C C . SER B 1 69 ? 23.062 0.742 17.281 1 90.25 69 SER B C 1
ATOM 3134 O O . SER B 1 69 ? 22.016 0.173 16.938 1 90.25 69 SER B O 1
ATOM 3136 N N . PHE B 1 70 ? 23.266 2 17.109 1 92.5 70 PHE B N 1
ATOM 3137 C CA . PHE B 1 70 ? 22.172 2.828 16.625 1 92.5 70 PHE B CA 1
ATOM 3138 C C . PHE B 1 70 ? 22.125 2.811 15.102 1 92.5 70 PHE B C 1
ATOM 3140 O O . PHE B 1 70 ? 21.172 3.314 14.5 1 92.5 70 PHE B O 1
ATOM 3147 N N . PHE B 1 71 ? 23.062 2.26 14.508 1 91.44 71 PHE B N 1
ATOM 3148 C CA . PHE B 1 71 ? 23.172 2.344 13.055 1 91.44 71 PHE B CA 1
ATOM 3149 C C . PHE B 1 71 ? 22.812 1.014 12.406 1 91.44 71 PHE B C 1
ATOM 3151 O O . PHE B 1 71 ? 23.297 -0.041 12.82 1 91.44 71 PHE B O 1
ATOM 3158 N N . LYS B 1 72 ? 21.953 1.073 11.422 1 82.44 72 LYS B N 1
ATOM 3159 C CA . LYS B 1 72 ? 21.578 -0.08 10.602 1 82.44 72 LYS B CA 1
ATOM 3160 C C . LYS B 1 72 ? 21.625 0.256 9.117 1 82.44 72 LYS B C 1
ATOM 3162 O O . LYS B 1 72 ? 21.062 1.261 8.68 1 82.44 72 LYS B O 1
ATOM 3167 N N . LEU B 1 73 ? 22.344 -0.542 8.422 1 75 73 LEU B N 1
ATOM 3168 C CA . LEU B 1 73 ? 22.438 -0.316 6.984 1 75 73 LEU B CA 1
ATOM 3169 C C . LEU B 1 73 ? 21.547 -1.292 6.223 1 75 73 LEU B C 1
ATOM 3171 O O . LEU B 1 73 ? 21.672 -2.508 6.379 1 75 73 LEU B O 1
ATOM 3175 N N . THR B 1 74 ? 20.594 -0.795 5.504 1 65 74 THR B N 1
ATOM 3176 C CA . THR B 1 74 ? 19.766 -1.537 4.555 1 65 74 THR B CA 1
ATOM 3177 C C . THR B 1 74 ? 19.938 -0.983 3.145 1 65 74 THR B C 1
ATOM 3179 O O . THR B 1 74 ? 21.062 -0.894 2.635 1 65 74 THR B O 1
ATOM 3182 N N . THR B 1 75 ? 18.891 -0.748 2.371 1 58.72 75 THR B N 1
ATOM 3183 C CA . THR B 1 75 ? 18.953 -0.01 1.113 1 58.72 75 THR B CA 1
ATOM 3184 C C . THR B 1 75 ? 19.344 1.443 1.358 1 58.72 75 THR B C 1
ATOM 3186 O O . THR B 1 75 ? 19.906 2.098 0.476 1 58.72 75 THR B O 1
ATOM 3189 N N . SER B 1 76 ? 19.078 1.767 2.584 1 74.19 76 SER B N 1
ATOM 3190 C CA . SER B 1 76 ? 19.406 3.094 3.088 1 74.19 76 SER B CA 1
ATOM 3191 C C . SER B 1 76 ? 20.078 3.014 4.461 1 74.19 76 SER B C 1
ATOM 3193 O O . SER B 1 76 ? 20.094 1.95 5.086 1 74.19 76 SER B O 1
ATOM 3195 N N . GLY B 1 77 ? 20.766 4.066 4.766 1 84.19 77 GLY B N 1
ATOM 3196 C CA . GLY B 1 77 ? 21.219 4.172 6.141 1 84.19 77 GLY B CA 1
ATOM 3197 C C . GLY B 1 77 ? 20.109 4.539 7.109 1 84.19 77 GLY B C 1
ATOM 3198 O O . GLY B 1 77 ? 19.266 5.371 6.801 1 84.19 77 GLY B O 1
ATOM 3199 N N . ASN B 1 78 ? 20.109 3.801 8.211 1 89.12 78 ASN B N 1
ATOM 3200 C CA . ASN B 1 78 ? 19.109 4.059 9.227 1 89.12 78 ASN B CA 1
ATOM 3201 C C . ASN B 1 78 ? 19.734 4.344 10.586 1 89.12 78 ASN B C 1
ATOM 3203 O O . ASN B 1 78 ? 20.734 3.727 10.961 1 89.12 78 ASN B O 1
ATOM 3207 N N . ILE B 1 79 ? 19.25 5.328 11.195 1 91.44 79 ILE B N 1
ATOM 3208 C CA . ILE B 1 79 ? 19.547 5.609 12.594 1 91.44 79 ILE B CA 1
ATOM 3209 C C . ILE B 1 79 ? 18.375 5.176 13.469 1 91.44 79 ILE B C 1
ATOM 3211 O O . ILE B 1 79 ? 17.266 5.676 13.32 1 91.44 79 ILE B O 1
ATOM 3215 N N . VAL B 1 80 ? 18.625 4.215 14.336 1 90.56 80 VAL B N 1
ATOM 3216 C CA . VAL B 1 80 ? 17.547 3.633 15.148 1 90.56 80 VAL B CA 1
ATOM 3217 C C . VAL B 1 80 ? 17.844 3.863 16.625 1 90.56 80 VAL B C 1
ATOM 3219 O O . VAL B 1 80 ? 18.984 4.102 17.016 1 90.56 80 VAL B O 1
ATOM 3222 N N . ASN B 1 81 ? 16.797 3.9 17.375 1 87.88 81 ASN B N 1
ATOM 3223 C CA . ASN B 1 81 ? 16.953 3.818 18.812 1 87.88 81 ASN B CA 1
ATOM 3224 C C . ASN B 1 81 ? 17.25 2.393 19.266 1 87.88 81 ASN B C 1
ATOM 3226 O O . ASN B 1 81 ? 16.406 1.506 19.141 1 87.88 81 ASN B O 1
ATOM 3230 N N . PRO B 1 82 ? 18.391 2.203 19.766 1 88.44 82 PRO B N 1
ATOM 3231 C CA . PRO B 1 82 ? 18.766 0.821 20.062 1 88.44 82 PRO B CA 1
ATOM 3232 C C . PRO B 1 82 ? 17.891 0.205 21.156 1 88.44 82 PRO B C 1
ATOM 3234 O O . PRO B 1 82 ? 17.781 -1.021 21.25 1 88.44 82 PRO B O 1
ATOM 3237 N N . ASP B 1 83 ? 17.312 1.037 21.984 1 83.94 83 ASP B N 1
ATOM 3238 C CA . ASP B 1 83 ? 16.5 0.547 23.094 1 83.94 83 ASP B CA 1
ATOM 3239 C C . ASP B 1 83 ? 15.117 0.105 22.609 1 83.94 83 ASP B C 1
ATOM 3241 O O . ASP B 1 83 ? 14.57 -0.889 23.094 1 83.94 83 ASP B O 1
ATOM 3245 N N . THR B 1 84 ? 14.578 0.723 21.672 1 80.5 84 THR B N 1
ATOM 3246 C CA . THR B 1 84 ? 13.203 0.469 21.25 1 80.5 84 THR B CA 1
ATOM 3247 C C . THR B 1 84 ? 13.172 -0.092 19.828 1 80.5 84 THR B C 1
ATOM 3249 O O . THR B 1 84 ? 12.125 -0.555 19.359 1 80.5 84 THR B O 1
ATOM 3252 N N . ASP B 1 85 ? 14.188 0.029 19.078 1 82.06 85 ASP B N 1
ATOM 3253 C CA . ASP B 1 85 ? 14.312 -0.374 17.688 1 82.06 85 ASP B CA 1
ATOM 3254 C C . ASP B 1 85 ? 13.461 0.518 16.781 1 82.06 85 ASP B C 1
ATOM 3256 O O . ASP B 1 85 ? 13.148 0.146 15.648 1 82.06 85 ASP B O 1
ATOM 3260 N N . GLU B 1 86 ? 13.102 1.613 17.344 1 82.88 86 GLU B N 1
ATOM 3261 C CA . GLU B 1 86 ? 12.367 2.59 16.547 1 82.88 86 GLU B CA 1
ATOM 3262 C C . GLU B 1 86 ? 13.273 3.246 15.508 1 82.88 86 GLU B C 1
ATOM 3264 O O . GLU B 1 86 ? 14.406 3.621 15.812 1 82.88 86 GLU B O 1
ATOM 3269 N N . ASN B 1 87 ? 12.742 3.355 14.328 1 86.38 87 ASN B N 1
ATOM 3270 C CA . ASN B 1 87 ? 13.492 4.074 13.305 1 86.38 87 ASN B CA 1
ATOM 3271 C C . ASN B 1 87 ? 13.375 5.586 13.477 1 86.38 87 ASN B C 1
ATOM 3273 O O . ASN B 1 87 ? 12.297 6.156 13.305 1 86.38 87 ASN B O 1
ATOM 3277 N N . ILE B 1 88 ? 14.477 6.219 13.734 1 88.12 88 ILE B N 1
ATOM 3278 C CA . ILE B 1 88 ? 14.508 7.648 14.023 1 88.12 88 ILE B CA 1
ATOM 3279 C C . ILE B 1 88 ? 14.727 8.43 12.727 1 88.12 88 ILE B C 1
ATOM 3281 O O . ILE B 1 88 ? 14.109 9.484 12.516 1 88.12 88 ILE B O 1
ATOM 3285 N N . ALA B 1 89 ? 15.641 7.895 11.938 1 92.75 89 ALA B N 1
ATOM 3286 C CA . ALA B 1 89 ? 15.992 8.586 10.703 1 92.75 89 ALA B CA 1
ATOM 3287 C C . ALA B 1 89 ? 16.469 7.598 9.633 1 92.75 89 ALA B C 1
ATOM 3289 O O . ALA B 1 89 ? 16.938 6.508 9.961 1 92.75 89 ALA B O 1
ATOM 3290 N N . TYR B 1 90 ? 16.234 7.957 8.5 1 92.81 90 TYR B N 1
ATOM 3291 C CA . TYR B 1 90 ? 16.906 7.262 7.41 1 92.81 90 TYR B CA 1
ATOM 3292 C C . TYR B 1 90 ? 17.578 8.25 6.461 1 92.81 90 TYR B C 1
ATOM 3294 O O . TYR B 1 90 ? 17.172 9.406 6.379 1 92.81 90 TYR B O 1
ATOM 3302 N N . PHE B 1 91 ? 18.656 7.844 5.855 1 92.31 91 PHE B N 1
ATOM 3303 C CA . PHE B 1 91 ? 19.359 8.703 4.906 1 92.31 91 PHE B CA 1
ATOM 3304 C C . PHE B 1 91 ? 19.844 7.895 3.707 1 92.31 91 PHE B C 1
ATOM 3306 O O . PHE B 1 91 ? 20.156 6.711 3.834 1 92.31 91 PHE B O 1
ATOM 3313 N N . GLU B 1 92 ? 19.844 8.516 2.578 1 89.38 92 GLU B N 1
ATOM 3314 C CA . GLU B 1 92 ? 20.188 7.855 1.323 1 89.38 92 GLU B CA 1
ATOM 3315 C C . GLU B 1 92 ? 20.641 8.859 0.271 1 89.38 92 GLU B C 1
ATOM 3317 O O . GLU B 1 92 ? 20.547 10.07 0.483 1 89.38 92 GLU B O 1
ATOM 3322 N N . VAL B 1 93 ? 21.203 8.273 -0.769 1 86.56 93 VAL B N 1
ATOM 3323 C CA . VAL B 1 93 ? 21.406 9.023 -2.004 1 86.56 93 VAL B CA 1
ATOM 3324 C C . VAL B 1 93 ? 20.141 8.93 -2.869 1 86.56 93 VAL B C 1
ATOM 3326 O O . VAL B 1 93 ? 19.844 7.863 -3.41 1 86.56 93 VAL B O 1
ATOM 3329 N N . PRO B 1 94 ? 19.5 10.062 -3 1 85 94 PRO B N 1
ATOM 3330 C CA . PRO B 1 94 ? 18.281 9.969 -3.795 1 85 94 PRO B CA 1
ATOM 3331 C C . PRO B 1 94 ? 18.547 9.594 -5.25 1 85 94 PRO B C 1
ATOM 3333 O O . PRO B 1 94 ? 19.547 10.023 -5.828 1 85 94 PRO B O 1
ATOM 3336 N N . SER B 1 95 ? 17.672 8.805 -5.859 1 73.88 95 SER B N 1
ATOM 3337 C CA . SER B 1 95 ? 17.844 8.312 -7.219 1 73.88 95 SER B CA 1
ATOM 3338 C C . SER B 1 95 ? 17.875 9.453 -8.227 1 73.88 95 SER B C 1
ATOM 3340 O O . SER B 1 95 ? 18.609 9.398 -9.219 1 73.88 95 SER B O 1
ATOM 3342 N N . HIS B 1 96 ? 17.109 10.477 -7.961 1 76.5 96 HIS B N 1
ATOM 3343 C CA . HIS B 1 96 ? 16.953 11.555 -8.93 1 76.5 96 HIS B CA 1
ATOM 3344 C C . HIS B 1 96 ? 17.984 12.648 -8.711 1 76.5 96 HIS B C 1
ATOM 3346 O O . HIS B 1 96 ? 18.125 13.547 -9.547 1 76.5 96 HIS B O 1
ATOM 3352 N N . GLU B 1 97 ? 18.672 12.625 -7.559 1 80.88 97 GLU B N 1
ATOM 3353 C CA . GLU B 1 97 ? 19.703 13.609 -7.246 1 80.88 97 GLU B CA 1
ATOM 3354 C C . GLU B 1 97 ? 20.969 12.938 -6.707 1 80.88 97 GLU B C 1
ATOM 3356 O O . GLU B 1 97 ? 21.234 12.984 -5.504 1 80.88 97 GLU B O 1
ATOM 3361 N N . GLN B 1 98 ? 21.844 12.484 -7.48 1 79.31 98 GLN B N 1
ATOM 3362 C CA . GLN B 1 98 ? 22.969 11.625 -7.121 1 79.31 98 GLN B CA 1
ATOM 3363 C C . GLN B 1 98 ? 24.047 12.406 -6.379 1 79.31 98 GLN B C 1
ATOM 3365 O O . GLN B 1 98 ? 24.844 11.828 -5.641 1 79.31 98 GLN B O 1
ATOM 3370 N N . GLY B 1 99 ? 24.047 13.672 -6.426 1 84.5 99 GLY B N 1
ATOM 3371 C CA . GLY B 1 99 ? 25.062 14.469 -5.766 1 84.5 99 GLY B CA 1
ATOM 3372 C C . GLY B 1 99 ? 24.641 14.969 -4.398 1 84.5 99 GLY B C 1
ATOM 3373 O O . GLY B 1 99 ? 25.375 15.703 -3.742 1 84.5 99 GLY B O 1
ATOM 3374 N N . LYS B 1 100 ? 23.547 14.414 -3.951 1 92 100 LYS B N 1
ATOM 3375 C CA . LYS B 1 100 ? 23 14.922 -2.697 1 92 100 LYS B CA 1
ATOM 3376 C C . LYS B 1 100 ? 22.641 13.773 -1.752 1 92 100 LYS B C 1
ATOM 3378 O O . LYS B 1 100 ? 22.656 12.609 -2.15 1 92 100 LYS B O 1
ATOM 3383 N N . ILE B 1 101 ? 22.547 14.141 -0.513 1 92.94 101 ILE B N 1
ATOM 3384 C CA . ILE B 1 101 ? 22.094 13.203 0.515 1 92.94 101 ILE B CA 1
ATOM 3385 C C . ILE B 1 101 ? 20.734 13.633 1.049 1 92.94 101 ILE B C 1
ATOM 3387 O O . ILE B 1 101 ? 20.5 14.82 1.307 1 92.94 101 ILE B O 1
ATOM 3391 N N . ARG B 1 102 ? 19.875 12.688 1.119 1 94.38 102 ARG B N 1
ATOM 3392 C CA . ARG B 1 102 ? 18.562 12.891 1.696 1 94.38 102 ARG B CA 1
ATOM 3393 C C . ARG B 1 102 ? 18.469 12.297 3.1 1 94.38 102 ARG B C 1
ATOM 3395 O O . ARG B 1 102 ? 18.875 11.156 3.324 1 94.38 102 ARG B O 1
ATOM 3402 N N . VAL B 1 103 ? 18.016 13.109 4.027 1 94.31 103 VAL B N 1
ATOM 3403 C CA . VAL B 1 103 ? 17.859 12.664 5.406 1 94.31 103 VAL B CA 1
ATOM 3404 C C . VAL B 1 103 ? 16.406 12.875 5.844 1 94.31 103 VAL B C 1
ATOM 3406 O O . VAL B 1 103 ? 15.898 13.992 5.805 1 94.31 103 VAL B O 1
ATOM 3409 N N . ASP B 1 104 ? 15.781 11.852 6.262 1 95.12 104 ASP B N 1
ATOM 3410 C CA . ASP B 1 104 ? 14.406 11.859 6.742 1 95.12 104 ASP B CA 1
ATOM 3411 C C . ASP B 1 104 ? 14.336 11.508 8.227 1 95.12 104 ASP B C 1
ATOM 3413 O O . ASP B 1 104 ? 14.844 10.461 8.648 1 95.12 104 ASP B O 1
ATOM 3417 N N . TYR B 1 105 ? 13.758 12.359 8.992 1 92.81 105 TYR B N 1
ATOM 3418 C CA . TYR B 1 105 ? 13.766 12.102 10.422 1 92.81 105 TYR B CA 1
ATOM 3419 C C . TYR B 1 105 ? 12.586 12.781 11.109 1 92.81 105 TYR B C 1
ATOM 3421 O O . TYR B 1 105 ? 11.93 13.633 10.523 1 92.81 105 TYR B O 1
ATOM 3429 N N . ASN B 1 106 ? 12.266 12.359 12.344 1 87.88 106 ASN B N 1
ATOM 3430 C CA . ASN B 1 106 ? 11.273 12.969 13.219 1 87.88 106 ASN B CA 1
ATOM 3431 C C . ASN B 1 106 ? 11.906 14 14.148 1 87.88 106 ASN B C 1
ATOM 3433 O O . ASN B 1 106 ? 12.641 13.641 15.07 1 87.88 106 ASN B O 1
ATOM 3437 N N . PRO B 1 107 ? 11.594 15.211 13.984 1 86.75 107 PRO B N 1
ATOM 3438 C CA . PRO B 1 107 ? 12.258 16.266 14.758 1 86.75 107 PRO B CA 1
ATOM 3439 C C . PRO B 1 107 ? 11.898 16.234 16.234 1 86.75 107 PRO B C 1
ATOM 3441 O O . PRO B 1 107 ? 12.68 16.672 17.078 1 86.75 107 PRO B O 1
ATOM 3444 N N . LYS B 1 108 ? 10.719 15.742 16.547 1 82.44 108 LYS B N 1
ATOM 3445 C CA . LYS B 1 108 ? 10.289 15.672 17.938 1 82.44 108 LYS B CA 1
ATOM 3446 C C . LYS B 1 108 ? 11.227 14.773 18.75 1 82.44 108 LYS B C 1
ATOM 3448 O O . LYS B 1 108 ? 11.531 15.07 19.906 1 82.44 108 LYS B O 1
ATOM 3453 N N . ARG B 1 109 ? 11.648 13.719 18.141 1 81.75 109 ARG B N 1
ATOM 3454 C CA . ARG B 1 109 ? 12.523 12.773 18.828 1 81.75 109 ARG B CA 1
ATOM 3455 C C . ARG B 1 109 ? 13.875 13.398 19.141 1 81.75 109 ARG B C 1
ATOM 3457 O O . ARG B 1 109 ? 14.461 13.148 20.188 1 81.75 109 ARG B O 1
ATOM 3464 N N . LEU B 1 110 ? 14.328 14.156 18.25 1 81.62 110 LEU B N 1
ATOM 3465 C CA . LEU B 1 110 ? 15.609 14.828 18.422 1 81.62 110 LEU B CA 1
ATOM 3466 C C . LEU B 1 110 ? 15.562 15.797 19.594 1 81.62 110 LEU B C 1
ATOM 3468 O O . LEU B 1 110 ? 16.531 15.922 20.344 1 81.62 110 LEU B O 1
ATOM 3472 N N . ARG B 1 111 ? 14.492 16.391 19.781 1 81.25 111 ARG B N 1
ATOM 3473 C CA . ARG B 1 111 ? 14.328 17.359 20.859 1 81.25 111 ARG B CA 1
ATOM 3474 C C . ARG B 1 111 ? 14.125 16.672 22.203 1 81.25 111 ARG B C 1
ATOM 3476 O O . ARG B 1 111 ? 14.562 17.156 23.25 1 81.25 111 ARG B O 1
ATOM 3483 N N . GLU B 1 112 ? 13.555 15.547 22.172 1 84.38 112 GLU B N 1
ATOM 3484 C CA . GLU B 1 112 ? 13.203 14.828 23.391 1 84.38 112 GLU B CA 1
ATOM 3485 C C . GLU B 1 112 ? 14.43 14.188 24.031 1 84.38 112 GLU B C 1
ATOM 3487 O O . GLU B 1 112 ? 14.539 14.117 25.266 1 84.38 112 GLU B O 1
ATOM 3492 N N . GLU B 1 113 ? 15.336 13.719 23.172 1 87.12 113 GLU B N 1
ATOM 3493 C CA . GLU B 1 113 ? 16.531 13.047 23.688 1 87.12 113 GLU B CA 1
ATOM 3494 C C . GLU B 1 113 ? 17.797 13.602 23.016 1 87.12 113 GLU B C 1
ATOM 3496 O O . GLU B 1 113 ? 18.531 12.852 22.375 1 87.12 113 GLU B O 1
ATOM 3501 N N . PRO B 1 114 ? 18.156 14.773 23.375 1 86.5 114 PRO B N 1
ATOM 3502 C CA . PRO B 1 114 ? 19.266 15.422 22.688 1 86.5 114 PRO B CA 1
ATOM 3503 C C . PRO B 1 114 ? 20.625 14.789 23.016 1 86.5 114 PRO B C 1
ATOM 3505 O O . PRO B 1 114 ? 21.562 14.883 22.219 1 86.5 114 PRO B O 1
ATOM 3508 N N . GLU B 1 115 ? 20.688 14.086 24.156 1 90.75 115 GLU B N 1
ATOM 3509 C CA . GLU B 1 115 ? 21.984 13.57 24.594 1 90.75 115 GLU B CA 1
ATOM 3510 C C . GLU B 1 115 ? 22.188 12.125 24.125 1 90.75 115 GLU B C 1
ATOM 3512 O O . GLU B 1 115 ? 23.266 11.562 24.281 1 90.75 115 GLU B O 1
ATOM 3517 N N . ALA B 1 116 ? 21.219 11.594 23.562 1 91.69 116 ALA B N 1
ATOM 3518 C CA . ALA B 1 116 ? 21.344 10.227 23.062 1 91.69 116 ALA B CA 1
ATOM 3519 C C . ALA B 1 116 ? 22.375 10.133 21.953 1 91.69 116 ALA B C 1
ATOM 3521 O O . ALA B 1 116 ? 22.531 11.07 21.156 1 91.69 116 ALA B O 1
ATOM 3522 N N . GLU B 1 117 ? 23.031 9.023 21.891 1 91.94 117 GLU B N 1
ATOM 3523 C CA . GLU B 1 117 ? 24.078 8.828 20.875 1 91.94 117 GLU B CA 1
ATOM 3524 C C . GLU B 1 117 ? 23.516 8.961 19.469 1 91.94 117 GLU B C 1
ATOM 3526 O O . GLU B 1 117 ? 24.156 9.531 18.594 1 91.94 117 GLU B O 1
ATOM 3531 N N . TRP B 1 118 ? 22.391 8.391 19.297 1 92.31 118 TRP B N 1
ATOM 3532 C CA . TRP B 1 118 ? 21.781 8.469 17.984 1 92.31 118 TRP B CA 1
ATOM 3533 C C . TRP B 1 118 ? 21.422 9.906 17.641 1 92.31 118 TRP B C 1
ATOM 3535 O O . TRP B 1 118 ? 21.484 10.305 16.469 1 92.31 118 TRP B O 1
ATOM 3545 N N . ALA B 1 119 ? 21.031 10.672 18.578 1 92.25 119 ALA B N 1
ATOM 3546 C CA . ALA B 1 119 ? 20.688 12.078 18.359 1 92.25 119 ALA B CA 1
ATOM 3547 C C . ALA B 1 119 ? 21.922 12.883 17.969 1 92.25 119 ALA B C 1
ATOM 3549 O O . ALA B 1 119 ? 21.859 13.711 17.062 1 92.25 119 ALA B O 1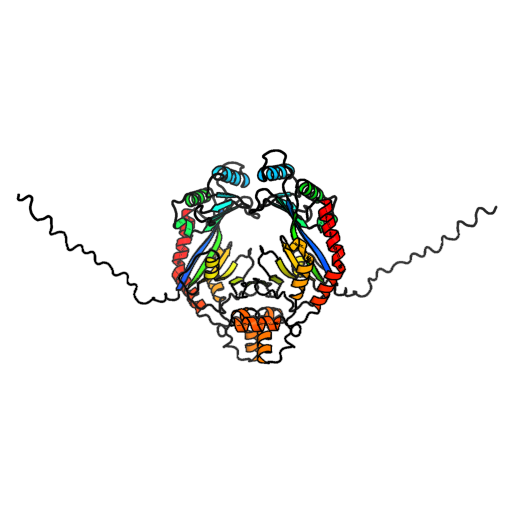
ATOM 3550 N N . LYS B 1 120 ? 22.984 12.609 18.641 1 93 120 LYS B N 1
ATOM 3551 C CA . LYS B 1 120 ? 24.25 13.266 18.312 1 93 120 LYS B CA 1
ATOM 3552 C C . LYS B 1 120 ? 24.719 12.898 16.906 1 93 120 LYS B C 1
ATOM 3554 O O . LYS B 1 120 ? 25.234 13.75 16.172 1 93 120 LYS B O 1
ATOM 3559 N N . ALA B 1 121 ? 24.531 11.672 16.641 1 93.88 121 ALA B N 1
ATOM 3560 C CA . ALA B 1 121 ? 24.906 11.195 15.305 1 93.88 121 ALA B CA 1
ATOM 3561 C C . ALA B 1 121 ? 24.094 11.883 14.219 1 93.88 121 ALA B C 1
ATOM 3563 O O . ALA B 1 121 ? 24.641 12.312 13.195 1 93.88 121 ALA B O 1
ATOM 3564 N N . LEU B 1 122 ? 22.859 11.984 14.445 1 92.94 122 LEU B N 1
ATOM 3565 C CA . LEU B 1 122 ? 21.969 12.633 13.477 1 92.94 122 LEU B CA 1
ATOM 3566 C C . LEU B 1 122 ? 22.344 14.102 13.305 1 92.94 122 LEU B C 1
ATOM 3568 O O . LEU B 1 122 ? 22.406 14.602 12.188 1 92.94 122 LEU B O 1
ATOM 3572 N N . ARG B 1 123 ? 22.609 14.727 14.375 1 91.44 123 ARG B N 1
ATOM 3573 C CA . ARG B 1 123 ? 23.016 16.125 14.312 1 91.44 123 ARG B CA 1
ATOM 3574 C C . ARG B 1 123 ? 24.328 16.281 13.547 1 91.44 123 ARG B C 1
ATOM 3576 O O . ARG B 1 123 ? 24.484 17.203 12.742 1 91.44 123 ARG B O 1
ATOM 3583 N N . TRP B 1 124 ? 25.188 15.43 13.875 1 92.69 124 TRP B N 1
ATOM 3584 C CA . TRP B 1 124 ? 26.469 15.445 13.164 1 92.69 124 TRP B CA 1
ATOM 3585 C C . TRP B 1 124 ? 26.266 15.258 11.664 1 92.69 124 TRP B C 1
ATOM 3587 O O . TRP B 1 124 ? 26.875 15.969 10.859 1 92.69 124 TRP B O 1
ATOM 3597 N N . LEU B 1 125 ? 25.453 14.266 11.32 1 93.38 125 LEU B N 1
ATOM 3598 C CA . LEU B 1 125 ? 25.172 13.984 9.914 1 93.38 125 LEU B CA 1
ATOM 3599 C C . LEU B 1 125 ? 24.625 15.227 9.219 1 93.38 125 LEU B C 1
ATOM 3601 O O . LEU B 1 125 ? 25.078 15.578 8.125 1 93.38 125 LEU B O 1
ATOM 3605 N N 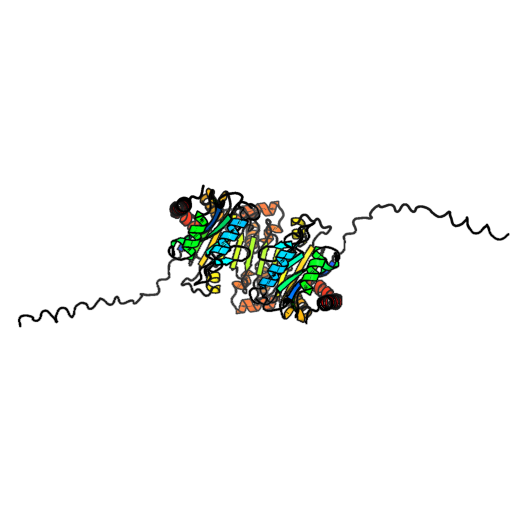. LEU B 1 126 ? 23.719 15.859 9.828 1 92.44 126 LEU B N 1
ATOM 3606 C CA . LEU B 1 126 ? 23.109 17.062 9.266 1 92.44 126 LEU B CA 1
ATOM 3607 C C . LEU B 1 126 ? 24.125 18.172 9.125 1 92.44 126 LEU B C 1
ATOM 3609 O O . LEU B 1 126 ? 24.078 18.938 8.156 1 92.44 126 LEU B O 1
ATOM 3613 N N . ASP B 1 127 ? 25.031 18.203 9.992 1 91.5 127 ASP B N 1
ATOM 3614 C CA . ASP B 1 127 ? 26.062 19.219 9.969 1 91.5 127 ASP B CA 1
ATOM 3615 C C . ASP B 1 127 ? 27.047 18.984 8.828 1 91.5 127 ASP B C 1
ATOM 3617 O O . ASP B 1 127 ? 27.734 19.906 8.383 1 91.5 127 ASP B O 1
ATOM 3621 N N . GLN B 1 128 ? 27.109 17.734 8.438 1 92.62 128 GLN B N 1
ATOM 3622 C CA . GLN B 1 128 ? 28.031 17.391 7.348 1 92.62 128 GLN B CA 1
ATOM 3623 C C . GLN B 1 128 ? 27.438 17.812 6 1 92.62 128 GLN B C 1
ATOM 3625 O O . GLN B 1 128 ? 28.109 17.688 4.969 1 92.62 128 GLN B O 1
ATOM 3630 N N . LEU B 1 129 ? 26.281 18.297 5.984 1 92.75 129 LEU B N 1
ATOM 3631 C CA . LEU B 1 129 ? 25.625 18.672 4.738 1 92.75 129 LEU B CA 1
ATOM 3632 C C . LEU B 1 129 ? 25.578 20.203 4.582 1 92.75 129 LEU B C 1
ATOM 3634 O O . LEU B 1 129 ? 25.469 20.922 5.57 1 92.75 129 LEU B O 1
ATOM 3638 N N . GLN B 1 130 ? 25.719 20.656 3.361 1 92 130 GLN B N 1
ATOM 3639 C CA . GLN B 1 130 ? 25.578 22.078 3.021 1 92 130 GLN B CA 1
ATOM 3640 C C . GLN B 1 130 ? 24.484 22.281 1.973 1 92 130 GLN B C 1
ATOM 3642 O O . GLN B 1 130 ? 23.969 21.328 1.402 1 92 130 GLN B O 1
ATOM 3647 N N . ASP B 1 131 ? 24.031 23.578 1.812 1 90.25 131 ASP B N 1
ATOM 3648 C CA . ASP B 1 131 ? 22.969 23.938 0.878 1 90.25 131 ASP B CA 1
ATOM 3649 C C . ASP B 1 131 ? 21.719 23.078 1.117 1 90.25 131 ASP B C 1
ATOM 3651 O O . ASP B 1 131 ? 21.172 22.5 0.181 1 90.25 131 ASP B O 1
ATOM 3655 N N . LYS B 1 132 ? 21.406 23 2.311 1 92.44 132 LYS B N 1
ATOM 3656 C CA . LYS B 1 132 ? 20.297 22.156 2.725 1 92.44 132 LYS B CA 1
ATOM 3657 C C . LYS B 1 132 ? 18.953 22.812 2.416 1 92.44 132 LYS B C 1
ATOM 3659 O O . LYS B 1 132 ? 18.812 24.031 2.525 1 92.44 132 LYS B O 1
ATOM 3664 N N . ARG B 1 133 ? 17.953 22.031 2.051 1 90.81 133 ARG B N 1
ATOM 3665 C CA . ARG B 1 133 ? 16.578 22.469 1.895 1 90.81 133 ARG B CA 1
ATOM 3666 C C . ARG B 1 133 ? 15.602 21.391 2.348 1 90.81 133 ARG B C 1
ATOM 3668 O O . ARG B 1 133 ? 15.93 20.203 2.326 1 90.81 133 ARG B O 1
ATOM 3675 N N . PHE B 1 134 ? 14.461 21.844 2.707 1 91.75 134 PHE B N 1
ATOM 3676 C CA . PHE B 1 134 ? 13.398 20.875 2.982 1 91.75 134 PHE B CA 1
ATOM 3677 C C . PHE B 1 134 ? 12.875 20.266 1.688 1 91.75 134 PHE B C 1
ATOM 3679 O O . PHE B 1 134 ? 12.555 20.984 0.739 1 91.75 134 PHE B O 1
ATOM 3686 N N . SER B 1 135 ? 12.906 19 1.646 1 93.12 135 SER B N 1
ATOM 3687 C CA . SER B 1 135 ? 12.312 18.344 0.486 1 93.12 135 SER B CA 1
ATOM 3688 C C . SER B 1 135 ? 10.953 17.75 0.82 1 93.12 135 SER B C 1
ATOM 3690 O O . SER B 1 135 ? 10.156 17.453 -0.077 1 93.12 135 SER B O 1
ATOM 3692 N N . ARG B 1 136 ? 10.688 17.484 2.07 1 94.88 136 ARG B N 1
ATOM 3693 C CA . ARG B 1 136 ? 9.391 16.969 2.502 1 94.88 136 ARG B CA 1
ATOM 3694 C C . ARG B 1 136 ? 9.039 17.469 3.9 1 94.88 136 ARG B C 1
ATOM 3696 O O . ARG B 1 136 ? 9.922 17.641 4.738 1 94.88 136 ARG B O 1
ATOM 3703 N N . LEU B 1 137 ? 7.848 17.75 4.152 1 95.88 137 LEU B N 1
ATOM 3704 C CA . LEU B 1 137 ? 7.277 18.125 5.441 1 95.88 137 LEU B CA 1
ATOM 3705 C C . LEU B 1 137 ? 5.969 17.375 5.691 1 95.88 137 LEU B C 1
ATOM 3707 O O . LEU B 1 137 ? 5.051 17.438 4.875 1 95.88 137 LEU B O 1
ATOM 3711 N N . ASP B 1 138 ? 5.871 16.672 6.77 1 96.88 138 ASP B N 1
ATOM 3712 C CA . ASP B 1 138 ? 4.633 15.992 7.156 1 96.88 138 ASP B CA 1
ATOM 3713 C C . ASP B 1 138 ? 3.982 16.688 8.352 1 96.88 138 ASP B C 1
ATOM 3715 O O . ASP B 1 138 ? 4.562 16.734 9.438 1 96.88 138 ASP B O 1
ATOM 3719 N N . ILE B 1 139 ? 2.838 17.203 8.18 1 97.5 139 ILE B N 1
ATOM 3720 C CA . ILE B 1 139 ? 2.055 17.797 9.258 1 97.5 139 ILE B CA 1
ATOM 3721 C C . ILE B 1 139 ? 0.958 16.844 9.695 1 97.5 139 ILE B C 1
ATOM 3723 O O . ILE B 1 139 ? 0.211 16.312 8.867 1 97.5 139 ILE B O 1
ATOM 3727 N N . ALA B 1 140 ? 0.889 16.594 10.961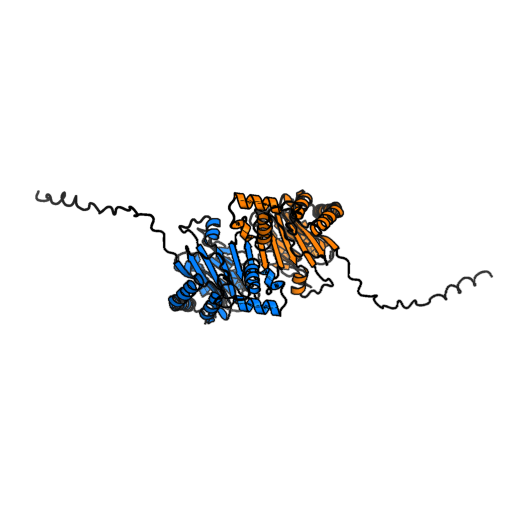 1 97.69 140 ALA B N 1
ATOM 3728 C CA . ALA B 1 140 ? -0.072 15.617 11.469 1 97.69 140 ALA B CA 1
ATOM 3729 C C . ALA B 1 140 ? -1.118 16.281 12.352 1 97.69 140 ALA B C 1
ATOM 3731 O O . ALA B 1 140 ? -0.792 17.172 13.156 1 97.69 140 ALA B O 1
ATOM 3732 N N . PHE B 1 141 ? -2.35 15.938 12.227 1 98.19 141 PHE B N 1
ATOM 3733 C CA . PHE B 1 141 ? -3.463 16.297 13.102 1 98.19 141 PHE B CA 1
ATOM 3734 C C . PHE B 1 141 ? -3.965 15.07 13.859 1 98.19 141 PHE B C 1
ATOM 3736 O O . PHE B 1 141 ? -4.484 14.133 13.25 1 98.19 141 PHE B O 1
ATOM 3743 N N . ASP B 1 142 ? -3.848 15.117 15.117 1 97.56 142 ASP B N 1
ATOM 3744 C CA . ASP B 1 142 ? -4.332 14.023 15.953 1 97.56 142 ASP B CA 1
ATOM 3745 C C . ASP B 1 142 ? -5.715 14.336 16.516 1 97.56 142 ASP B C 1
ATOM 3747 O O . ASP B 1 142 ? -5.93 15.406 17.094 1 97.56 142 ASP B O 1
ATOM 3751 N N . MET B 1 143 ? -6.59 13.461 16.312 1 97.75 143 MET B N 1
ATOM 3752 C CA . MET B 1 143 ? -7.961 13.57 16.797 1 97.75 143 MET B CA 1
ATOM 3753 C C . MET B 1 143 ? -8.234 12.531 17.875 1 97.75 143 MET B C 1
ATOM 3755 O O . MET B 1 143 ? -8.422 11.352 17.578 1 97.75 143 MET B O 1
ATOM 3759 N N . ILE B 1 144 ? -8.305 12.984 19.078 1 96.38 144 ILE B N 1
ATOM 3760 C CA . ILE B 1 144 ? -8.438 12.086 20.219 1 96.38 144 ILE B CA 1
ATOM 3761 C C . ILE B 1 144 ? -9.859 12.18 20.781 1 96.38 144 ILE B C 1
ATOM 3763 O O . ILE B 1 144 ? -10.328 13.266 21.109 1 96.38 144 ILE B O 1
ATOM 3767 N N . ASP B 1 145 ? -10.555 11 20.812 1 94.94 145 ASP B N 1
ATOM 3768 C CA . ASP B 1 145 ? -11.898 10.836 21.359 1 94.94 145 ASP B CA 1
ATOM 3769 C C . ASP B 1 145 ? -12.898 11.727 20.625 1 94.94 145 ASP B C 1
ATOM 3771 O O . ASP B 1 145 ? -13.781 12.312 21.25 1 94.94 145 ASP B O 1
ATOM 3775 N N . LEU B 1 146 ? -12.672 11.992 19.375 1 94.44 146 LEU B N 1
ATOM 3776 C CA . LEU B 1 146 ? -13.602 12.648 18.469 1 94.44 146 LEU B CA 1
ATOM 3777 C C . LEU B 1 146 ? -14.297 11.625 17.578 1 94.44 146 LEU B C 1
ATOM 3779 O O . LEU B 1 146 ? -13.664 10.68 17.109 1 94.44 146 LEU B O 1
ATOM 3783 N N . ASP B 1 147 ? -15.516 11.82 17.359 1 91.12 147 ASP B N 1
ATOM 3784 C CA . ASP B 1 147 ? -16.234 10.953 16.422 1 91.12 147 ASP B CA 1
ATOM 3785 C C . ASP B 1 147 ? -15.953 11.344 14.977 1 91.12 147 ASP B C 1
ATOM 3787 O O . ASP B 1 147 ? -16.531 12.312 14.469 1 91.12 147 ASP B O 1
ATOM 3791 N N . VAL B 1 148 ? -15.148 10.562 14.344 1 92.62 148 VAL B N 1
ATOM 3792 C CA . VAL B 1 148 ? -14.773 10.883 12.969 1 92.62 148 VAL B CA 1
ATOM 3793 C C . VAL B 1 148 ? -15.375 9.859 12.008 1 92.62 148 VAL B C 1
ATOM 3795 O O . VAL B 1 148 ? -14.922 9.727 10.875 1 92.62 148 VAL B O 1
ATOM 3798 N N . LYS B 1 149 ? -16.359 9.188 12.477 1 82.75 149 LYS B N 1
ATOM 3799 C CA . LYS B 1 149 ? -17.016 8.203 11.617 1 82.75 149 LYS B CA 1
ATOM 3800 C C . LYS B 1 149 ? -17.594 8.867 10.375 1 82.75 149 LYS B C 1
ATOM 3802 O O . LYS B 1 149 ? -18.297 9.875 10.469 1 82.75 149 LYS B O 1
ATOM 3807 N N . GLY B 1 150 ? -17.25 8.281 9.188 1 82.44 150 GLY B N 1
ATOM 3808 C CA . GLY B 1 150 ? -17.797 8.789 7.941 1 82.44 150 GLY B CA 1
ATOM 3809 C C . GLY B 1 150 ? -16.953 9.891 7.328 1 82.44 150 GLY B C 1
ATOM 3810 O O . GLY B 1 150 ? -17.141 10.25 6.164 1 82.44 150 GLY B O 1
ATOM 3811 N N . TYR B 1 151 ? -16.062 10.422 8.125 1 89.88 151 TYR B N 1
ATOM 3812 C CA . TYR B 1 151 ? -15.172 11.453 7.582 1 89.88 151 TYR B CA 1
ATOM 3813 C C . TYR B 1 151 ? -14.117 10.836 6.672 1 89.88 151 TYR B C 1
ATOM 3815 O O . TYR B 1 151 ? -13.602 9.75 6.953 1 89.88 151 TYR B O 1
ATOM 3823 N N . GLN B 1 152 ? -13.836 11.453 5.641 1 90.5 152 GLN B N 1
ATOM 3824 C CA . GLN B 1 152 ? -12.758 11.047 4.746 1 90.5 152 GLN B CA 1
ATOM 3825 C C . GLN B 1 152 ? -12.297 12.211 3.873 1 90.5 152 GLN B C 1
ATOM 3827 O O . GLN B 1 152 ? -13.023 13.195 3.703 1 90.5 152 GLN B O 1
ATOM 3832 N N . PRO B 1 153 ? -11.07 12.109 3.367 1 93.25 153 PRO B N 1
ATOM 3833 C CA . PRO B 1 153 ? -10.633 13.125 2.404 1 93.25 153 PRO B CA 1
ATOM 3834 C C . PRO B 1 153 ? -11.25 12.93 1.021 1 93.25 153 PRO B C 1
ATOM 3836 O O . PRO B 1 153 ? -11.086 11.867 0.41 1 93.25 153 PRO B O 1
ATOM 3839 N N . TYR B 1 154 ? -11.93 13.891 0.596 1 88.5 154 TYR B N 1
ATOM 3840 C CA . TYR B 1 154 ? -12.5 13.875 -0.749 1 88.5 154 TYR B CA 1
ATOM 3841 C C . TYR B 1 154 ? -11.664 14.727 -1.7 1 88.5 154 TYR B C 1
ATOM 3843 O O . TYR B 1 154 ? -12.055 15.844 -2.049 1 88.5 154 TYR B O 1
ATOM 3851 N N . ILE B 1 155 ? -10.586 14.117 -2.166 1 88.38 155 ILE B N 1
ATOM 3852 C CA . ILE B 1 155 ? -9.695 14.797 -3.107 1 88.38 155 ILE B CA 1
ATOM 3853 C C . ILE B 1 155 ? -9.938 14.258 -4.516 1 88.38 155 ILE B C 1
ATOM 3855 O O . ILE B 1 155 ? -9.305 13.281 -4.93 1 88.38 155 ILE B O 1
ATOM 3859 N N . PHE B 1 156 ? -10.719 14.938 -5.234 1 82.12 156 PHE B N 1
ATOM 3860 C CA . PHE B 1 156 ? -11.07 14.469 -6.566 1 82.12 156 PHE B CA 1
ATOM 3861 C C . PHE B 1 156 ? -9.891 14.633 -7.527 1 82.12 156 PHE B C 1
ATOM 3863 O O . PHE B 1 156 ? -9.164 15.625 -7.461 1 82.12 156 PHE B O 1
ATOM 3870 N N . GLY B 1 157 ? -9.758 13.719 -8.406 1 82.62 157 GLY B N 1
ATOM 3871 C CA . GLY B 1 157 ? -8.648 13.75 -9.344 1 82.62 157 GLY B CA 1
ATOM 3872 C C . GLY B 1 157 ? -7.383 13.125 -8.797 1 82.62 157 GLY B C 1
ATOM 3873 O O . GLY B 1 157 ? -6.32 13.211 -9.422 1 82.62 157 GLY B O 1
ATOM 3874 N N . SER B 1 158 ? -7.543 12.641 -7.605 1 88.38 158 SER B N 1
ATOM 3875 C CA . SER B 1 158 ? -6.426 11.938 -6.977 1 88.38 158 SER B CA 1
ATOM 3876 C C . SER B 1 158 ? -6.75 10.469 -6.75 1 88.38 158 SER B C 1
ATOM 3878 O O . SER B 1 158 ? -7.906 10.109 -6.508 1 88.38 158 SER B O 1
ATOM 3880 N N . SER B 1 159 ? -5.699 9.664 -6.879 1 91.31 159 SER B N 1
ATOM 3881 C CA . SER B 1 159 ? -5.891 8.258 -6.535 1 91.31 159 SER B CA 1
ATOM 3882 C C . SER B 1 159 ? -6.168 8.086 -5.043 1 91.31 159 SER B C 1
ATOM 3884 O O . SER B 1 159 ? -5.859 8.977 -4.246 1 91.31 159 SER B O 1
ATOM 3886 N N . ARG B 1 160 ? -6.766 6.961 -4.789 1 90.69 160 ARG B N 1
ATOM 3887 C CA . ARG B 1 160 ? -7.141 6.676 -3.408 1 90.69 160 ARG B CA 1
ATOM 3888 C C . ARG B 1 160 ? -6.875 5.215 -3.057 1 90.69 160 ARG B C 1
ATOM 3890 O O . ARG B 1 160 ? -7.082 4.324 -3.883 1 90.69 160 ARG B O 1
ATOM 3897 N N . THR B 1 161 ? -6.375 5.031 -1.855 1 94.44 161 THR B N 1
ATOM 3898 C CA . THR B 1 161 ? -6.184 3.678 -1.346 1 94.44 161 THR B CA 1
ATOM 3899 C C . THR B 1 161 ? -6.887 3.498 -0.005 1 94.44 161 THR B C 1
ATOM 3901 O O . THR B 1 161 ? -6.715 4.312 0.906 1 94.44 161 THR B O 1
ATOM 3904 N N . ILE B 1 162 ? -7.652 2.5 0.138 1 91.06 162 ILE B N 1
ATOM 3905 C CA . ILE B 1 162 ? -8.383 2.209 1.367 1 91.06 162 ILE B CA 1
ATOM 3906 C C . ILE B 1 162 ? -7.891 0.892 1.962 1 91.06 162 ILE B C 1
ATOM 3908 O O . ILE B 1 162 ? -7.898 -0.142 1.289 1 91.06 162 ILE B O 1
ATOM 3912 N N . TYR B 1 163 ? -7.461 1.002 3.15 1 93.19 163 TYR B N 1
ATOM 3913 C CA . TYR B 1 163 ? -7.039 -0.183 3.889 1 93.19 163 TYR B CA 1
ATOM 3914 C C . TYR B 1 163 ? -8.117 -0.624 4.875 1 93.19 163 TYR B C 1
ATOM 3916 O O . TYR B 1 163 ? -8.492 0.136 5.766 1 93.19 163 TYR B O 1
ATOM 3924 N N . LEU B 1 164 ? -8.57 -1.84 4.738 1 87.94 164 LEU B N 1
ATOM 3925 C CA . LEU B 1 164 ? -9.578 -2.418 5.621 1 87.94 164 LEU B CA 1
ATOM 3926 C C . LEU B 1 164 ? -8.961 -3.479 6.527 1 87.94 164 LEU B C 1
ATOM 3928 O O . LEU B 1 164 ? -8.117 -4.262 6.086 1 87.94 164 LEU B O 1
ATOM 3932 N N . THR B 1 165 ? -9.352 -3.451 7.723 1 87.44 165 THR B N 1
ATOM 3933 C CA . THR B 1 165 ? -8.883 -4.43 8.695 1 87.44 165 THR B CA 1
ATOM 3934 C C . THR B 1 165 ? -9.484 -5.805 8.406 1 87.44 165 THR B C 1
ATOM 3936 O O . THR B 1 165 ? -10.242 -5.969 7.449 1 87.44 165 THR B O 1
ATOM 3939 N N . LYS B 1 166 ? -9.172 -6.789 9.25 1 82.81 166 LYS B N 1
ATOM 3940 C CA . LYS B 1 166 ? -9.672 -8.148 9.094 1 82.81 166 LYS B CA 1
ATOM 3941 C C . LYS B 1 166 ? -11.195 -8.195 9.234 1 82.81 166 LYS B C 1
ATOM 3943 O O . LYS B 1 166 ? -11.852 -9.047 8.648 1 82.81 166 LYS B O 1
ATOM 3948 N N . SER B 1 167 ? -11.688 -7.27 9.984 1 75.31 167 SER B N 1
ATOM 3949 C CA . SER B 1 167 ? -13.141 -7.18 10.148 1 75.31 167 SER B CA 1
ATOM 3950 C C . SER B 1 167 ? -13.75 -6.199 9.156 1 75.31 167 SER B C 1
ATOM 3952 O O . SER B 1 167 ? -14.922 -5.844 9.273 1 75.31 167 SER B O 1
ATOM 3954 N N . TRP B 1 168 ? -12.867 -5.648 8.195 1 75.69 168 TRP B N 1
ATOM 3955 C CA . TRP B 1 168 ? -13.242 -4.805 7.066 1 75.69 168 TRP B CA 1
ATOM 3956 C C . TRP B 1 168 ? -13.727 -3.438 7.543 1 75.69 168 TRP B C 1
ATOM 3958 O O . TRP B 1 168 ? -14.602 -2.83 6.918 1 75.69 168 TRP B O 1
ATOM 3968 N N . HIS B 1 169 ? -13.219 -3.109 8.758 1 78.44 169 HIS B N 1
ATOM 3969 C CA . HIS B 1 169 ? -13.273 -1.706 9.148 1 78.44 169 HIS B CA 1
ATOM 3970 C C . HIS B 1 169 ? -12.188 -0.895 8.445 1 78.44 169 HIS B C 1
ATOM 3972 O O . HIS B 1 169 ? -11.07 -1.384 8.25 1 78.44 169 HIS B O 1
ATOM 3978 N N . VAL B 1 170 ? -12.625 0.297 8.109 1 85.06 170 VAL B N 1
ATOM 3979 C CA . VAL B 1 170 ? -11.609 1.155 7.512 1 85.06 170 VAL B CA 1
ATOM 3980 C C . VAL B 1 170 ? -10.516 1.45 8.539 1 85.06 170 VAL B C 1
ATOM 3982 O O . VAL B 1 170 ? -10.805 1.971 9.625 1 85.06 170 VAL B O 1
ATOM 3985 N N . GLY B 1 171 ? -9.305 1.078 8.25 1 89.56 171 GLY B N 1
ATOM 3986 C CA . GLY B 1 171 ? -8.172 1.378 9.109 1 89.56 171 GLY B CA 1
ATOM 3987 C C . GLY B 1 171 ? -7.406 2.615 8.68 1 89.56 171 GLY B C 1
ATOM 3988 O O . GLY B 1 171 ? -6.941 3.387 9.523 1 89.56 171 GLY B O 1
ATOM 3989 N N . SER B 1 172 ? -7.266 2.781 7.363 1 94.75 172 SER B N 1
ATOM 3990 C CA . SER B 1 172 ? -6.559 3.939 6.832 1 94.75 172 SER B CA 1
ATOM 3991 C C . SER B 1 172 ? -7.02 4.266 5.414 1 94.75 172 SER B C 1
ATOM 3993 O O . SER B 1 172 ? -7.445 3.379 4.676 1 94.75 172 SER B O 1
ATOM 3995 N N . ILE B 1 173 ? -6.996 5.484 5.094 1 94.25 173 ILE B N 1
ATOM 3996 C CA . ILE B 1 173 ? -7.285 5.992 3.758 1 94.25 173 ILE B CA 1
ATOM 3997 C C . ILE B 1 173 ? -6.137 6.887 3.289 1 94.25 173 ILE B C 1
ATOM 3999 O O . ILE B 1 173 ? -5.699 7.781 4.02 1 94.25 173 ILE B O 1
ATOM 4003 N N . TYR B 1 174 ? -5.633 6.555 2.141 1 96.75 174 TYR B N 1
ATOM 4004 C CA . TYR B 1 174 ? -4.633 7.395 1.486 1 96.75 174 TYR B CA 1
ATOM 4005 C C . TYR B 1 174 ? -5.234 8.125 0.293 1 96.75 174 TYR B C 1
ATOM 4007 O O . TYR B 1 174 ? -5.926 7.523 -0.529 1 96.75 174 TYR B O 1
ATOM 4015 N N . ALA B 1 175 ? -5.008 9.367 0.209 1 95.5 175 ALA B N 1
ATOM 4016 C CA . ALA B 1 175 ? -5.398 10.172 -0.945 1 95.5 175 ALA B CA 1
ATOM 4017 C C . ALA B 1 175 ? -4.184 10.82 -1.602 1 95.5 175 ALA B C 1
ATOM 4019 O O . ALA B 1 175 ? -3.451 11.578 -0.96 1 95.5 175 ALA B O 1
ATOM 4020 N N . GLY B 1 176 ? -4.008 10.438 -2.875 1 94.38 176 GLY B N 1
ATOM 4021 C CA . GLY B 1 176 ? -2.824 10.906 -3.58 1 94.38 176 GLY B CA 1
ATOM 4022 C C . GLY B 1 176 ? -1.734 9.852 -3.672 1 94.38 176 GLY B C 1
ATOM 4023 O O . GLY B 1 176 ? -1.576 9.031 -2.764 1 94.38 176 GLY B O 1
ATOM 4024 N N . ALA B 1 177 ? -0.96 9.969 -4.676 1 91.25 177 ALA B N 1
ATOM 4025 C CA . ALA B 1 177 ? 0.125 9.023 -4.902 1 91.25 177 ALA B CA 1
ATOM 4026 C C . ALA B 1 177 ? 1.278 9.266 -3.932 1 91.25 177 ALA B C 1
ATOM 4028 O O . ALA B 1 177 ? 1.499 10.391 -3.49 1 91.25 177 ALA B O 1
ATOM 4029 N N . ARG B 1 178 ? 2.035 8.242 -3.643 1 88.12 178 ARG B N 1
ATOM 4030 C CA . ARG B 1 178 ? 3.15 8.297 -2.703 1 88.12 178 ARG B CA 1
ATOM 4031 C C . ARG B 1 178 ? 4.195 9.312 -3.154 1 88.12 178 ARG B C 1
ATOM 4033 O O . ARG B 1 178 ? 4.766 10.031 -2.332 1 88.12 178 ARG B O 1
ATOM 4040 N N . GLY B 1 179 ? 4.445 9.398 -4.418 1 87.44 179 GLY B N 1
ATOM 4041 C CA . GLY B 1 179 ? 5.465 10.297 -4.938 1 87.44 179 GLY B CA 1
ATOM 4042 C C . GLY B 1 179 ? 4.922 11.672 -5.289 1 87.44 179 GLY B C 1
ATOM 4043 O O . GLY B 1 179 ? 5.664 12.531 -5.766 1 87.44 179 GLY B O 1
ATOM 4044 N N . SER B 1 180 ? 3.609 11.93 -5.027 1 91.88 180 SER B N 1
ATOM 4045 C CA . SER B 1 180 ? 2.988 13.203 -5.387 1 91.88 180 SER B CA 1
ATOM 4046 C C . SER B 1 180 ? 3.455 14.32 -4.465 1 91.88 180 SER B C 1
ATOM 4048 O O . SER B 1 180 ? 4.074 14.062 -3.432 1 91.88 180 SER B O 1
ATOM 4050 N N . LYS B 1 181 ? 3.189 15.547 -4.82 1 94 181 LYS B N 1
ATOM 4051 C CA . LYS B 1 181 ? 3.578 16.719 -4.043 1 94 181 LYS B CA 1
ATOM 4052 C C . LYS B 1 181 ? 2.783 16.812 -2.742 1 94 181 LYS B C 1
ATOM 4054 O O . LYS B 1 181 ? 3.229 17.438 -1.777 1 94 181 LYS B O 1
ATOM 4059 N N . LEU B 1 182 ? 1.647 16.234 -2.791 1 95.25 182 LEU B N 1
ATOM 4060 C CA . LEU B 1 182 ? 0.82 16.25 -1.59 1 95.25 182 LEU B CA 1
ATOM 4061 C C . LEU B 1 182 ? 0.05 14.938 -1.444 1 95.25 182 LEU B C 1
ATOM 4063 O O . LEU B 1 182 ? -0.732 14.57 -2.324 1 95.25 182 LEU B O 1
ATOM 4067 N N . GLN B 1 183 ? 0.285 14.25 -0.395 1 97 183 GLN B N 1
ATOM 4068 C CA . GLN B 1 183 ? -0.453 13.039 -0.038 1 97 183 GLN B CA 1
ATOM 4069 C C . GLN B 1 183 ? -1.099 13.172 1.338 1 97 183 GLN B C 1
ATOM 4071 O O . GLN B 1 183 ? -0.482 13.695 2.27 1 97 183 GLN B O 1
ATOM 4076 N N . ILE B 1 184 ? -2.303 12.719 1.469 1 97.75 184 ILE B N 1
ATOM 4077 C CA . ILE B 1 184 ? -3.033 12.742 2.732 1 97.75 184 ILE B CA 1
ATOM 4078 C C . ILE B 1 184 ? -3.242 11.312 3.236 1 97.75 184 ILE B C 1
ATOM 4080 O O . ILE B 1 184 ? -3.617 10.43 2.469 1 97.75 184 ILE B O 1
ATOM 4084 N N . ARG B 1 185 ? -2.934 11.109 4.441 1 97.94 185 ARG B N 1
ATOM 4085 C CA . ARG B 1 185 ? -3.209 9.836 5.098 1 97.94 185 ARG B CA 1
ATOM 4086 C C . ARG B 1 185 ? -4.133 10.023 6.297 1 97.94 185 ARG B C 1
ATOM 4088 O O . ARG B 1 185 ? -3.881 10.875 7.156 1 97.94 185 ARG B O 1
ATOM 4095 N N . PHE B 1 186 ? -5.262 9.398 6.332 1 97.75 186 PHE B N 1
ATOM 4096 C CA . PHE B 1 186 ? -6.219 9.359 7.434 1 97.75 186 PHE B CA 1
ATOM 4097 C C . PHE B 1 186 ? -6.328 7.953 8.008 1 97.75 186 PHE B C 1
ATOM 4099 O O . PHE B 1 186 ? -6.746 7.023 7.312 1 97.75 186 PHE B O 1
ATOM 4106 N N . TYR B 1 187 ? -5.945 7.84 9.281 1 97.19 187 TYR B N 1
ATOM 4107 C CA . TYR B 1 187 ? -5.898 6.465 9.75 1 97.19 187 TYR B CA 1
ATOM 4108 C C . TYR B 1 187 ? -6.148 6.398 11.258 1 97.19 187 TYR B C 1
ATOM 4110 O O . TYR B 1 187 ? -6.004 7.398 11.961 1 97.19 187 TYR B O 1
ATOM 4118 N N . ASP B 1 188 ? -6.543 5.195 11.734 1 94.94 188 ASP B N 1
ATOM 4119 C CA . ASP B 1 188 ? -6.754 4.891 13.148 1 94.94 188 ASP B CA 1
ATOM 4120 C C . ASP B 1 188 ? -5.426 4.691 13.875 1 94.94 188 ASP B C 1
ATOM 4122 O O . ASP B 1 188 ? -4.863 3.594 13.859 1 94.94 188 ASP B O 1
ATOM 4126 N N . LYS B 1 189 ? -5.02 5.695 14.484 1 94.62 189 LYS B N 1
ATOM 4127 C CA . LYS B 1 189 ? -3.721 5.672 15.148 1 94.62 189 LYS B CA 1
ATOM 4128 C C . LYS B 1 189 ? -3.75 4.766 16.375 1 94.62 189 LYS B C 1
ATOM 4130 O O . LYS B 1 189 ? -2.73 4.18 16.75 1 94.62 189 LYS B O 1
ATOM 4135 N N . LYS B 1 190 ? -4.824 4.688 17.031 1 93.12 190 LYS B N 1
ATOM 4136 C CA . LYS B 1 190 ? -4.945 3.785 18.172 1 93.12 190 LYS B CA 1
ATOM 4137 C C . LYS B 1 190 ? -4.715 2.336 17.75 1 93.12 190 LYS B C 1
ATOM 4139 O O . LYS B 1 190 ? -4.008 1.592 18.438 1 93.12 190 LYS B O 1
ATOM 4144 N N . LEU B 1 191 ? -5.363 1.986 16.672 1 90.12 191 LEU B N 1
ATOM 4145 C CA . LEU B 1 191 ? -5.176 0.646 16.125 1 90.12 191 LEU B CA 1
ATOM 4146 C C . LEU B 1 191 ? -3.709 0.397 15.781 1 90.12 191 LEU B C 1
ATOM 4148 O O . LEU B 1 191 ? -3.182 -0.686 16.047 1 90.12 191 LEU B O 1
ATOM 4152 N N . GLU B 1 192 ? -3.055 1.339 15.195 1 88.12 192 GLU B N 1
ATOM 4153 C CA . GLU B 1 192 ? -1.641 1.251 14.844 1 88.12 192 GLU B CA 1
ATOM 4154 C C . GLU B 1 192 ? -0.774 1.059 16.078 1 88.12 192 GLU B C 1
ATOM 4156 O O . GLU B 1 192 ? 0.158 0.252 16.078 1 88.12 192 GLU B O 1
ATOM 4161 N N . ARG B 1 193 ? -1.059 1.799 17.078 1 87.62 193 ARG B N 1
ATOM 4162 C CA . ARG B 1 193 ? -0.29 1.719 18.312 1 87.62 193 ARG B CA 1
ATOM 4163 C C . ARG B 1 193 ? -0.533 0.391 19.031 1 87.62 193 ARG B C 1
ATOM 4165 O O . ARG B 1 193 ? 0.386 -0.18 19.625 1 87.62 193 ARG B O 1
ATOM 4172 N N . LYS B 1 194 ? -1.74 -0.022 19.016 1 84.75 194 LYS B N 1
ATOM 4173 C CA . LYS B 1 194 ? -2.072 -1.317 19.609 1 84.75 194 LYS B CA 1
ATOM 4174 C C . LYS B 1 194 ? -1.296 -2.443 18.922 1 84.75 194 LYS B C 1
ATOM 4176 O O . LYS B 1 194 ? -0.821 -3.365 19.594 1 84.75 194 LYS B O 1
ATOM 4181 N N . ALA B 1 195 ? -1.235 -2.383 17.672 1 79.69 195 ALA B N 1
ATOM 4182 C CA . ALA B 1 195 ? -0.475 -3.373 16.922 1 79.69 195 ALA B CA 1
ATOM 4183 C C . ALA B 1 195 ? 0.992 -3.379 17.344 1 79.69 195 ALA B C 1
ATOM 4185 O O . ALA B 1 195 ? 1.667 -4.406 17.25 1 79.69 195 ALA B O 1
ATOM 4186 N N . ASN B 1 196 ? 1.436 -2.227 17.844 1 75.62 196 ASN B N 1
ATOM 4187 C CA . ASN B 1 196 ? 2.803 -2.105 18.344 1 75.62 196 ASN B CA 1
ATOM 4188 C C . ASN B 1 196 ? 2.877 -2.346 19.844 1 75.62 196 ASN B C 1
ATOM 4190 O O . ASN B 1 196 ? 3.854 -1.961 20.484 1 75.62 196 ASN B O 1
ATOM 4194 N N . HIS B 1 197 ? 1.785 -2.824 20.391 1 77.44 197 HIS B N 1
ATOM 4195 C CA . HIS B 1 197 ? 1.686 -3.266 21.781 1 77.44 197 HIS B CA 1
ATOM 4196 C C . HIS B 1 197 ? 1.738 -2.08 22.734 1 77.44 197 HIS B C 1
ATOM 4198 O O . HIS B 1 197 ? 2.34 -2.172 23.812 1 77.44 197 HIS B O 1
ATOM 4204 N N . GLU B 1 198 ? 1.297 -0.97 22.203 1 78.12 198 GLU B N 1
ATOM 4205 C CA . GLU B 1 198 ? 1.153 0.204 23.062 1 78.12 198 GLU B CA 1
ATOM 4206 C C . GLU B 1 198 ? -0.301 0.414 23.469 1 78.12 198 GLU B C 1
ATOM 4208 O O . GLU B 1 198 ? -1.207 0.303 22.641 1 78.12 198 GLU B O 1
ATOM 4213 N N . GLU B 1 199 ? -0.521 0.529 24.75 1 79.44 199 GLU B N 1
ATOM 4214 C CA . GLU B 1 199 ? -1.876 0.793 25.219 1 79.44 199 GLU B CA 1
ATOM 4215 C C . GLU B 1 199 ? -2.088 2.281 25.484 1 79.44 199 GLU B C 1
ATOM 4217 O O . GLU B 1 199 ? -1.263 2.926 26.141 1 79.44 199 GLU B O 1
ATOM 4222 N N . LEU B 1 200 ? -3.166 2.779 24.875 1 83.25 200 LEU B N 1
ATOM 4223 C CA . LEU B 1 200 ? -3.479 4.195 25.047 1 83.25 200 LEU B CA 1
ATOM 4224 C C . LEU B 1 200 ? -4.738 4.371 25.891 1 83.25 200 LEU B C 1
ATOM 4226 O O . LEU B 1 200 ? -5.672 3.576 25.797 1 83.25 200 LEU B O 1
ATOM 4230 N N . ASP B 1 201 ? -4.688 5.344 26.641 1 84.62 201 ASP B N 1
ATOM 4231 C CA . ASP B 1 201 ? -5.828 5.664 27.5 1 84.62 201 ASP B CA 1
ATOM 4232 C C . ASP B 1 201 ? -6.797 6.605 26.797 1 84.62 201 ASP B C 1
ATOM 4234 O O . ASP B 1 201 ? -6.957 7.762 27.188 1 84.62 201 ASP B O 1
ATOM 4238 N N . CYS B 1 202 ? -7.332 6.254 25.781 1 90.38 202 CYS B N 1
ATOM 4239 C CA . CYS B 1 202 ? -8.344 7 25.047 1 90.38 202 CYS B CA 1
ATOM 4240 C C . CYS B 1 202 ? -9.328 6.059 24.344 1 90.38 202 CYS B C 1
ATOM 4242 O O . CYS B 1 202 ? -9.031 4.875 24.172 1 90.38 202 CYS B O 1
ATOM 4244 N N . ASN B 1 203 ? -10.438 6.555 24.062 1 90.12 203 ASN B N 1
ATOM 4245 C CA . ASN B 1 203 ? -11.438 5.734 23.391 1 90.12 203 ASN B CA 1
ATOM 4246 C C . ASN B 1 203 ? -11.164 5.629 21.891 1 90.12 203 ASN B C 1
ATOM 4248 O O . ASN B 1 203 ? -11.383 4.574 21.281 1 90.12 203 ASN B O 1
ATOM 4252 N N . SER B 1 204 ? -10.758 6.715 21.359 1 94.44 204 SER B N 1
ATOM 4253 C CA . SER B 1 204 ? -10.438 6.734 19.938 1 94.44 204 SER B CA 1
ATOM 4254 C C . SER B 1 204 ? -9.273 7.676 19.641 1 94.44 204 SER B C 1
ATOM 4256 O O . SER B 1 204 ? -9.094 8.68 20.344 1 94.44 204 SER B O 1
ATOM 4258 N N . TYR B 1 205 ? -8.461 7.379 18.734 1 96.31 205 TYR B N 1
ATOM 4259 C CA . TYR B 1 205 ? -7.32 8.172 18.297 1 96.31 205 TYR B CA 1
ATOM 4260 C C . TYR B 1 205 ? -7.082 8.016 16.797 1 96.31 205 TYR B C 1
ATOM 4262 O O . TYR B 1 205 ? -6.551 6.996 16.359 1 96.31 205 TYR B O 1
ATOM 4270 N N . TRP B 1 206 ? -7.508 9.031 16.047 1 97.25 206 TRP B N 1
ATOM 4271 C CA . TRP B 1 206 ? -7.301 9.055 14.594 1 97.25 206 TRP B CA 1
ATOM 4272 C C . TRP B 1 206 ? -6.297 10.141 14.211 1 97.25 206 TRP B C 1
ATOM 4274 O O . TRP B 1 206 ? -6.16 11.148 14.914 1 97.25 206 TRP B O 1
ATOM 4284 N N . ARG B 1 207 ? -5.566 9.875 13.148 1 97.81 207 ARG B N 1
ATOM 4285 C CA . ARG B 1 207 ? -4.598 10.859 12.664 1 97.81 207 ARG B CA 1
ATOM 4286 C C . ARG B 1 207 ? -4.848 11.203 11.203 1 97.81 207 ARG B C 1
ATOM 4288 O O . ARG B 1 207 ? -5.16 10.328 10.398 1 97.81 207 ARG B O 1
ATOM 4295 N N . LEU B 1 208 ? -4.828 12.453 10.914 1 98.25 208 LEU B N 1
ATOM 4296 C CA . LEU B 1 208 ? -4.785 12.977 9.555 1 98.25 208 LEU B CA 1
ATOM 4297 C C . LEU B 1 208 ? -3.418 13.57 9.242 1 98.25 208 LEU B C 1
ATOM 4299 O O . LEU B 1 208 ? -3.035 14.586 9.82 1 98.25 208 LEU B O 1
ATOM 4303 N N . GLU B 1 209 ? -2.672 12.969 8.344 1 97.69 209 GLU B N 1
ATOM 4304 C CA . GLU B 1 209 ? -1.326 13.406 7.98 1 97.69 209 GLU B CA 1
ATOM 4305 C C . GLU B 1 209 ? -1.307 14.039 6.59 1 97.69 209 GLU B C 1
ATOM 4307 O O . GLU B 1 209 ? -1.863 13.484 5.641 1 97.69 209 GLU B O 1
ATOM 4312 N N . MET B 1 210 ? -0.717 15.172 6.535 1 97.62 210 MET B N 1
ATOM 4313 C CA . MET B 1 210 ? -0.469 15.836 5.258 1 97.62 210 MET B CA 1
ATOM 4314 C C . MET B 1 210 ? 1.02 15.828 4.922 1 97.62 210 MET B C 1
ATOM 4316 O O . MET B 1 210 ? 1.811 16.516 5.57 1 97.62 210 MET B O 1
ATOM 4320 N N . GLN B 1 211 ? 1.334 15.047 3.912 1 97.5 211 GLN B N 1
ATOM 4321 C CA . GLN B 1 211 ? 2.713 14.977 3.441 1 97.5 211 GLN B CA 1
ATOM 4322 C C . GLN B 1 211 ? 2.953 15.953 2.297 1 97.5 211 GLN B C 1
ATOM 4324 O O . GLN B 1 211 ? 2.395 15.797 1.209 1 97.5 211 GLN B O 1
ATOM 4329 N N . LEU B 1 212 ? 3.748 16.906 2.545 1 97.5 212 LEU B N 1
ATOM 4330 C CA . LEU B 1 212 ? 4.008 18 1.602 1 97.5 212 LEU B CA 1
ATOM 4331 C C . LEU B 1 212 ? 5.43 17.906 1.059 1 97.5 212 LEU B C 1
ATOM 4333 O O . LEU B 1 212 ? 6.391 17.828 1.828 1 97.5 212 LEU B O 1
ATOM 4337 N N . ARG B 1 213 ? 5.59 17.984 -0.261 1 95.44 213 ARG B N 1
ATOM 4338 C CA . ARG B 1 213 ? 6.906 17.844 -0.881 1 95.44 213 ARG B CA 1
ATOM 4339 C C . ARG B 1 213 ? 7.242 19.078 -1.729 1 95.44 213 ARG B C 1
ATOM 4341 O O . ARG B 1 213 ? 6.344 19.734 -2.258 1 95.44 213 ARG B O 1
ATOM 4348 N N . GLY B 1 214 ? 8.523 19.312 -1.818 1 91.62 214 GLY B N 1
ATOM 4349 C CA . GLY B 1 214 ? 9.016 20.359 -2.699 1 91.62 214 GLY B CA 1
ATOM 4350 C C . GLY B 1 214 ? 8.5 21.734 -2.326 1 91.62 214 GLY B C 1
ATOM 4351 O O . GLY B 1 214 ? 8.641 22.172 -1.181 1 91.62 214 GLY B O 1
ATOM 4352 N N . SER B 1 215 ? 7.809 22.328 -3.312 1 90.69 215 SER B N 1
ATOM 4353 C CA . SER B 1 215 ? 7.336 23.703 -3.121 1 90.69 215 SER B CA 1
ATOM 4354 C C . SER B 1 215 ? 6.23 23.766 -2.072 1 90.69 215 SER B C 1
ATOM 4356 O O . SER B 1 215 ? 5.996 24.812 -1.467 1 90.69 215 SER B O 1
ATOM 4358 N N . LYS B 1 216 ? 5.629 22.672 -1.854 1 93.88 216 LYS B N 1
ATOM 4359 C CA . LYS B 1 216 ? 4.527 22.641 -0.898 1 93.88 216 LYS B CA 1
ATOM 4360 C C . LYS B 1 216 ? 5.039 22.75 0.535 1 93.88 216 LYS B C 1
ATOM 4362 O O . LYS B 1 216 ? 4.273 23.078 1.447 1 93.88 216 LYS B O 1
ATOM 4367 N N . THR B 1 217 ? 6.301 22.516 0.721 1 92.94 217 THR B N 1
ATOM 4368 C CA . THR B 1 217 ? 6.867 22.688 2.053 1 92.94 217 THR B CA 1
ATOM 4369 C C . THR B 1 217 ? 6.887 24.172 2.434 1 92.94 217 THR B C 1
ATOM 4371 O O . THR B 1 217 ? 6.832 24.516 3.617 1 92.94 217 THR B O 1
ATOM 4374 N N . ILE B 1 218 ? 6.926 25.031 1.461 1 90.5 218 ILE B N 1
ATOM 4375 C CA . ILE B 1 218 ? 6.949 26.469 1.672 1 90.5 218 ILE B CA 1
ATOM 4376 C C . ILE B 1 218 ? 5.531 26.984 1.898 1 90.5 218 ILE B C 1
ATOM 4378 O O . ILE B 1 218 ? 5.289 27.766 2.812 1 90.5 218 ILE B O 1
ATOM 4382 N N . THR B 1 219 ? 4.617 26.438 1.089 1 94.88 219 THR B N 1
ATOM 4383 C CA . THR B 1 219 ? 3.232 26.891 1.17 1 94.88 219 THR B CA 1
ATOM 4384 C C . THR B 1 219 ? 2.406 25.953 2.043 1 94.88 219 THR B C 1
ATOM 4386 O O . THR B 1 219 ? 1.214 25.75 1.8 1 94.88 219 THR B O 1
ATOM 4389 N N . TRP B 1 220 ? 3.084 25.344 3.037 1 95.62 220 TRP B N 1
ATOM 4390 C CA . TRP B 1 220 ? 2.48 24.25 3.795 1 95.62 220 TRP B CA 1
ATOM 4391 C C . TRP B 1 220 ? 1.172 24.688 4.438 1 95.62 220 TRP B C 1
ATOM 4393 O O . TRP B 1 220 ? 0.188 23.953 4.43 1 95.62 220 TRP B O 1
ATOM 4403 N N . TYR B 1 221 ? 1.083 25.875 4.988 1 96.62 221 TYR B N 1
ATOM 4404 C CA . TYR B 1 221 ? -0.094 26.344 5.715 1 96.62 221 TYR B CA 1
ATOM 4405 C C . TYR B 1 221 ? -1.305 26.422 4.789 1 96.62 221 TYR B C 1
ATOM 4407 O O . TYR B 1 221 ? -2.371 25.891 5.102 1 96.62 221 TYR B O 1
ATOM 4415 N N . ASP B 1 222 ? -1.101 27.094 3.662 1 96.56 222 ASP B N 1
ATOM 4416 C CA . ASP B 1 222 ? -2.186 27.266 2.703 1 96.56 222 ASP B CA 1
ATOM 4417 C C . ASP B 1 222 ? -2.646 25.922 2.139 1 96.56 222 ASP B C 1
ATOM 4419 O O . ASP B 1 222 ? -3.846 25.703 1.959 1 96.56 222 ASP B O 1
ATOM 4423 N N . ASP B 1 223 ? -1.715 25.109 1.896 1 96.44 223 ASP B N 1
ATOM 4424 C CA . ASP B 1 223 ? -2.049 23.797 1.348 1 96.44 223 ASP B CA 1
ATOM 4425 C C . ASP B 1 223 ? -2.812 22.953 2.367 1 96.44 223 ASP B C 1
ATOM 4427 O O . ASP B 1 223 ? -3.785 22.281 2.021 1 96.44 223 ASP B O 1
ATOM 4431 N N . CYS B 1 224 ? -2.361 22.984 3.604 1 97.06 224 CYS B N 1
ATOM 4432 C CA . CYS B 1 224 ? -3.072 22.266 4.652 1 97.06 224 CYS B CA 1
ATOM 4433 C C . CYS B 1 224 ? -4.492 22.781 4.809 1 97.06 224 CYS B C 1
ATOM 4435 O O . CYS B 1 224 ? -5.441 22 4.902 1 97.06 224 CYS B O 1
ATOM 4437 N N . LYS B 1 225 ? -4.598 24.062 4.828 1 96.56 225 LYS B N 1
ATOM 4438 C CA . LYS B 1 225 ? -5.91 24.672 4.988 1 96.56 225 LYS B CA 1
ATOM 4439 C C . LYS B 1 225 ? -6.855 24.25 3.869 1 96.56 225 LYS B C 1
ATOM 4441 O O . LYS B 1 225 ? -7.988 23.844 4.133 1 96.56 225 LYS B O 1
ATOM 4446 N N . LYS B 1 226 ? -6.363 24.297 2.689 1 95 226 LYS B N 1
ATOM 4447 C CA . LYS B 1 226 ? -7.156 23.922 1.52 1 95 226 LYS B CA 1
ATOM 4448 C C . LYS B 1 226 ? -7.574 22.453 1.575 1 95 226 LYS B C 1
ATOM 4450 O O . LYS B 1 226 ? -8.727 22.125 1.295 1 95 226 LYS B O 1
ATOM 4455 N N . LYS B 1 227 ? -6.672 21.594 1.903 1 95.12 227 LYS B N 1
ATOM 4456 C CA . LYS B 1 227 ? -6.957 20.172 1.896 1 95.12 227 LYS B CA 1
ATOM 4457 C C . LYS B 1 227 ? -7.844 19.781 3.076 1 95.12 227 LYS B C 1
ATOM 4459 O O . LYS B 1 227 ? -8.656 18.859 2.969 1 95.12 227 LYS B O 1
ATOM 4464 N N . LEU B 1 228 ? -7.66 20.453 4.199 1 95.56 228 LEU B N 1
ATOM 4465 C CA . LEU B 1 228 ? -8.547 20.219 5.332 1 95.56 228 LEU B CA 1
ATOM 4466 C C . LEU B 1 228 ? -10 20.5 4.957 1 95.56 228 LEU B C 1
ATOM 4468 O O . LEU B 1 228 ? -10.906 19.812 5.414 1 95.56 228 LEU B O 1
ATOM 4472 N N . ASP B 1 229 ? -10.156 21.453 4.113 1 93 229 ASP B N 1
ATOM 4473 C CA . ASP B 1 229 ? -11.5 21.812 3.672 1 93 229 ASP B CA 1
ATOM 4474 C C . ASP B 1 229 ? -12.125 20.672 2.861 1 93 229 ASP B C 1
ATOM 4476 O O . ASP B 1 229 ? -13.344 20.656 2.67 1 93 229 ASP B O 1
ATOM 4480 N N . LYS B 1 230 ? -11.328 19.797 2.406 1 92.69 230 LYS B N 1
ATOM 4481 C CA . LYS B 1 230 ? -11.82 18.672 1.608 1 92.69 230 LYS B CA 1
ATOM 4482 C C . LYS B 1 230 ? -12 17.422 2.465 1 92.69 230 LYS B C 1
ATOM 4484 O O . LYS B 1 230 ? -12.266 16.344 1.941 1 92.69 230 LYS B O 1
ATOM 4489 N N . PHE B 1 231 ? -11.734 17.578 3.74 1 95.75 231 PHE B N 1
ATOM 4490 C CA . PHE B 1 231 ? -11.969 16.516 4.707 1 95.75 231 PHE B CA 1
ATOM 4491 C C . PHE B 1 231 ? -13.305 16.703 5.414 1 95.75 231 PHE B C 1
ATOM 4493 O O . PHE B 1 231 ? -13.445 17.609 6.25 1 95.75 231 PHE B O 1
ATOM 4500 N N . TYR B 1 232 ? -14.289 15.859 5.059 1 91.56 232 TYR B N 1
ATOM 4501 C CA . TYR B 1 232 ? -15.617 16.031 5.629 1 91.56 232 TYR B CA 1
ATOM 4502 C C . TYR B 1 232 ? -16.422 14.734 5.555 1 91.56 232 TYR B C 1
ATOM 4504 O O . TYR B 1 232 ? -15.945 13.734 5.004 1 91.56 232 TYR B O 1
ATOM 4512 N N . LYS B 1 233 ? -17.484 14.781 6.254 1 87.81 233 LYS B N 1
ATOM 4513 C CA . LYS B 1 233 ? -18.469 13.719 6.176 1 87.81 233 LYS B CA 1
ATOM 4514 C C . LYS B 1 233 ? -19.625 14.102 5.246 1 87.81 233 LYS B C 1
ATOM 4516 O O . LYS B 1 233 ? -20.219 15.172 5.391 1 87.81 233 LYS B O 1
ATOM 4521 N N . LEU B 1 234 ? -19.812 13.266 4.223 1 82.75 234 LEU B N 1
ATOM 4522 C CA . LEU B 1 234 ? -20.906 13.539 3.285 1 82.75 234 LEU B CA 1
ATOM 4523 C C . LEU B 1 234 ? -22.266 13.391 3.965 1 82.75 234 LEU B C 1
ATOM 4525 O O . LEU B 1 234 ? -22.547 12.367 4.586 1 82.75 234 LEU B O 1
ATOM 4529 N N . ASN B 1 235 ? -23 14.398 3.943 1 80.25 235 ASN B N 1
ATOM 4530 C CA . ASN B 1 235 ? -24.344 14.477 4.492 1 80.25 235 ASN B CA 1
ATOM 4531 C C . ASN B 1 235 ? -25.281 15.242 3.564 1 80.25 235 ASN B C 1
ATOM 4533 O O . ASN B 1 235 ? -25.453 16.453 3.711 1 80.25 235 ASN B O 1
ATOM 4537 N N . PRO B 1 236 ? -25.984 14.461 2.699 1 77.69 236 PRO B N 1
ATOM 4538 C CA . PRO B 1 236 ? -26.734 15.133 1.639 1 77.69 236 PRO B CA 1
ATOM 4539 C C . PRO B 1 236 ? -28.016 15.789 2.15 1 77.69 236 PRO B C 1
ATOM 4541 O O . PRO B 1 236 ? -29.125 15.344 1.821 1 77.69 236 PRO B O 1
ATOM 4544 N N . HIS B 1 237 ? -27.953 16.875 2.77 1 73.19 237 HIS B N 1
ATOM 4545 C CA . HIS B 1 237 ? -29.125 17.594 3.279 1 73.19 237 HIS B CA 1
ATOM 4546 C C . HIS B 1 237 ? -29.531 18.734 2.35 1 73.19 237 HIS B C 1
ATOM 4548 O O . HIS B 1 237 ? -30.672 19.172 2.359 1 73.19 237 HIS B O 1
ATOM 4554 N N . GLY B 1 238 ? -28.672 19.172 1.545 1 72.56 238 GLY B N 1
ATOM 4555 C CA . GLY B 1 238 ? -28.922 20.344 0.707 1 72.56 238 GLY B CA 1
ATOM 4556 C C . GLY B 1 238 ? -29.516 19.984 -0.646 1 72.56 238 GLY B C 1
ATOM 4557 O O . GLY B 1 238 ? -29.781 20.859 -1.464 1 72.56 238 GLY B O 1
ATOM 4558 N N . VAL B 1 239 ? -29.656 18.734 -0.878 1 74.81 239 VAL B N 1
ATOM 4559 C CA . VAL B 1 239 ? -30.141 18.344 -2.197 1 74.81 239 VAL B CA 1
ATOM 4560 C C . VAL B 1 239 ? -31.656 18.281 -2.193 1 74.81 239 VAL B C 1
ATOM 4562 O O . VAL B 1 239 ? -32.281 17.75 -1.259 1 74.81 239 VAL B O 1
ATOM 4565 N N . THR B 1 240 ? -32.219 18.922 -3.191 1 72.56 240 THR B N 1
ATOM 4566 C CA . THR B 1 240 ? -33.656 18.984 -3.273 1 72.56 240 THR B CA 1
ATOM 4567 C C . THR B 1 240 ? -34.219 17.781 -4.023 1 72.56 240 THR B C 1
ATOM 4569 O O . THR B 1 240 ? -35.25 17.219 -3.637 1 72.56 240 THR B O 1
ATOM 4572 N N . SER B 1 241 ? -33.5 17.406 -5.035 1 76.31 241 SER B N 1
ATOM 4573 C CA . SER B 1 241 ? -33.938 16.266 -5.844 1 76.31 241 SER B CA 1
ATOM 4574 C C . SER B 1 241 ? -33.719 14.945 -5.105 1 76.31 241 SER B C 1
ATOM 4576 O O . SER B 1 241 ? -32.594 14.68 -4.613 1 76.31 241 SER B O 1
ATOM 4578 N N . LEU B 1 242 ? -34.844 14.219 -4.961 1 66.94 242 LEU B N 1
ATOM 4579 C CA . LEU B 1 242 ? -34.75 12.914 -4.32 1 66.94 242 LEU B CA 1
ATOM 4580 C C . LEU B 1 242 ? -33.75 12.031 -5.059 1 66.94 242 LEU B C 1
ATOM 4582 O O . LEU B 1 242 ? -32.969 11.305 -4.434 1 66.94 242 LEU B O 1
ATOM 4586 N N . ARG B 1 243 ? -33.719 12.133 -6.328 1 69.88 243 ARG B N 1
ATOM 4587 C CA . ARG B 1 243 ? -32.781 11.352 -7.133 1 69.88 243 ARG B CA 1
ATOM 4588 C C . ARG B 1 243 ? -31.328 11.711 -6.797 1 69.88 243 ARG B C 1
ATOM 4590 O O . ARG B 1 243 ? -30.484 10.82 -6.645 1 69.88 243 ARG B O 1
ATOM 4597 N N . ASP B 1 244 ? -31.188 12.93 -6.719 1 79.25 244 ASP B N 1
ATOM 4598 C CA . ASP B 1 244 ? -29.844 13.375 -6.406 1 79.25 244 ASP B CA 1
ATOM 4599 C C . ASP B 1 244 ? -29.438 12.961 -4.992 1 79.25 244 ASP B C 1
ATOM 4601 O O . ASP B 1 244 ? -28.281 12.578 -4.754 1 79.25 244 ASP B O 1
ATOM 4605 N N . LYS B 1 245 ? -30.375 13.008 -4.086 1 74.19 245 LYS B N 1
ATOM 4606 C CA . LYS B 1 245 ? -30.109 12.602 -2.709 1 74.19 245 LYS B CA 1
ATOM 4607 C C . LYS B 1 245 ? -29.75 11.125 -2.631 1 74.19 245 LYS B C 1
ATOM 4609 O O . LYS B 1 245 ? -28.766 10.758 -1.981 1 74.19 245 LYS B O 1
ATOM 4614 N N . ILE B 1 246 ? -30.422 10.375 -3.297 1 67.19 246 ILE B N 1
ATOM 4615 C CA . ILE B 1 246 ? -30.172 8.938 -3.328 1 67.19 246 ILE B CA 1
ATOM 4616 C C . ILE B 1 246 ? -28.812 8.664 -3.947 1 67.19 246 ILE B C 1
ATOM 4618 O O . ILE B 1 246 ? -28.047 7.84 -3.436 1 67.19 246 ILE B O 1
ATOM 4622 N N . THR B 1 247 ? -28.609 9.375 -4.996 1 73.94 247 THR B N 1
ATOM 4623 C CA . THR B 1 247 ? -27.344 9.18 -5.699 1 73.94 247 THR B CA 1
ATOM 4624 C C . THR B 1 247 ? -26.172 9.562 -4.809 1 73.94 247 THR B C 1
ATOM 4626 O O . THR B 1 247 ? -25.172 8.828 -4.738 1 73.94 247 THR B O 1
ATOM 4629 N N . LEU B 1 248 ? -26.344 10.555 -4.062 1 76.44 248 LEU B N 1
ATOM 4630 C CA . LEU B 1 248 ? -25.281 10.992 -3.17 1 76.44 248 LEU B CA 1
ATOM 4631 C C . LEU B 1 248 ? -25.078 10 -2.031 1 76.44 248 LEU B C 1
ATOM 4633 O O . LEU B 1 248 ? -23.953 9.727 -1.63 1 76.44 248 LEU B O 1
ATOM 4637 N N . LEU B 1 249 ? -26.125 9.469 -1.584 1 69.25 249 LEU B N 1
ATOM 4638 C CA . LEU B 1 249 ? -26.047 8.469 -0.525 1 69.25 249 LEU B CA 1
ATOM 4639 C C . LEU B 1 249 ? -25.391 7.191 -1.038 1 69.25 249 LEU B C 1
ATOM 4641 O O . LEU B 1 249 ? -24.625 6.547 -0.318 1 69.25 249 LEU B O 1
ATOM 4645 N N . ALA B 1 250 ? -25.688 6.938 -2.264 1 66.94 250 ALA B N 1
ATOM 4646 C CA . ALA B 1 250 ? -25.047 5.773 -2.887 1 66.94 250 ALA B CA 1
ATOM 4647 C C . ALA B 1 250 ? -23.547 5.98 -3.039 1 66.94 250 ALA B C 1
ATOM 4649 O O . ALA B 1 250 ? -22.766 5.066 -2.773 1 66.94 250 ALA B O 1
ATOM 4650 N N . ILE B 1 251 ? -23.172 7.176 -3.41 1 68.5 251 ILE B N 1
ATOM 4651 C CA . ILE B 1 251 ? -21.766 7.512 -3.596 1 68.5 251 ILE B CA 1
ATOM 4652 C C . ILE B 1 251 ? -21.047 7.48 -2.25 1 68.5 251 ILE B C 1
ATOM 4654 O O . ILE B 1 251 ? -19.906 7.008 -2.158 1 68.5 251 ILE B O 1
ATOM 4658 N N . LYS B 1 252 ? -21.75 8 -1.257 1 68.62 252 LYS B N 1
ATOM 4659 C CA . LYS B 1 252 ? -21.219 7.984 0.101 1 68.62 252 LYS B CA 1
ATOM 4660 C C . LYS B 1 252 ? -20.844 6.566 0.528 1 68.62 252 LYS B C 1
ATOM 4662 O O . LYS B 1 252 ? -19.828 6.359 1.199 1 68.62 252 LYS B O 1
ATOM 4667 N N . GLN B 1 253 ? -21.594 5.672 0.001 1 63.69 253 GLN B N 1
ATOM 4668 C CA . GLN B 1 253 ? -21.406 4.277 0.383 1 63.69 253 GLN B CA 1
ATOM 4669 C C . GLN B 1 253 ? -20.375 3.598 -0.512 1 63.69 253 GLN B C 1
ATOM 4671 O O . GLN B 1 253 ? -19.594 2.756 -0.049 1 63.69 253 GLN B O 1
ATOM 4676 N N . ASP B 1 254 ? -20.422 3.967 -1.815 1 62.94 254 ASP B N 1
ATOM 4677 C CA . ASP B 1 254 ? -19.531 3.385 -2.811 1 62.94 254 ASP B CA 1
ATOM 4678 C C . ASP B 1 254 ? -19.047 4.445 -3.797 1 62.94 254 ASP B C 1
ATOM 4680 O O . ASP B 1 254 ? -19.75 4.793 -4.742 1 62.94 254 ASP B O 1
ATOM 4684 N N . ALA B 1 255 ? -17.844 4.793 -3.584 1 63.56 255 ALA B N 1
ATOM 4685 C CA . ALA B 1 255 ? -17.312 5.883 -4.391 1 63.56 255 ALA B CA 1
ATOM 4686 C C . ALA B 1 255 ? -17.125 5.453 -5.844 1 63.56 255 ALA B C 1
ATOM 4688 O O . ALA B 1 255 ? -17.062 6.297 -6.742 1 63.56 255 ALA B O 1
ATOM 4689 N N . ASN B 1 256 ? -17.141 4.141 -6.082 1 63.5 256 ASN B N 1
ATOM 4690 C CA . ASN B 1 256 ? -17 3.639 -7.445 1 63.5 256 ASN B CA 1
ATOM 4691 C C . ASN B 1 256 ? -18.188 4.059 -8.32 1 63.5 256 ASN B C 1
ATOM 4693 O O . ASN B 1 256 ? -18.078 4.07 -9.547 1 63.5 256 ASN B O 1
ATOM 4697 N N . ILE B 1 257 ? -19.203 4.352 -7.672 1 66.19 257 ILE B N 1
ATOM 4698 C CA . ILE B 1 257 ? -20.406 4.777 -8.391 1 66.19 257 ILE B CA 1
ATOM 4699 C C . ILE B 1 257 ? -20.094 6.02 -9.227 1 66.19 257 ILE B C 1
ATOM 4701 O O . ILE B 1 257 ? -20.562 6.152 -10.352 1 66.19 257 ILE B O 1
ATOM 4705 N N . LEU B 1 258 ? -19.219 6.902 -8.719 1 70.94 258 LEU B N 1
ATOM 4706 C CA . LEU B 1 258 ? -18.812 8.102 -9.453 1 70.94 258 LEU B CA 1
ATOM 4707 C C . LEU B 1 258 ? -18.125 7.734 -10.75 1 70.94 258 LEU B C 1
ATOM 4709 O O . LEU B 1 258 ? -18.359 8.352 -11.789 1 70.94 258 LEU B O 1
ATOM 4713 N N . ALA B 1 259 ? -17.375 6.723 -10.703 1 67 259 ALA B N 1
ATOM 4714 C CA . ALA B 1 259 ? -16.578 6.312 -11.859 1 67 259 ALA B CA 1
ATOM 4715 C C . ALA B 1 259 ? -17.469 5.719 -12.953 1 67 259 ALA B C 1
ATOM 4717 O O . ALA B 1 259 ? -17.109 5.766 -14.133 1 67 259 ALA B O 1
ATOM 4718 N N . GLU B 1 260 ? -18.547 5.18 -12.531 1 70.12 260 GLU B N 1
ATOM 4719 C CA . GLU B 1 260 ? -19.438 4.527 -13.477 1 70.12 260 GLU B CA 1
ATOM 4720 C C . GLU B 1 260 ? -20.328 5.543 -14.18 1 70.12 260 GLU B C 1
ATOM 4722 O O . GLU B 1 260 ? -21 5.215 -15.164 1 70.12 260 GLU B O 1
ATOM 4727 N N . MET B 1 261 ? -20.312 6.758 -13.727 1 72.25 261 MET B N 1
ATOM 4728 C CA . MET B 1 261 ? -21.156 7.809 -14.281 1 72.25 261 MET B CA 1
ATOM 4729 C C . MET B 1 261 ? -20.531 8.414 -15.531 1 72.25 261 MET B C 1
ATOM 4731 O O . MET B 1 261 ? -19.328 8.281 -15.742 1 72.25 261 MET B O 1
ATOM 4735 N N . SER B 1 262 ? -21.406 8.93 -16.359 1 76.94 262 SER B N 1
ATOM 4736 C CA . SER B 1 262 ? -20.906 9.75 -17.469 1 76.94 262 SER B CA 1
ATOM 4737 C C . SER B 1 262 ? -20.141 10.961 -16.953 1 76.94 262 SER B C 1
ATOM 4739 O O . SER B 1 262 ? -20.297 11.344 -15.789 1 76.94 262 SER B O 1
ATOM 4741 N N . LYS B 1 263 ? -19.312 11.461 -17.828 1 80.19 263 LYS B N 1
ATOM 4742 C CA . LYS B 1 263 ? -18.469 12.586 -17.438 1 80.19 263 LYS B CA 1
ATOM 4743 C C . LYS B 1 263 ? -19.312 13.75 -16.906 1 80.19 263 LYS B C 1
ATOM 4745 O O . LYS B 1 263 ? -19.047 14.281 -15.828 1 80.19 263 LYS B O 1
ATOM 4750 N N . PRO B 1 264 ? -20.375 14.117 -17.641 1 81.69 264 PRO B N 1
ATOM 4751 C CA . PRO B 1 264 ? -21.172 15.242 -17.156 1 81.69 264 PRO B CA 1
ATOM 4752 C C . PRO B 1 264 ? -21.844 14.953 -15.805 1 81.69 264 PRO B C 1
ATOM 4754 O O . PRO B 1 264 ? -21.875 15.82 -14.93 1 81.69 264 PRO B O 1
ATOM 4757 N N . SER B 1 265 ? -22.359 13.727 -15.641 1 82.44 265 SER B N 1
ATOM 4758 C CA . SER B 1 265 ? -22.969 13.352 -14.375 1 82.44 265 SER B CA 1
ATOM 4759 C C . SER B 1 265 ? -21.953 13.336 -13.242 1 82.44 265 SER B C 1
ATOM 4761 O O . SER B 1 265 ? -22.25 13.773 -12.125 1 82.44 265 SER B O 1
ATOM 4763 N N . ARG B 1 266 ? -20.766 12.82 -13.602 1 81.06 266 ARG B N 1
ATOM 4764 C CA . ARG B 1 266 ? -19.703 12.773 -12.602 1 81.06 266 ARG B CA 1
ATOM 4765 C C . ARG B 1 266 ? -19.359 14.172 -12.102 1 81.06 266 ARG B C 1
ATOM 4767 O O . ARG B 1 266 ? -19.234 14.391 -10.898 1 81.06 266 ARG B O 1
ATOM 4774 N N . MET B 1 267 ? -19.281 15.078 -13.062 1 84.81 267 MET B N 1
ATOM 4775 C CA . MET B 1 267 ? -18.969 16.453 -12.703 1 84.81 267 MET B CA 1
ATOM 4776 C C . MET B 1 267 ? -20.062 17.062 -11.844 1 84.81 267 MET B C 1
ATOM 4778 O O . MET B 1 267 ? -19.797 17.797 -10.891 1 84.81 267 MET B O 1
ATOM 4782 N N . LYS B 1 268 ? -21.297 16.75 -12.188 1 84.44 268 LYS B N 1
ATOM 4783 C CA . LYS B 1 268 ? -22.422 17.25 -11.422 1 84.44 268 LYS B CA 1
ATOM 4784 C C . LYS B 1 268 ? -22.359 16.797 -9.969 1 84.44 268 LYS B C 1
ATOM 4786 O O . LYS B 1 268 ? -22.484 17.609 -9.047 1 84.44 268 LYS B O 1
ATOM 4791 N N . PHE B 1 269 ? -22.172 15.586 -9.781 1 84.25 269 PHE B N 1
ATOM 4792 C CA . PHE B 1 269 ? -22.25 15.047 -8.43 1 84.25 269 PHE B CA 1
ATOM 4793 C C . PHE B 1 269 ? -21 15.398 -7.637 1 84.25 269 PHE B C 1
ATOM 4795 O O . PHE B 1 269 ? -21.062 15.57 -6.418 1 84.25 269 PHE B O 1
ATOM 4802 N N . ARG B 1 270 ? -19.859 15.547 -8.359 1 81.19 270 ARG B N 1
ATOM 4803 C CA . ARG B 1 270 ? -18.703 16.094 -7.676 1 81.19 270 ARG B CA 1
ATOM 4804 C C . ARG B 1 270 ? -19 17.484 -7.113 1 81.19 270 ARG B C 1
ATOM 4806 O O . ARG B 1 270 ? -18.625 17.797 -5.977 1 81.19 270 ARG B O 1
ATOM 4813 N N . LYS B 1 271 ? -19.656 18.234 -7.879 1 85.44 271 LYS B N 1
ATOM 4814 C CA . LYS B 1 271 ? -20.016 19.578 -7.449 1 85.44 271 LYS B CA 1
ATOM 4815 C C . LYS B 1 271 ? -20.984 19.531 -6.273 1 85.44 271 LYS B C 1
ATOM 4817 O O . LYS B 1 271 ? -20.844 20.297 -5.32 1 85.44 271 LYS B O 1
ATOM 4822 N N . LEU B 1 272 ? -21.984 18.672 -6.375 1 84.25 272 LEU B N 1
ATOM 4823 C CA . LEU B 1 272 ? -22.969 18.547 -5.305 1 84.25 272 LEU B CA 1
ATOM 4824 C C . LEU B 1 272 ? -22.297 18.141 -3.996 1 84.25 272 LEU B C 1
ATOM 4826 O O . LEU B 1 272 ? -22.641 18.656 -2.93 1 84.25 272 LEU B O 1
ATOM 4830 N N . MET B 1 273 ? -21.359 17.266 -4.094 1 84.19 273 MET B N 1
ATOM 4831 C CA . MET B 1 273 ? -20.656 16.781 -2.912 1 84.19 273 MET B CA 1
ATOM 4832 C C . MET B 1 273 ? -19.844 17.891 -2.273 1 84.19 273 MET B C 1
ATOM 4834 O O . MET B 1 273 ? -19.641 17.906 -1.056 1 84.19 273 MET B O 1
ATOM 4838 N N . GLN B 1 274 ? -19.438 18.797 -3.072 1 87.31 274 GLN B N 1
ATOM 4839 C CA . GLN B 1 274 ? -18.547 19.859 -2.6 1 87.31 274 GLN B CA 1
ATOM 4840 C C . GLN B 1 274 ? -19.359 21 -2.002 1 87.31 274 GLN B C 1
ATOM 4842 O O . GLN B 1 274 ? -18.797 21.906 -1.368 1 87.31 274 GLN B O 1
ATOM 4847 N N . GLN B 1 275 ? -20.609 20.938 -2.213 1 87.12 275 GLN B N 1
ATOM 4848 C CA . GLN B 1 275 ? -21.453 21.984 -1.639 1 87.12 275 GLN B CA 1
ATOM 4849 C C . GLN B 1 275 ? -21.516 21.859 -0.118 1 87.12 275 GLN B C 1
ATOM 4851 O O . GLN B 1 275 ? -21.734 20.781 0.421 1 87.12 275 GLN B O 1
ATOM 4856 N N . PRO B 1 276 ? -21.391 22.938 0.551 1 86.06 276 PRO B N 1
ATOM 4857 C CA . PRO B 1 276 ? -21.328 22.938 2.016 1 86.06 276 PRO B CA 1
ATOM 4858 C C . PRO B 1 276 ? -22.562 22.312 2.658 1 86.06 276 PRO B C 1
ATOM 4860 O O . PRO B 1 276 ? -22.453 21.625 3.684 1 86.06 276 PRO B O 1
ATOM 4863 N N . ASP B 1 277 ? -23.672 22.484 2.068 1 84.06 277 ASP B N 1
ATOM 4864 C CA . ASP B 1 277 ? -24.906 21.984 2.65 1 84.06 277 ASP B CA 1
ATOM 4865 C C . ASP B 1 277 ? -24.953 20.469 2.625 1 84.06 277 ASP B C 1
ATOM 4867 O O . ASP B 1 277 ? -25.781 19.844 3.305 1 84.06 277 ASP B O 1
ATOM 4871 N N . ASN B 1 278 ? -24.109 19.906 1.881 1 86.88 278 ASN B N 1
ATOM 4872 C CA . ASN B 1 278 ? -24.078 18.453 1.789 1 86.88 278 ASN B CA 1
ATOM 4873 C C . ASN B 1 278 ? -22.891 17.875 2.559 1 86.88 278 ASN B C 1
ATOM 4875 O O . ASN B 1 278 ? -22.5 16.734 2.318 1 86.88 278 ASN B O 1
ATOM 4879 N N . GLN B 1 279 ? -22.375 18.703 3.459 1 87.75 279 GLN B N 1
ATOM 4880 C CA . GLN B 1 279 ? -21.188 18.266 4.207 1 87.75 279 GLN B CA 1
ATOM 4881 C C . GLN B 1 279 ? -21.391 18.484 5.707 1 87.75 279 GLN B C 1
ATOM 4883 O O . GLN B 1 279 ? -22 19.469 6.121 1 87.75 279 GLN B O 1
ATOM 4888 N N . ASP B 1 280 ? -21.047 17.531 6.492 1 87.31 280 ASP B N 1
ATOM 4889 C CA . ASP B 1 280 ? -20.797 17.75 7.914 1 87.31 280 ASP B CA 1
ATOM 4890 C C . ASP B 1 280 ? -19.344 18.125 8.172 1 87.31 280 ASP B C 1
ATOM 4892 O O . ASP B 1 280 ? -18.453 17.297 8.023 1 87.31 280 ASP B O 1
ATOM 4896 N N . LYS B 1 281 ? -19.109 19.359 8.617 1 90.56 281 LYS B N 1
ATOM 4897 C CA . LYS B 1 281 ? -17.75 19.891 8.766 1 90.56 281 LYS B CA 1
ATOM 4898 C C . LYS B 1 281 ? -17.422 20.141 10.234 1 90.56 281 LYS B C 1
ATOM 4900 O O . LYS B 1 281 ? -16.516 20.922 10.547 1 90.56 281 LYS B O 1
ATOM 4905 N N . THR B 1 282 ? -18.109 19.5 11.086 1 92.5 282 THR B N 1
ATOM 4906 C CA . THR B 1 282 ? -17.906 19.719 12.508 1 92.5 282 THR B CA 1
ATOM 4907 C C . THR B 1 282 ? -16.453 19.438 12.898 1 92.5 282 THR B C 1
ATOM 4909 O O . THR B 1 282 ? -15.805 20.266 13.516 1 92.5 282 THR B O 1
ATOM 4912 N N . VAL B 1 283 ? -15.969 18.328 12.539 1 94.69 283 VAL B N 1
ATOM 4913 C CA . VAL B 1 283 ? -14.594 17.938 12.844 1 94.69 283 VAL B CA 1
ATOM 4914 C C . VAL B 1 283 ? -13.633 18.797 12.031 1 94.69 283 VAL B C 1
ATOM 4916 O O . VAL B 1 283 ? -12.602 19.234 12.547 1 94.69 283 VAL B O 1
ATOM 4919 N N . THR B 1 284 ? -14.008 19.078 10.812 1 95.06 284 THR B N 1
ATOM 4920 C CA . THR B 1 284 ? -13.188 19.891 9.914 1 95.06 284 THR B CA 1
ATOM 4921 C C . THR B 1 284 ? -12.922 21.266 10.516 1 95.06 284 THR B C 1
ATOM 4923 O O . THR B 1 284 ? -11.789 21.75 10.477 1 95.06 284 THR B O 1
ATOM 4926 N N . LEU B 1 285 ? -13.898 21.812 11.062 1 94.94 285 LEU B N 1
ATOM 4927 C CA . LEU B 1 285 ? -13.773 23.156 11.641 1 94.94 285 LEU B CA 1
ATOM 4928 C C . LEU B 1 285 ? -12.844 23.125 12.852 1 94.94 285 LEU B C 1
ATOM 4930 O O . LEU B 1 285 ? -12.078 24.062 13.062 1 94.94 285 LEU B O 1
ATOM 4934 N N . LYS B 1 286 ? -12.938 22.094 13.594 1 96.12 286 LYS B N 1
ATOM 4935 C CA . LYS B 1 286 ? -12.023 21.953 14.719 1 96.12 286 LYS B CA 1
ATOM 4936 C C . LYS B 1 286 ? -10.578 21.859 14.242 1 96.12 286 LYS B C 1
ATOM 4938 O O . LYS B 1 286 ? -9.68 22.438 14.859 1 96.12 286 LYS B O 1
ATOM 4943 N N . LEU B 1 287 ? -10.383 21.141 13.195 1 97.38 287 LEU B N 1
ATOM 4944 C CA . LEU B 1 287 ? -9.039 20.984 12.633 1 97.38 287 LEU B CA 1
ATOM 4945 C C . LEU B 1 287 ? -8.531 22.312 12.078 1 97.38 287 LEU B C 1
ATOM 4947 O O . LEU B 1 287 ? -7.375 22.688 12.305 1 97.38 287 LEU B O 1
ATOM 4951 N N . LEU B 1 288 ? -9.398 23.016 11.398 1 96.69 288 LEU B N 1
ATOM 4952 C CA . LEU B 1 288 ? -9.039 24.312 10.828 1 96.69 288 LEU B CA 1
ATOM 4953 C C . LEU B 1 288 ? -8.688 25.312 11.922 1 96.69 288 LEU B C 1
ATOM 4955 O O . LEU B 1 288 ? -7.719 26.062 11.797 1 96.69 288 LEU B O 1
ATOM 4959 N N . ASN B 1 289 ? -9.461 25.297 12.93 1 96.56 289 ASN B N 1
ATOM 4960 C CA . ASN B 1 289 ? -9.172 26.188 14.062 1 96.56 289 ASN B CA 1
ATOM 4961 C C . ASN B 1 289 ? -7.844 25.844 14.719 1 96.56 289 ASN B C 1
ATOM 4963 O O . ASN B 1 289 ? -7.066 26.734 15.062 1 96.56 289 ASN B O 1
ATOM 4967 N N . CYS B 1 290 ? -7.656 24.625 14.891 1 97.31 290 CYS B N 1
ATOM 4968 C CA . CYS B 1 290 ? -6.398 24.156 15.469 1 97.31 290 CYS B CA 1
ATOM 4969 C C . CYS B 1 290 ? -5.215 24.594 14.617 1 97.31 290 CYS B C 1
ATOM 4971 O O . CYS B 1 290 ? -4.199 25.062 15.141 1 97.31 290 CYS B O 1
ATOM 4973 N N . LEU B 1 291 ? -5.371 24.469 13.328 1 97.62 291 LEU B N 1
ATOM 4974 C CA . LEU B 1 291 ? -4.332 24.891 12.398 1 97.62 291 LEU B CA 1
ATOM 4975 C C . LEU B 1 291 ? -4.043 26.375 12.547 1 97.62 291 LEU B C 1
ATOM 4977 O O . LEU B 1 291 ? -2.885 26.781 12.648 1 97.62 291 LEU B O 1
ATOM 4981 N N . GLU B 1 292 ? -5.039 27.141 12.617 1 96.88 292 GLU B N 1
ATOM 4982 C CA . GLU B 1 292 ? -4.902 28.594 12.703 1 96.88 292 GLU B CA 1
ATOM 4983 C C . GLU B 1 292 ? -4.262 29 14.031 1 96.88 292 GLU B C 1
ATOM 4985 O O . GLU B 1 292 ? -3.375 29.859 14.055 1 96.88 292 GLU B O 1
ATOM 4990 N N . GLU B 1 293 ? -4.68 28.406 15.047 1 96.94 293 GLU B N 1
ATOM 4991 C CA . GLU B 1 293 ? -4.203 28.75 16.375 1 96.94 293 GLU B CA 1
ATOM 4992 C C . GLU B 1 293 ? -2.734 28.375 16.562 1 96.94 293 GLU B C 1
ATOM 4994 O O . GLU B 1 293 ? -2.018 29 17.344 1 96.94 293 GLU B O 1
ATOM 4999 N N . ASN B 1 294 ? -2.295 27.375 15.836 1 96.75 294 ASN B N 1
ATOM 5000 C CA . ASN B 1 294 ? -0.94 26.859 16.047 1 96.75 294 ASN B CA 1
ATOM 5001 C C . ASN B 1 294 ? -0.021 27.25 14.883 1 96.75 294 ASN B C 1
ATOM 5003 O O . ASN B 1 294 ? 1.116 26.781 14.812 1 96.75 294 ASN B O 1
ATOM 5007 N N . LYS B 1 295 ? -0.49 28.031 13.984 1 96.44 295 LYS B N 1
ATOM 5008 C CA . LYS B 1 295 ? 0.273 28.422 12.797 1 96.44 295 LYS B CA 1
ATOM 5009 C C . LYS B 1 295 ? 1.643 28.969 13.188 1 96.44 295 LYS B C 1
ATOM 5011 O O . LYS B 1 295 ? 2.67 28.5 12.703 1 96.44 295 LYS B O 1
ATOM 5016 N N . GLN B 1 296 ? 1.632 29.984 14.07 1 95.69 296 GLN B N 1
ATOM 5017 C CA . GLN B 1 296 ? 2.879 30.641 14.43 1 95.69 296 GLN B CA 1
ATOM 5018 C C . GLN B 1 296 ? 3.826 29.688 15.148 1 95.69 296 GL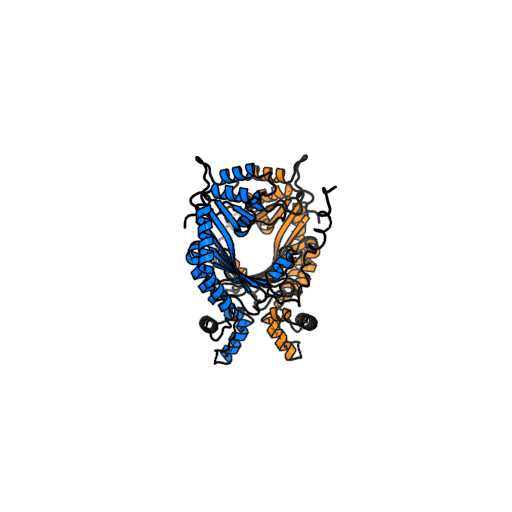N B C 1
ATOM 5020 O O . GLN B 1 296 ? 5.039 29.734 14.93 1 95.69 296 GLN B O 1
ATOM 5025 N N . LYS B 1 297 ? 3.305 28.875 15.961 1 94.62 297 LYS B N 1
ATOM 5026 C CA . LYS B 1 297 ? 4.117 27.891 16.656 1 94.62 297 LYS B CA 1
ATOM 5027 C C . LYS B 1 297 ? 4.844 26.969 15.672 1 94.62 297 LYS B C 1
ATOM 5029 O O . LYS B 1 297 ? 6.035 26.703 15.836 1 94.62 297 LYS B O 1
ATOM 5034 N N . ILE B 1 298 ? 4.164 26.484 14.703 1 94.25 298 ILE B N 1
ATOM 5035 C CA . ILE B 1 298 ? 4.738 25.578 13.711 1 94.25 298 ILE B CA 1
ATOM 5036 C C . ILE B 1 298 ? 5.77 26.344 12.875 1 94.25 298 ILE B C 1
ATOM 5038 O O . ILE B 1 298 ? 6.84 25.812 12.57 1 94.25 298 ILE B O 1
ATOM 5042 N N . VAL B 1 299 ? 5.438 27.547 12.523 1 93.38 299 VAL B N 1
ATOM 5043 C CA . VAL B 1 299 ? 6.375 28.375 11.758 1 93.38 299 VAL B CA 1
ATOM 5044 C C . VAL B 1 299 ? 7.672 28.547 12.547 1 93.38 299 VAL B C 1
ATOM 5046 O O . VAL B 1 299 ? 8.766 28.359 12.008 1 93.38 299 VAL B O 1
ATOM 5049 N N . ASP B 1 300 ? 7.516 28.859 13.797 1 92.31 300 ASP B N 1
ATOM 5050 C CA . ASP B 1 300 ? 8.68 29.047 14.656 1 92.31 300 ASP B CA 1
ATOM 5051 C C . ASP B 1 300 ? 9.492 27.766 14.758 1 92.31 300 ASP B C 1
ATOM 5053 O O . ASP B 1 300 ? 10.727 27.797 14.742 1 92.31 300 ASP B O 1
ATOM 5057 N N . GLU B 1 301 ? 8.82 26.734 14.891 1 90.19 301 GLU B N 1
ATOM 5058 C CA . GLU B 1 301 ? 9.477 25.438 14.961 1 90.19 301 GLU B CA 1
ATOM 5059 C C . GLU B 1 301 ? 10.258 25.141 13.688 1 90.19 301 GLU B C 1
ATOM 5061 O O . GLU B 1 301 ? 11.414 24.719 13.742 1 90.19 301 GLU B O 1
ATOM 5066 N N . LEU B 1 302 ? 9.695 25.328 12.586 1 89.19 302 LEU B N 1
ATOM 5067 C CA . LEU B 1 302 ? 10.344 25.094 11.297 1 89.19 302 LEU B CA 1
ATOM 5068 C C . LEU B 1 302 ? 11.539 26.016 11.102 1 89.19 302 LEU B C 1
ATOM 5070 O O . LEU B 1 302 ? 12.586 25.594 10.602 1 89.19 302 LEU B O 1
ATOM 5074 N N . GLU B 1 303 ? 11.375 27.234 11.562 1 87.5 303 GLU B N 1
ATOM 5075 C CA . GLU B 1 303 ? 12.477 28.188 11.484 1 87.5 303 GLU B CA 1
ATOM 5076 C C . GLU B 1 303 ? 13.633 27.766 12.398 1 87.5 303 GLU B C 1
ATOM 5078 O O . GLU B 1 303 ? 14.797 27.953 12.055 1 87.5 303 GLU B O 1
ATOM 5083 N N . SER B 1 304 ? 13.25 27.281 13.484 1 85.62 304 SER B N 1
ATOM 5084 C CA . SER B 1 304 ? 14.281 26.797 14.398 1 85.62 304 SER B CA 1
ATOM 5085 C C . SER B 1 304 ? 15.094 25.672 13.781 1 85.62 304 SER B C 1
ATOM 5087 O O . SER B 1 304 ? 16.312 25.609 13.953 1 85.62 304 SER B O 1
ATOM 5089 N N . TYR B 1 305 ? 14.453 24.844 13.07 1 81.62 305 TYR B N 1
ATOM 5090 C CA . TYR B 1 305 ? 15.141 23.75 12.391 1 81.62 305 TYR B CA 1
ATOM 5091 C C . TYR B 1 305 ? 16.031 24.281 11.266 1 81.62 305 TYR B C 1
ATOM 5093 O O . TYR B 1 305 ? 17.125 23.766 11.039 1 81.62 305 TYR B O 1
ATOM 5101 N N . LEU B 1 306 ? 15.531 25.297 10.633 1 78.75 306 LEU B N 1
ATOM 5102 C CA . LEU B 1 306 ? 16.297 25.938 9.57 1 78.75 306 LEU B CA 1
ATOM 5103 C C . LEU B 1 306 ? 17.562 26.578 10.117 1 78.75 306 LEU B C 1
ATOM 5105 O O . LEU B 1 306 ? 18.625 26.484 9.508 1 78.75 306 LEU B O 1
ATOM 5109 N N . GLY B 1 307 ? 17.328 27.25 11.258 1 75.69 307 GLY B N 1
ATOM 5110 C CA . GLY B 1 307 ? 18.453 27.938 11.883 1 75.69 307 GLY B CA 1
ATOM 5111 C C . GLY B 1 307 ? 19.469 26.969 12.477 1 75.69 307 GLY B C 1
ATOM 5112 O O . GLY B 1 307 ? 20.672 27.141 12.289 1 75.69 307 GLY B O 1
ATOM 5113 N N . GLU B 1 308 ? 19 25.969 13.117 1 74.25 308 GLU B N 1
ATOM 5114 C CA . GLU B 1 308 ? 19.859 25 13.797 1 74.25 308 GLU B CA 1
ATOM 5115 C C . GLU B 1 308 ? 20.719 24.219 12.805 1 74.25 308 GLU B C 1
ATOM 5117 O O . GLU B 1 308 ? 21.891 23.953 13.07 1 74.25 308 GLU B O 1
ATOM 5122 N N . PHE B 1 309 ? 20.125 23.984 11.664 1 72.12 309 PHE B N 1
ATOM 5123 C CA . PHE B 1 309 ? 20.844 23.125 10.734 1 72.12 309 PHE B CA 1
ATOM 5124 C C . PHE B 1 309 ? 21.234 23.875 9.477 1 72.12 309 PHE B C 1
ATOM 5126 O O . PHE B 1 309 ? 21.734 23.281 8.516 1 72.12 309 PHE B O 1
ATOM 5133 N N . ARG B 1 310 ? 21.078 25.203 9.508 1 72.75 310 ARG B N 1
ATOM 5134 C CA . ARG B 1 310 ? 21.453 26.078 8.398 1 72.75 310 ARG B CA 1
ATOM 5135 C C . ARG B 1 310 ? 20.797 25.609 7.098 1 72.75 310 ARG B C 1
ATOM 5137 O O . ARG B 1 310 ? 21.484 25.453 6.078 1 72.75 310 ARG B O 1
ATOM 5144 N N . VAL B 1 311 ? 19.594 25.234 7.199 1 76.44 311 VAL B N 1
ATOM 5145 C CA . VAL B 1 311 ? 18.812 24.828 6.035 1 76.44 311 VAL B CA 1
ATOM 5146 C C . VAL B 1 311 ? 18.312 26.062 5.293 1 76.44 311 VAL B C 1
ATOM 5148 O O . VAL B 1 311 ? 17.906 27.031 5.918 1 76.44 311 VAL B O 1
ATOM 5151 N N . LYS B 1 312 ? 18.484 26.141 3.994 1 69.75 312 LYS B N 1
ATOM 5152 C CA . LYS B 1 312 ? 18 27.25 3.182 1 69.75 312 LYS B CA 1
ATOM 5153 C C . LYS B 1 312 ? 16.5 27.156 2.957 1 69.75 312 LYS B C 1
ATOM 5155 O O . LYS B 1 312 ? 15.953 26.047 2.875 1 69.75 312 LYS B O 1
ATOM 5160 N N . LYS B 1 313 ? 15.773 28.297 2.891 1 66.88 313 LYS B N 1
ATOM 5161 C CA . LYS B 1 313 ? 14.344 28.391 2.58 1 66.88 313 LYS B CA 1
ATOM 5162 C C . LYS B 1 313 ? 14.094 28.172 1.09 1 66.88 313 LYS B C 1
ATOM 5164 O O . LYS B 1 313 ? 14.906 28.562 0.253 1 66.88 313 LYS B O 1
#

Solvent-accessible surface area (backbone atoms only — not comparable to full-atom values): 33694 Å² total; per-residue (Å²): 116,86,88,55,71,80,70,64,68,82,62,64,75,73,60,68,79,66,72,77,76,65,74,70,80,85,74,79,78,74,59,46,76,46,75,48,68,56,34,41,24,38,34,20,32,66,72,57,72,77,97,64,50,51,65,55,53,50,48,52,50,43,71,74,33,68,84,38,77,29,45,46,80,62,67,36,42,31,38,26,39,69,89,77,65,43,78,49,28,38,33,38,65,42,88,90,42,63,72,27,37,34,38,37,32,36,62,61,58,43,68,73,40,58,82,37,68,53,36,46,48,50,51,50,53,50,66,40,33,39,85,20,29,63,46,31,33,26,40,31,36,37,34,33,52,56,90,58,83,73,48,44,76,63,58,83,71,31,28,34,36,40,35,25,36,43,64,33,36,81,41,34,38,34,39,33,48,91,86,44,52,55,26,37,38,40,32,42,44,46,62,56,36,41,75,70,74,42,88,69,96,61,89,38,35,35,33,42,33,41,37,21,24,49,72,36,50,76,45,37,67,62,51,49,54,58,52,45,72,33,31,34,21,81,38,71,69,61,53,81,48,67,66,56,33,51,50,48,52,47,31,73,50,21,57,46,55,49,43,74,39,53,70,69,57,31,53,50,51,53,50,52,57,65,32,66,58,15,40,46,47,68,67,32,49,53,51,52,50,49,50,62,74,41,41,65,59,51,50,51,52,53,48,48,52,25,63,76,54,59,35,48,132,131,96,78,70,76,81,72,66,67,85,63,68,85,62,74,75,75,71,73,76,79,69,73,72,79,84,72,76,77,73,61,45,75,47,75,46,71,56,36,41,25,38,35,19,32,66,72,56,74,76,98,64,50,50,67,54,54,52,48,51,49,43,71,73,33,67,83,39,76,29,44,46,80,62,66,36,42,31,38,26,39,69,88,75,66,44,79,48,29,38,33,38,64,42,89,91,42,62,71,27,38,33,39,37,33,37,61,61,58,43,68,74,40,58,83,38,69,54,35,46,48,51,52,49,55,51,65,41,33,39,82,21,30,65,45,32,33,27,40,33,36,37,34,33,51,55,89,60,81,72,48,44,75,63,59,84,73,32,28,34,36,39,34,23,36,43,64,33,36,81,41,33,38,34,40,33,49,90,88,43,53,54,28,37,38,40,31,43,44,47,62,55,37,41,76,68,74,43,88,70,96,61,88,36,35,35,32,42,34,42,37,22,25,48,71,35,50,76,45,38,68,63,50,48,54,56,52,44,72,33,30,34,21,81,38,70,67,61,54,82,48,66,68,57,33,50,50,48,54,47,31,72,49,20,58,45,53,49,42,73,41,53,70,69,56,32,52,50,50,53,51,52,56,66,34,67,56,14,40,45,47,68,67,34,50,53,51,51,48,50,49,63,74,40,42,66,58,52,51,50,51,53,48,48,52,26,62,76,54,59,34,50,135

pLDDT: mean 81.6, std 19.29, range [20.7, 98.25]

Organism: Lactobacillus johnsonii (strain FI9785) (NCBI:txid633699)

Secondary structure (DSSP, 8-state):
--S-STTTGGGSS-----------S------EEEEEEEEEEEEEEE--STT--HHHHHHHHHHHHTT-TTEEESSSEEEE-TTT--EEEEEE--TT-TT-EEEEE-HHHHHH-TTSHHHHHHHHHHHTEEEEEEEEEEEEEEEES---TTEEE--TTS-EEEEE-TT--EEEEEES-TTSSEEEEEEEHHHHHHHTT---SSS-EEEEEEEEEGGGGTSHHHHHHHHHTTEEEE---S---HHHHHHHHHHHH-THHHHHS-HHHHHHHHHHHHSGGGEE-HHHHHHHHHHHHTHHHHHHHHHHHHHHHTEE-/-TTSTTSSGGG-------------S------EEEEEEEEEEEEEEE--STT--HHHHHHHHHHHHTT-TTEEESSSEEEE-TTT--EEEEEE--TT-TT-EEEEE-HHHHHH-TTSHHHHHHHHHHHTEEEEEEEEEEEEEEEES---TTEEE--TTS-EEEEE-TT--EEEEEES-TTSSEEEEEEEHHHHHHHTT---SSS-EEEEEEEEEGGGGTSHHHHHHHHHTTEEEE---S---HHHHHHHHHHHH-THHHHHS-HHHHHHHHHHHHSGGGEE-HHHHHHHHHHHHTHHHHHHHHHHHHHHHTEE-